Protein AF-0000000073579200 (afdb_homodimer)

pLDDT: mean 91.71, std 12.56, range [21.66, 98.94]

Foldseek 3Di:
DDPPPPDPPCPFDDPVLCVLCVVVCVVQHRQLLVLQLAAFEEEEDDAQLNLLLLLLSVLSRHNEYEY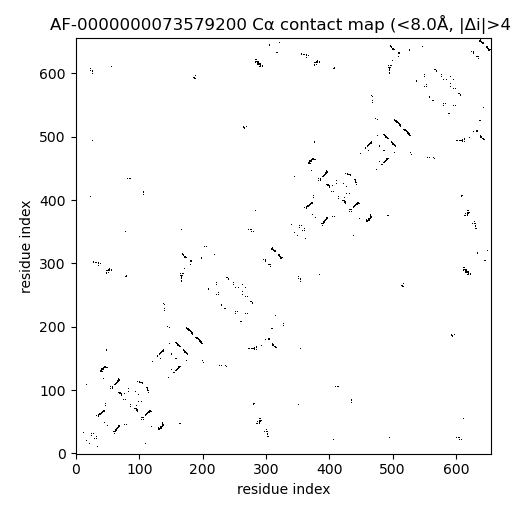EFQAWDDPLRCQRRVLDDPVCRPPDGGTPLVSSQVSSCVNHVNYHYYYDYDDPVPDDLCVQVRHQEYEYEQAAPVVLQVVLVSQVPDPDHYKYKYWYFQAQKIKIFTARQKAKAWEAPDVHPDIDIDIDGADTPVQLVPFFPVVFDPPDDLVVLLVVLLSVVCVVVVHRGQQAAPVCLVVSVVSSQVVQVVRVHGDDPVSSVVNNSRRHCRNDGDNVSSNVSSVLVSVLVSCRSSRYDDHQHTMWMAGPVVGDIDGDHRGD/DDPPPPDPPCPFPDPVRCVLCVVVCVVQHRQLLVLQLAAFEEEEDDAQLNLLLLLLSVLSRHNEYEYEFQAWDDPLRCQRRVLDDPVCRPPDRGTPLVSSQVSSCVNHVNYHYYYDYDDPVPDDLCVQVRHQEYEYEQAAPVVLQVVLVSQVPDPDHYKYKYWYFQAQKIKIFTARQKAKAWEAPDVHPDIDIDIDGADTPVQLVPFQPVVFDPPDDLVVLLVVLLSVVCVVVVHRGQQAAPVCLVVSVVSSQVVQVVRVHGDDPVSSVVNNSRRHCRNDGDNVSSNVSSVLVSVLVSCRSSRYDDHQHTMWMAGPVVGDIDGDHRGD

Solvent-accessible surface area (backbone atoms only — not comparable to full-atom values): 34303 Å² total; per-residue (Å²): 136,81,74,77,71,62,82,71,72,77,73,69,74,48,69,65,52,46,64,74,40,44,58,58,30,58,63,67,31,63,68,23,50,46,42,26,45,63,34,27,35,37,39,33,38,77,43,29,36,43,47,36,22,51,48,34,39,39,68,70,35,30,23,29,40,34,29,29,29,71,53,70,56,45,72,74,58,27,71,30,13,83,59,43,45,68,92,54,48,87,75,59,96,44,27,43,24,54,48,38,38,58,48,50,35,64,64,28,81,81,28,47,56,41,69,47,82,73,57,78,86,77,48,59,77,69,62,57,70,71,27,45,31,39,36,37,25,61,60,44,59,68,56,51,44,54,51,48,52,53,32,70,69,42,94,58,78,29,31,35,37,39,39,38,61,46,22,57,31,35,40,36,40,42,30,54,51,65,43,62,25,32,37,62,45,90,86,39,92,58,71,42,80,45,75,48,77,42,56,51,65,65,48,33,69,66,47,60,65,61,76,50,62,92,81,53,60,54,62,56,54,35,50,51,42,49,42,50,48,27,57,75,68,72,42,63,60,54,64,47,34,63,87,44,41,69,62,47,53,53,50,40,40,52,53,31,45,75,37,71,37,74,78,45,63,64,34,52,51,47,48,50,51,36,18,52,23,23,72,37,37,37,50,27,51,20,26,29,50,9,11,51,50,28,44,50,52,47,22,63,50,47,28,43,32,74,70,80,60,34,30,39,37,35,35,61,67,77,66,47,75,45,79,41,76,60,60,118,136,82,73,78,72,60,84,69,74,77,73,69,73,50,70,65,53,46,64,75,42,44,59,58,30,57,63,66,30,64,67,22,51,46,41,26,44,62,35,26,37,36,39,33,41,76,42,29,36,43,47,37,23,50,47,32,38,38,69,70,36,31,23,28,40,34,28,29,30,73,52,71,54,44,72,73,60,26,70,31,12,84,58,41,46,68,90,55,48,87,74,58,96,45,26,44,24,55,48,37,38,58,47,51,34,63,63,29,83,83,29,48,59,43,69,44,84,72,56,78,86,77,50,60,78,69,61,56,71,71,30,45,32,39,36,40,25,59,62,44,58,67,56,51,42,52,51,47,51,54,32,69,68,40,95,58,79,29,32,35,36,40,38,38,60,46,23,56,30,37,40,36,40,42,28,53,52,64,42,64,27,31,36,62,45,92,86,40,92,57,69,41,79,44,75,48,76,42,57,53,65,64,50,32,67,66,46,59,64,63,76,50,62,91,82,55,60,55,63,56,55,35,51,51,41,50,41,50,49,28,54,75,68,71,43,65,61,54,65,49,34,62,87,44,42,68,61,50,51,53,49,40,39,52,53,32,47,75,37,71,37,76,78,45,64,64,36,51,51,50,48,51,51,36,18,50,22,23,73,36,38,38,50,27,51,20,26,28,51,8,10,52,52,29,44,49,53,48,24,63,50,46,29,42,33,75,70,80,60,33,30,39,36,35,36,61,68,76,66,48,74,44,79,41,75,62,61,118

Radius of gyration: 24.04 Å; Cα contacts (8 Å, |Δi|>4): 1305; chains: 2; bounding box: 63×65×63 Å

Organism: NCBI:txid1480154

Secondary structure (DSSP, 8-state):
--------------HHHHHHTHHHHHHH-HHHHHHHHH-EEEEES-SHHHHHHHHHHHHHT-SEEEEE--PBP-HHHHHS-TTS-GGGTTT---BHHHHHHHHHHTT-TTSEEEE--S-GGGS-GGGGGG-SEEEEES--HHHHHHHHHHHHTSSS--EEEEEEEEBTEEEEEEE-SEEEEEEE-TT--SEEEEEEE---HHHHHHS-GGGS-TTS-HHHHHHHHHHHHHHHTTPPTT---GGGHHHHHHHHHHHHHHTT----HHHHHHHHHHHHHTT-B-HHHHHHHHHHHHHHHHHHHHTBSPPP-SEEEEETTTTEEEEE----/--------------HHHHHHTHHHHHHH-HHHHHHHHH-EEEEES-SHHHHHHHHHHHHHT-SEEEEE--PBP-HHHHHS-TTS-GGGTTT---BHHHHHHHHHHTT-TTSEEEE--S-GGGS-GGGGGG-SEEEEES--HHHHHHHHHHHHTSSS--EEEEEEEEBTEEEEEEE-SEEEEEEE-TT--SEEEEEEE---HHHHHHS-GGGS-TTS-HHHHHHHHHHHHHHHTTPPTT---GGGHHHHHHHHHHHHHHTT----HHHHHHHHHHHHHTT-B-HHHHHHHHHHHHHHHHHHHHTBSPPP-SEEEEETTTTEEEEE----

Sequence (656 aa):
MSTRMEEHTSEVLTEQEAAVYDRQIRVWGVDAQRRLSKARVLVVGIYGVIAETCKNLVLAGVGSLTLMDDTPVTLDSAASNFLIYVDEINKEAKSVAQVCAEAVGDYNSMVRVQVEKGYILDKPGEFFDDFDIVILGRSSLDLKKKVNALCRSRPQRVAFYAVDVRNSCGSLFIDLQSCTYRSQKKDDDKEVEYTKKSCSLEDSLSVRWDSLPKRASKLFFAIRIVEEYEQKEDKQPGHLTTNDLPALLVFGTERLQAQGLAMSIAVENLLKKIAEAGTFELSPVCAIMGGILGQEVLKLLSCKGEPIKNLFFFDASDGKGMIEDVSPMSTRMEEHTSEVLTEQEAAVYDRQIRVWGVDAQRRLSKARVLVVGIYGVIAETCKNLVLAGVGSLTLMDDTPVTLDSAASNFLIYVDEINKEAKSVAQVCAEAVGDYNSMVRVQVEKGYILDKPGEFFDDFDIVILGRSSLDLKKKVNALCRSRPQRVAFYAVDVRNSCGSLFIDLQSCTYRSQKKDDDKEVEYTKKSCSLEDSLSVRWDSLPKRASKLFFAIRIVEEYEQKEDKQPGHLTTNDLPALLVFGTERLQAQGLAMSIAVENLLKKIAEAGTFELSPVCAIMGGILGQEVLKLLSCKGEPIKNLFFFDASDGKGMIEDVSP

Structure (mmCIF, N/CA/C/O backbone):
data_AF-0000000073579200-model_v1
#
loop_
_entity.id
_entity.type
_entity.pdbx_description
1 polymer 'THIF-type NAD/FAD binding fold domain-containing protein'
#
loop_
_atom_site.group_PDB
_atom_site.id
_atom_site.type_symbol
_atom_site.label_atom_id
_atom_site.label_alt_id
_atom_site.label_comp_id
_atom_site.label_asym_id
_atom_site.label_entity_id
_atom_site.label_seq_id
_atom_site.pdbx_PDB_ins_code
_atom_site.Cartn_x
_atom_site.Cartn_y
_atom_site.Cartn_z
_atom_site.occupancy
_atom_site.B_iso_or_equiv
_atom_site.auth_seq_id
_atom_site.auth_comp_id
_atom_site.auth_asym_id
_atom_site.auth_atom_id
_atom_site.pdbx_PDB_model_num
ATOM 1 N N . MET A 1 1 ? -28.734 -27.703 -14.969 1 21.66 1 MET A N 1
ATOM 2 C CA . MET A 1 1 ? -27.453 -27.188 -14.5 1 21.66 1 MET A CA 1
ATOM 3 C C . MET A 1 1 ? -27.641 -26.25 -13.305 1 21.66 1 MET A C 1
ATOM 5 O O . MET A 1 1 ? -28.047 -25.109 -13.461 1 21.66 1 MET A O 1
ATOM 9 N N . SER A 1 2 ? -28.109 -26.781 -12.164 1 26.3 2 SER A N 1
ATOM 10 C CA . SER A 1 2 ? -28.766 -26.25 -10.977 1 26.3 2 SER A CA 1
ATOM 11 C C . SER A 1 2 ? -27.859 -25.312 -10.195 1 26.3 2 SER A C 1
ATOM 13 O O . SER A 1 2 ? -26.719 -25.688 -9.859 1 26.3 2 SER A O 1
ATOM 15 N N . THR A 1 3 ? -27.859 -24.031 -10.508 1 28.89 3 THR A N 1
ATOM 16 C CA . THR A 1 3 ? -27.203 -22.922 -9.828 1 28.89 3 THR A CA 1
ATOM 17 C C . THR A 1 3 ? -27.312 -23.078 -8.312 1 28.89 3 THR A C 1
ATOM 19 O O . THR A 1 3 ? -28.406 -23.031 -7.754 1 28.89 3 THR A O 1
ATOM 22 N N . ARG A 1 4 ? -26.5 -23.891 -7.773 1 30.33 4 ARG A N 1
ATOM 23 C CA . ARG A 1 4 ? -26.484 -24.078 -6.328 1 30.33 4 ARG A CA 1
ATOM 24 C C . ARG A 1 4 ? -26.5 -22.719 -5.613 1 30.33 4 ARG A C 1
ATOM 26 O O . ARG A 1 4 ? -25.438 -22.203 -5.238 1 30.33 4 ARG A O 1
ATOM 33 N N . MET A 1 5 ? -27.031 -21.656 -6.188 1 31.23 5 MET A N 1
ATOM 34 C CA . MET A 1 5 ? -27.297 -20.531 -5.312 1 31.23 5 MET A CA 1
ATOM 35 C C . MET A 1 5 ? -28.078 -20.969 -4.082 1 31.23 5 MET A C 1
ATOM 37 O O . MET A 1 5 ? -29.312 -21 -4.105 1 31.23 5 MET A O 1
ATOM 41 N N . GLU A 1 6 ? -27.781 -22.141 -3.52 1 31.52 6 GLU A N 1
ATOM 42 C CA . GLU A 1 6 ? -28.516 -22.562 -2.322 1 31.52 6 GLU A CA 1
ATOM 43 C C . GLU A 1 6 ? -28.891 -21.344 -1.473 1 31.52 6 GLU A C 1
ATOM 45 O O . GLU A 1 6 ? -28.281 -20.281 -1.574 1 31.52 6 GLU A O 1
ATOM 50 N N . GLU A 1 7 ? -30.016 -21.484 -0.828 1 34.75 7 GLU A N 1
ATOM 51 C CA . GLU A 1 7 ? -30.672 -20.594 0.129 1 34.75 7 GLU A CA 1
ATOM 52 C C . GLU A 1 7 ? -29.672 -20.047 1.141 1 34.75 7 GLU A C 1
ATOM 54 O O . GLU A 1 7 ? -29.016 -20.812 1.855 1 34.75 7 GLU A O 1
ATOM 59 N N . HIS A 1 8 ? -28.828 -19.047 0.797 1 37.03 8 HIS A N 1
ATOM 60 C CA . HIS A 1 8 ? -28.062 -18.234 1.742 1 37.03 8 HIS A CA 1
ATOM 61 C C . HIS A 1 8 ? -28.781 -18.125 3.082 1 37.03 8 HIS A C 1
ATOM 63 O O . HIS A 1 8 ? -29.781 -17.422 3.201 1 37.03 8 HIS A O 1
ATOM 69 N N . THR A 1 9 ? -29.047 -19.172 3.713 1 38.38 9 THR A N 1
ATOM 70 C CA . THR A 1 9 ? -29.453 -18.969 5.098 1 38.38 9 THR A CA 1
ATOM 71 C C . THR A 1 9 ? -28.797 -17.719 5.676 1 38.38 9 THR A C 1
ATOM 73 O O . THR A 1 9 ? -27.562 -17.578 5.621 1 38.38 9 THR A O 1
ATOM 76 N N . SER A 1 10 ? -29.359 -16.484 5.641 1 46.75 10 SER A N 1
ATOM 77 C CA . SER A 1 10 ? -29.125 -15.117 6.094 1 46.75 10 SER A CA 1
ATOM 78 C C . SER A 1 10 ? -28.391 -15.094 7.43 1 46.75 10 SER A C 1
ATOM 80 O O . SER A 1 10 ? -29.031 -14.992 8.484 1 46.75 10 SER A O 1
ATOM 82 N N . GLU A 1 11 ? -27.484 -15.93 7.652 1 61.81 11 GLU A N 1
ATOM 83 C CA . GLU A 1 11 ? -26.875 -15.812 8.977 1 61.81 11 GLU A CA 1
ATOM 84 C C . GLU A 1 11 ? -26.422 -14.383 9.25 1 61.81 11 GLU A C 1
ATOM 86 O O . GLU A 1 11 ? -25.672 -13.805 8.461 1 61.81 11 GLU A O 1
ATOM 91 N N . VAL A 1 12 ? -27.172 -13.664 10.039 1 76.31 12 VAL A N 1
ATOM 92 C CA . VAL A 1 12 ? -27.047 -12.305 10.562 1 76.31 12 VAL A CA 1
ATOM 93 C C . VAL A 1 12 ? -25.719 -12.172 11.32 1 76.31 12 VAL A C 1
ATOM 95 O O . VAL A 1 12 ? -25.234 -13.141 11.906 1 76.31 12 VAL A O 1
ATOM 98 N N . LEU A 1 13 ? -24.922 -11.102 10.992 1 87.25 13 LEU A N 1
ATOM 99 C CA . LEU A 1 13 ? -23.75 -10.781 11.797 1 87.25 13 LEU A CA 1
ATOM 100 C C . LEU A 1 13 ? -24.062 -10.883 13.281 1 87.25 13 LEU A C 1
ATOM 102 O O . LEU A 1 13 ? -25.125 -10.445 13.727 1 87.25 13 LEU A O 1
ATOM 106 N N . THR A 1 14 ? -23.234 -11.602 13.922 1 89.31 14 THR A N 1
ATOM 107 C CA . THR A 1 14 ? -23.406 -11.617 15.375 1 89.31 14 THR A CA 1
ATOM 108 C C . THR A 1 14 ? -23.281 -10.211 15.945 1 89.31 14 THR A C 1
ATOM 110 O O . THR A 1 14 ? -22.797 -9.297 15.273 1 89.31 14 THR A O 1
ATOM 113 N N . GLU A 1 15 ? -23.734 -10.023 17.125 1 88.5 15 GLU A N 1
ATOM 114 C CA . GLU A 1 15 ? -23.625 -8.734 17.797 1 88.5 15 GLU A CA 1
ATOM 115 C C . GLU A 1 15 ? -22.156 -8.328 17.969 1 88.5 15 GLU A C 1
ATOM 117 O O . GLU A 1 15 ? -21.828 -7.152 17.844 1 88.5 15 GLU A O 1
ATOM 122 N N . GLN A 1 16 ? -21.406 -9.32 18.25 1 85.56 16 GLN A N 1
ATOM 123 C CA . GLN A 1 16 ? -19.984 -9.062 18.422 1 85.56 16 GLN A CA 1
ATOM 124 C C . GLN A 1 16 ? -19.344 -8.586 17.125 1 85.56 16 GLN A C 1
ATOM 126 O O . GLN A 1 16 ? -18.594 -7.613 17.109 1 85.56 16 GLN A O 1
ATOM 131 N N . GLU A 1 17 ? -19.656 -9.258 16.047 1 87.19 17 GLU A N 1
ATOM 132 C CA . GLU A 1 17 ? -19.141 -8.836 14.734 1 87.19 17 GLU A CA 1
ATOM 133 C C . GLU A 1 17 ? -19.609 -7.43 14.383 1 87.19 17 GLU A C 1
ATOM 135 O O . GLU A 1 17 ? -18.828 -6.605 13.914 1 87.19 17 GLU A O 1
ATOM 140 N N . ALA A 1 18 ? -20.875 -7.227 14.656 1 88.94 18 ALA A N 1
ATOM 141 C CA . ALA A 1 18 ? -21.438 -5.914 14.352 1 88.94 18 ALA A CA 1
ATOM 142 C C . ALA A 1 18 ? -20.719 -4.816 15.125 1 88.94 18 ALA A C 1
ATOM 144 O O . ALA A 1 18 ? -20.5 -3.719 14.602 1 88.94 18 ALA A O 1
ATOM 145 N N . ALA A 1 19 ? -20.406 -5.141 16.344 1 85.5 19 ALA A N 1
ATOM 146 C CA . ALA A 1 19 ? -19.734 -4.16 17.188 1 85.5 19 ALA A CA 1
ATOM 147 C C . ALA A 1 19 ? -18.312 -3.91 16.688 1 85.5 19 ALA A C 1
ATOM 149 O O . ALA A 1 19 ? -17.859 -2.762 16.609 1 85.5 19 ALA A O 1
ATOM 150 N N . VAL A 1 20 ? -17.656 -4.973 16.297 1 83.94 20 VAL A N 1
ATOM 151 C CA . VAL A 1 20 ? -16.25 -4.902 15.898 1 83.94 20 VAL A CA 1
ATOM 152 C C . VAL A 1 20 ? -16.141 -4.25 14.523 1 83.94 20 VAL A C 1
ATOM 154 O O . VAL A 1 20 ? -15.195 -3.49 14.273 1 83.94 20 VAL A O 1
ATOM 157 N N . TYR A 1 21 ? -17.109 -4.5 13.641 1 89.56 21 TYR A N 1
ATOM 158 C CA . TYR A 1 21 ? -17 -4.051 12.258 1 89.56 21 TYR A CA 1
ATOM 159 C C . TYR A 1 21 ? -17.938 -2.887 11.984 1 89.56 21 TYR A C 1
ATOM 161 O O . TYR A 1 21 ? -18.281 -2.621 10.828 1 89.56 21 TYR A O 1
ATOM 169 N N . ASP A 1 22 ? -18.375 -2.211 13.023 1 89.62 22 ASP A N 1
ATOM 170 C CA . ASP A 1 22 ? -19.359 -1.136 12.922 1 89.62 22 ASP A CA 1
ATOM 171 C C . ASP A 1 22 ? -18.922 -0.091 11.891 1 89.62 22 ASP A C 1
ATOM 173 O O . ASP A 1 22 ? -19.703 0.294 11.023 1 89.62 22 ASP A O 1
ATOM 177 N N . ARG A 1 23 ? -17.75 0.338 11.984 1 85.75 23 ARG A N 1
ATOM 178 C CA . ARG A 1 23 ? -17.266 1.405 11.117 1 85.75 23 ARG A CA 1
ATOM 179 C C . ARG A 1 23 ? -17.188 0.941 9.672 1 85.75 23 ARG A C 1
ATOM 181 O O . ARG A 1 23 ? -17.547 1.688 8.758 1 85.75 23 ARG A O 1
ATOM 188 N N . GLN A 1 24 ? -16.781 -0.315 9.336 1 87.88 24 GLN A N 1
ATOM 189 C CA . GLN A 1 24 ? -16.719 -0.896 7.996 1 87.88 24 GLN A CA 1
ATOM 190 C C . GLN A 1 24 ? -18.125 -1.038 7.395 1 87.88 24 GLN A C 1
ATOM 192 O O . GLN A 1 24 ? -18.312 -0.814 6.199 1 87.88 24 GLN A O 1
ATOM 197 N N . ILE A 1 25 ? -18.984 -1.375 8.219 1 91.06 25 ILE A N 1
ATOM 198 C CA . ILE A 1 25 ? -20.375 -1.583 7.793 1 91.06 25 ILE A CA 1
ATOM 199 C C . ILE A 1 25 ? -20.969 -0.263 7.305 1 91.06 25 ILE A C 1
ATOM 201 O O . ILE A 1 25 ? -21.734 -0.241 6.348 1 91.06 25 ILE A O 1
ATOM 205 N N . ARG A 1 26 ? -20.562 0.812 7.887 1 85.06 26 ARG A N 1
ATOM 206 C CA . ARG A 1 26 ? -21.016 2.125 7.445 1 85.06 26 ARG A CA 1
ATOM 207 C C . ARG A 1 26 ? -20.516 2.443 6.043 1 85.06 26 ARG A C 1
ATOM 209 O O . ARG A 1 26 ? -21.156 3.17 5.289 1 85.06 26 ARG A O 1
ATOM 216 N N . VAL A 1 27 ? -19.453 1.88 5.719 1 85.69 27 VAL A N 1
ATOM 217 C CA . VAL A 1 27 ? -18.781 2.197 4.465 1 85.69 27 VAL A CA 1
ATOM 218 C C . VAL A 1 27 ? -19.359 1.332 3.342 1 85.69 27 VAL A C 1
ATOM 220 O O . VAL A 1 27 ? -19.75 1.846 2.291 1 85.69 27 VAL A O 1
ATOM 223 N N . TRP A 1 28 ? -19.406 0.036 3.561 1 88.69 28 TRP A N 1
ATOM 224 C CA . TRP A 1 28 ? -19.781 -0.801 2.422 1 88.69 28 TRP A CA 1
ATOM 225 C C . TRP A 1 28 ? -21.062 -1.573 2.703 1 88.69 28 TRP A C 1
ATOM 227 O O . TRP A 1 28 ? -21.562 -2.281 1.831 1 88.69 28 TRP A O 1
ATOM 237 N N . GLY A 1 29 ? -21.641 -1.535 3.916 1 90.44 29 GLY A N 1
ATOM 238 C CA . GLY A 1 29 ? -22.938 -2.104 4.215 1 90.44 29 GLY A CA 1
ATOM 239 C C . GLY A 1 29 ? -22.859 -3.467 4.879 1 90.44 29 GLY A C 1
ATOM 240 O O . GLY A 1 29 ? -21.844 -4.152 4.777 1 90.44 29 GLY A O 1
ATOM 241 N N . VAL A 1 30 ? -23.938 -3.842 5.453 1 93.75 30 VAL A N 1
ATOM 242 C CA . VAL A 1 30 ? -24.031 -5.055 6.258 1 93.75 30 VAL A CA 1
ATOM 243 C C . VAL A 1 30 ? -23.875 -6.281 5.367 1 93.75 30 VAL A C 1
ATOM 245 O O . VAL A 1 30 ? -23.25 -7.266 5.758 1 93.75 30 VAL A O 1
ATOM 248 N N . ASP A 1 31 ? -24.422 -6.191 4.195 1 93.81 31 ASP A N 1
ATOM 249 C CA . ASP A 1 31 ? -24.375 -7.336 3.289 1 93.81 31 ASP A CA 1
ATOM 250 C C . ASP A 1 31 ? -22.938 -7.629 2.867 1 93.81 31 ASP A C 1
ATOM 252 O O . ASP A 1 31 ? -22.531 -8.789 2.795 1 93.81 31 ASP A O 1
ATOM 256 N N . ALA A 1 32 ? -22.266 -6.59 2.566 1 93.62 32 ALA A N 1
ATOM 257 C CA . ALA A 1 32 ? -20.859 -6.75 2.209 1 93.62 32 ALA A CA 1
ATOM 258 C C . ALA A 1 32 ? -20.062 -7.375 3.357 1 93.62 32 ALA A C 1
ATOM 260 O O . ALA A 1 32 ? -19.266 -8.289 3.145 1 93.62 32 ALA A O 1
ATOM 261 N N . GLN A 1 33 ? -20.297 -6.922 4.574 1 95 33 GLN A N 1
ATOM 262 C CA . GLN A 1 33 ? -19.594 -7.453 5.73 1 95 33 GLN A CA 1
ATOM 263 C C . GLN A 1 33 ? -19.953 -8.914 5.98 1 95 33 GLN A C 1
ATOM 265 O O . GLN A 1 33 ? -19.109 -9.711 6.387 1 95 33 GLN A O 1
ATOM 270 N N . ARG A 1 34 ? -21.125 -9.219 5.75 1 95.25 34 ARG A N 1
ATOM 271 C CA . ARG A 1 34 ? -21.562 -10.609 5.887 1 95.25 34 ARG A CA 1
ATOM 272 C C . ARG A 1 34 ? -20.828 -11.516 4.914 1 95.25 34 ARG A C 1
ATOM 274 O O . ARG A 1 34 ? -20.359 -12.594 5.293 1 95.25 34 ARG A O 1
ATOM 281 N N . ARG A 1 35 ? -20.734 -11.062 3.689 1 95.5 35 ARG A N 1
ATOM 282 C CA . ARG A 1 35 ? -20 -11.836 2.695 1 95.5 35 ARG A CA 1
ATOM 283 C C . ARG A 1 35 ? -18.547 -11.992 3.098 1 95.5 35 ARG A C 1
ATOM 285 O O . ARG A 1 35 ? -17.969 -13.078 2.953 1 95.5 35 ARG A O 1
ATOM 292 N N . LEU A 1 36 ? -17.984 -10.938 3.57 1 96.31 36 LEU A N 1
ATOM 293 C CA . LEU A 1 36 ? -16.609 -10.969 4.039 1 96.31 36 LEU A CA 1
ATOM 294 C C . LEU A 1 36 ? -16.438 -11.984 5.156 1 96.31 36 LEU A C 1
ATOM 296 O O . LEU A 1 36 ? -15.492 -12.781 5.137 1 96.31 36 LEU A O 1
ATOM 300 N N . SER A 1 37 ? -17.328 -11.977 6.074 1 96.38 37 SER A N 1
ATOM 301 C CA . SER A 1 37 ? -17.219 -12.805 7.273 1 96.38 37 SER A CA 1
ATOM 302 C C . SER A 1 37 ? -17.422 -14.281 6.949 1 96.38 37 SER A C 1
ATOM 304 O O . SER A 1 37 ? -17.172 -15.148 7.785 1 96.38 37 SER A O 1
ATOM 306 N N . LYS A 1 38 ? -17.781 -14.562 5.734 1 96.69 38 LYS A N 1
ATOM 307 C CA . LYS A 1 38 ? -18 -15.953 5.324 1 96.69 38 LYS A CA 1
ATOM 308 C C . LYS A 1 38 ? -16.953 -16.406 4.32 1 96.69 38 LYS A C 1
ATOM 310 O O . LYS A 1 38 ? -16.844 -17.594 4.008 1 96.69 38 LYS A O 1
ATOM 315 N N . ALA A 1 39 ? -16.281 -15.461 3.801 1 98.19 39 ALA A N 1
ATOM 316 C CA . ALA A 1 39 ? -15.312 -15.742 2.742 1 98.19 39 ALA A CA 1
ATOM 317 C C . ALA A 1 39 ? -14.172 -16.609 3.258 1 98.19 39 ALA A C 1
ATOM 319 O O . ALA A 1 39 ? -13.703 -16.422 4.383 1 98.19 39 ALA A O 1
ATOM 320 N N . ARG A 1 40 ? -13.789 -17.625 2.48 1 98.75 40 ARG A N 1
ATOM 321 C CA . ARG A 1 40 ? -12.688 -18.531 2.777 1 98.75 40 ARG A CA 1
ATOM 322 C C . ARG A 1 40 ? -11.531 -18.328 1.8 1 98.75 40 ARG A C 1
ATOM 324 O O . ARG A 1 40 ? -11.68 -18.578 0.602 1 98.75 40 ARG A O 1
ATOM 331 N N . VAL A 1 41 ? -10.359 -17.922 2.332 1 98.88 41 VAL A N 1
ATOM 332 C CA . VAL A 1 41 ? -9.234 -17.547 1.484 1 98.88 41 VAL A CA 1
ATOM 333 C C . VAL A 1 41 ? -8.062 -18.5 1.737 1 98.88 41 VAL A C 1
ATOM 335 O O . VAL A 1 41 ? -7.715 -18.766 2.889 1 98.88 41 VAL A O 1
ATOM 338 N N . LEU A 1 42 ? -7.473 -19.031 0.696 1 98.94 42 LEU A N 1
ATOM 339 C CA . LEU A 1 42 ? -6.223 -19.781 0.733 1 98.94 42 LEU A CA 1
ATOM 340 C C . LEU A 1 42 ? -5.07 -18.953 0.187 1 98.94 42 LEU A C 1
ATOM 342 O O . LEU A 1 42 ? -5.168 -18.391 -0.91 1 98.94 42 LEU A O 1
ATOM 346 N N . VAL A 1 43 ? -4.051 -18.844 0.946 1 98.81 43 VAL A N 1
ATOM 347 C CA . VAL A 1 43 ? -2.848 -18.141 0.499 1 98.81 43 VAL A CA 1
ATOM 348 C C . VAL A 1 43 ? -1.667 -19.109 0.481 1 98.81 43 VAL A C 1
ATOM 350 O O . VAL A 1 43 ? -1.441 -19.844 1.448 1 98.81 43 VAL A O 1
ATOM 353 N N . VAL A 1 44 ? -0.925 -19.125 -0.629 1 98.69 44 VAL A N 1
ATOM 354 C CA . VAL A 1 44 ? 0.201 -20.031 -0.825 1 98.69 44 VAL A CA 1
ATOM 355 C C . VAL A 1 44 ? 1.46 -19.219 -1.147 1 98.69 44 VAL A C 1
ATOM 357 O O . VAL A 1 44 ? 1.432 -18.328 -1.993 1 98.69 44 VAL A O 1
ATOM 360 N N . GLY A 1 45 ? 2.631 -19.641 -0.542 1 97.56 45 GLY A N 1
ATOM 361 C CA . GLY A 1 45 ? 3.848 -18.859 -0.715 1 97.56 45 GLY A CA 1
ATOM 362 C C . GLY A 1 45 ? 3.805 -17.531 -0.007 1 97.56 45 GLY A C 1
ATOM 363 O O . GLY A 1 45 ? 3.299 -16.547 -0.555 1 97.56 45 GLY A O 1
ATOM 364 N N . ILE A 1 46 ? 4.418 -17.516 1.188 1 97.44 46 ILE A N 1
ATOM 365 C CA . ILE A 1 46 ? 4.203 -16.359 2.047 1 97.44 46 ILE A CA 1
ATOM 366 C C . ILE A 1 46 ? 5.488 -15.539 2.148 1 97.44 46 ILE A C 1
ATOM 368 O O . ILE A 1 46 ? 6.418 -15.922 2.861 1 97.44 46 ILE A O 1
ATOM 372 N N . TYR A 1 47 ? 5.559 -14.461 1.436 1 95.5 47 TYR A N 1
ATOM 373 C CA . TYR A 1 47 ? 6.613 -13.453 1.488 1 95.5 47 TYR A CA 1
ATOM 374 C C . TYR A 1 47 ? 6.062 -12.109 1.936 1 95.5 47 TYR A C 1
ATOM 376 O O . TYR A 1 47 ? 5.023 -12.039 2.596 1 95.5 47 TYR A O 1
ATOM 384 N N . GLY A 1 48 ? 6.828 -11.062 1.724 1 96.44 48 GLY A N 1
ATOM 385 C CA . GLY A 1 48 ? 6.438 -9.75 2.229 1 96.44 48 GLY A CA 1
ATOM 386 C C . GLY A 1 48 ? 5.078 -9.305 1.724 1 96.44 48 GLY A C 1
ATOM 387 O O . GLY A 1 48 ? 4.25 -8.82 2.5 1 96.44 48 GLY A O 1
ATOM 388 N N . VAL A 1 49 ? 4.832 -9.438 0.438 1 98.12 49 VAL A N 1
ATOM 389 C CA . VAL A 1 49 ? 3.6 -8.945 -0.161 1 98.12 49 VAL A CA 1
ATOM 390 C C . VAL A 1 49 ? 2.41 -9.742 0.362 1 98.12 49 VAL A C 1
ATOM 392 O O . VAL A 1 49 ? 1.333 -9.195 0.594 1 98.12 49 VAL A O 1
ATOM 395 N N . ILE A 1 50 ? 2.557 -11.023 0.552 1 98.44 50 ILE A N 1
ATOM 396 C CA . ILE A 1 50 ? 1.479 -11.859 1.062 1 98.44 50 ILE A CA 1
ATOM 397 C C . ILE A 1 50 ? 1.227 -11.539 2.533 1 98.44 50 ILE A C 1
ATOM 399 O O . ILE A 1 50 ? 0.08 -11.531 2.986 1 98.44 50 ILE A O 1
ATOM 403 N N . ALA A 1 51 ? 2.311 -11.297 3.277 1 98.12 51 ALA A N 1
ATOM 404 C CA . ALA A 1 51 ? 2.135 -10.852 4.656 1 98.12 51 ALA A CA 1
ATOM 405 C C . ALA A 1 51 ? 1.254 -9.609 4.719 1 98.12 51 ALA A C 1
ATOM 407 O O . ALA A 1 51 ? 0.329 -9.531 5.531 1 98.12 51 ALA A O 1
ATOM 408 N N . GLU A 1 52 ? 1.533 -8.641 3.875 1 98.44 52 GLU A N 1
ATOM 409 C CA . GLU A 1 52 ? 0.723 -7.426 3.783 1 98.44 52 GLU A CA 1
ATOM 410 C C . GLU A 1 52 ? -0.723 -7.754 3.422 1 98.44 52 GLU A C 1
ATOM 412 O O . GLU A 1 52 ? -1.655 -7.18 3.988 1 98.44 52 GLU A O 1
ATOM 417 N N . THR A 1 53 ? -0.908 -8.625 2.477 1 98.62 53 THR A N 1
ATOM 418 C CA . THR A 1 53 ? -2.236 -9.039 2.039 1 98.62 53 THR A CA 1
ATOM 419 C C . THR A 1 53 ? -3.01 -9.68 3.188 1 98.62 53 THR A C 1
ATOM 421 O O . THR A 1 53 ? -4.164 -9.328 3.436 1 98.62 53 THR A O 1
ATOM 424 N N . CYS A 1 54 ? -2.369 -10.586 3.887 1 98.62 54 CYS A N 1
ATOM 425 C CA . CYS A 1 54 ? -3 -11.258 5.016 1 98.62 54 CYS A CA 1
ATOM 426 C C . CYS A 1 54 ? -3.436 -10.258 6.074 1 98.62 54 CYS A C 1
ATOM 428 O O . CYS A 1 54 ? -4.551 -10.344 6.598 1 98.62 54 CYS A O 1
ATOM 430 N N . LYS A 1 55 ? -2.553 -9.336 6.379 1 97.44 55 LYS A N 1
ATOM 431 C CA . LYS A 1 55 ? -2.887 -8.281 7.336 1 97.44 55 LYS A CA 1
ATOM 432 C C . LYS A 1 55 ? -4.172 -7.562 6.938 1 97.44 55 LYS A C 1
ATOM 434 O O . LYS A 1 55 ? -5.098 -7.438 7.742 1 97.44 55 LYS A O 1
ATOM 439 N N . ASN A 1 56 ? -4.273 -7.168 5.715 1 97.5 56 ASN A N 1
ATOM 440 C CA . ASN A 1 56 ? -5.418 -6.398 5.246 1 97.5 56 ASN A CA 1
ATOM 441 C C . ASN A 1 56 ? -6.699 -7.227 5.266 1 97.5 56 ASN A C 1
ATOM 443 O O . ASN A 1 56 ? -7.766 -6.723 5.617 1 97.5 56 ASN A O 1
ATOM 447 N N . LEU A 1 57 ? -6.629 -8.469 4.902 1 97.88 57 LEU A N 1
ATOM 448 C CA . LEU A 1 57 ? -7.805 -9.336 4.855 1 97.88 57 LEU A CA 1
ATOM 449 C C . LEU A 1 57 ? -8.305 -9.641 6.266 1 97.88 57 LEU A C 1
ATOM 451 O O . LEU A 1 57 ? -9.516 -9.617 6.516 1 97.88 57 LEU A O 1
ATOM 455 N N . VAL A 1 58 ? -7.371 -9.922 7.148 1 96.88 58 VAL A N 1
ATOM 456 C CA . VAL A 1 58 ? -7.734 -10.25 8.523 1 96.88 58 VAL A CA 1
ATOM 457 C C . VAL A 1 58 ? -8.359 -9.031 9.203 1 96.88 58 VAL A C 1
ATOM 459 O O . VAL A 1 58 ? -9.383 -9.148 9.875 1 96.88 58 VAL A O 1
ATOM 462 N N . LEU A 1 59 ? -7.793 -7.898 9.016 1 94.44 59 LEU A N 1
ATOM 463 C CA . LEU A 1 59 ? -8.336 -6.672 9.594 1 94.44 59 LEU A CA 1
ATOM 464 C C . LEU A 1 59 ? -9.727 -6.383 9.047 1 94.44 59 LEU A C 1
ATOM 466 O O . LEU A 1 59 ? -10.578 -5.84 9.758 1 94.44 59 LEU A O 1
ATOM 470 N N . ALA A 1 60 ? -9.977 -6.75 7.75 1 94.31 60 ALA A N 1
ATOM 471 C CA . ALA A 1 60 ? -11.273 -6.527 7.121 1 94.31 60 ALA A CA 1
ATOM 472 C C . ALA A 1 60 ? -12.312 -7.516 7.641 1 94.31 60 ALA A C 1
ATOM 474 O O . ALA A 1 60 ? -13.516 -7.324 7.441 1 94.31 60 ALA A O 1
ATOM 475 N N . GLY A 1 61 ? -11.891 -8.633 8.227 1 95.12 61 GLY A N 1
ATOM 476 C CA . GLY A 1 61 ? -12.812 -9.57 8.852 1 95.12 61 GLY A CA 1
ATOM 477 C C . GLY A 1 61 ? -13.234 -10.695 7.934 1 95.12 61 GLY A C 1
ATOM 478 O O . GLY A 1 61 ? -14.391 -11.109 7.941 1 95.12 61 GLY A O 1
ATOM 479 N N . VAL A 1 62 ? -12.312 -11.172 7.102 1 97 62 VAL A N 1
ATOM 480 C CA . VAL A 1 62 ? -12.633 -12.352 6.305 1 97 62 VAL A CA 1
ATOM 481 C C . VAL A 1 62 ? -12.961 -13.523 7.227 1 97 62 VAL A C 1
ATOM 483 O O . VAL A 1 62 ? -12.547 -13.547 8.391 1 97 62 VAL A O 1
ATOM 486 N N . GLY A 1 63 ? -13.727 -14.414 6.68 1 97.31 63 GLY A N 1
ATOM 487 C CA . GLY A 1 63 ? -14.148 -15.547 7.492 1 97.31 63 GLY A CA 1
ATOM 488 C C . GLY A 1 63 ? -13 -16.438 7.918 1 97.31 63 GLY A C 1
ATOM 489 O O . GLY A 1 63 ? -12.844 -16.734 9.102 1 97.31 63 GLY A O 1
ATOM 490 N N . SER A 1 64 ? -12.266 -16.812 6.965 1 98.44 64 SER A N 1
ATOM 491 C CA . SER A 1 64 ? -11.125 -17.672 7.281 1 98.44 64 SER A CA 1
ATOM 492 C C . SER A 1 64 ? -9.969 -17.422 6.316 1 98.44 64 SER A C 1
ATOM 494 O O . SER A 1 64 ? -10.18 -17.016 5.172 1 98.44 64 SER A O 1
ATOM 496 N N . LEU A 1 65 ? -8.812 -17.594 6.832 1 98.81 65 LEU A N 1
ATOM 497 C CA . LEU A 1 65 ? -7.555 -17.484 6.105 1 98.81 65 LEU A CA 1
ATOM 498 C C . LEU A 1 65 ? -6.688 -18.719 6.328 1 98.81 65 LEU A C 1
ATOM 500 O O . LEU A 1 65 ? -6.324 -19.031 7.465 1 98.81 65 LEU A O 1
ATOM 504 N N . THR A 1 66 ? -6.426 -19.469 5.266 1 98.94 66 THR A N 1
ATOM 505 C CA . THR A 1 66 ? -5.562 -20.641 5.312 1 98.94 66 THR A CA 1
ATOM 506 C C . THR A 1 66 ? -4.219 -20.359 4.652 1 98.94 66 THR A C 1
ATOM 508 O O . THR A 1 66 ? -4.168 -19.922 3.496 1 98.94 66 THR A O 1
ATOM 511 N N . LEU A 1 67 ? -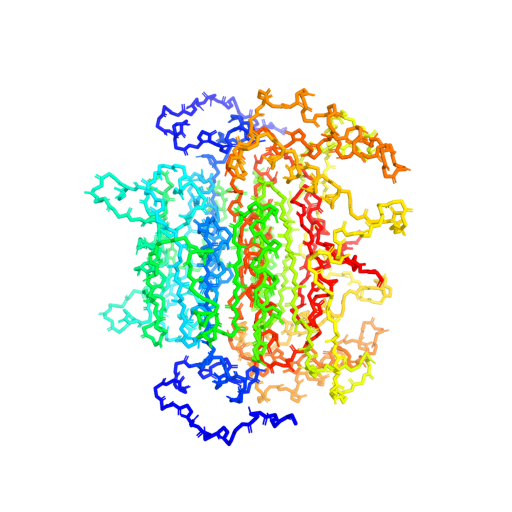3.176 -20.609 5.414 1 98.88 67 LEU A N 1
ATOM 512 C CA . LEU A 1 67 ? -1.827 -20.312 4.941 1 98.88 67 LEU A CA 1
ATOM 513 C C . LEU A 1 67 ? -1.086 -21.609 4.605 1 98.88 67 LEU A C 1
ATOM 515 O O . LEU A 1 67 ? -1.084 -22.547 5.398 1 98.88 67 LEU A O 1
ATOM 519 N N . MET A 1 68 ? -0.478 -21.641 3.426 1 98.69 68 MET A N 1
ATOM 520 C CA . MET A 1 68 ? 0.316 -22.781 2.988 1 98.69 68 MET A CA 1
ATOM 521 C C . MET A 1 68 ? 1.732 -22.359 2.619 1 98.69 68 MET A C 1
ATOM 523 O O . MET A 1 68 ? 1.945 -21.734 1.574 1 98.69 68 MET A O 1
ATOM 527 N N . ASP A 1 69 ? 2.727 -22.688 3.357 1 98 69 ASP A N 1
ATOM 528 C CA . ASP A 1 69 ? 4.156 -22.453 3.16 1 98 69 ASP A CA 1
ATOM 529 C C . ASP A 1 69 ? 4.977 -23.234 4.191 1 98 69 ASP A C 1
ATOM 531 O O . ASP A 1 69 ? 5.18 -22.766 5.309 1 98 69 ASP A O 1
ATOM 535 N N . ASP A 1 70 ? 5.551 -24.281 3.861 1 96.75 70 ASP A N 1
ATOM 536 C CA . ASP A 1 70 ? 6.238 -25.188 4.789 1 96.75 70 ASP A CA 1
ATOM 537 C C . ASP A 1 70 ? 7.723 -24.844 4.891 1 96.75 70 ASP A C 1
ATOM 539 O O . ASP A 1 70 ? 8.477 -25.516 5.586 1 96.75 70 ASP A O 1
ATOM 543 N N . THR A 1 71 ? 8.156 -23.797 4.18 1 93.81 71 THR A N 1
ATOM 544 C CA . THR A 1 71 ? 9.57 -23.453 4.223 1 93.81 71 THR A CA 1
ATOM 545 C C . THR A 1 71 ? 9.977 -23 5.621 1 93.81 71 THR A C 1
ATOM 547 O O . THR A 1 71 ? 9.188 -22.359 6.324 1 93.81 71 THR A O 1
ATOM 550 N N . PRO A 1 72 ? 11.203 -23.375 6.02 1 93.12 72 PRO A N 1
ATOM 551 C CA . PRO A 1 72 ? 11.672 -22.906 7.328 1 93.12 72 PRO A CA 1
ATOM 552 C C . PRO A 1 72 ? 11.883 -21.391 7.375 1 93.12 72 PRO A C 1
ATOM 554 O O . PRO A 1 72 ? 12.227 -20.781 6.359 1 93.12 72 PRO A O 1
ATOM 557 N N . VAL A 1 73 ? 11.719 -20.844 8.523 1 92.94 73 VAL A N 1
ATOM 558 C CA . VAL A 1 73 ? 11.984 -19.438 8.734 1 92.94 73 VAL A CA 1
ATOM 559 C C . VAL A 1 73 ? 13.492 -19.172 8.703 1 92.94 73 VAL A C 1
ATOM 561 O O . VAL A 1 73 ? 14.266 -19.891 9.344 1 92.94 73 VAL A O 1
ATOM 564 N N . THR A 1 74 ? 13.906 -18.266 7.902 1 87.94 74 THR A N 1
ATOM 565 C CA . THR A 1 74 ? 15.297 -17.828 7.789 1 87.94 74 THR A CA 1
ATOM 566 C C . THR A 1 74 ? 15.398 -16.312 7.879 1 87.94 74 THR A C 1
ATOM 568 O O . THR A 1 74 ? 14.375 -15.617 7.938 1 87.94 74 THR A O 1
ATOM 571 N N . LEU A 1 75 ? 16.625 -15.758 7.891 1 82.88 75 LEU A N 1
ATOM 572 C CA . LEU A 1 75 ? 16.828 -14.312 7.848 1 82.88 75 LEU A CA 1
ATOM 573 C C . LEU A 1 75 ? 16.266 -13.719 6.555 1 82.88 75 LEU A C 1
ATOM 575 O O . LEU A 1 75 ? 15.719 -12.617 6.559 1 82.88 75 LEU A O 1
ATOM 579 N N . ASP A 1 76 ? 16.344 -14.547 5.547 1 82.56 76 ASP A N 1
ATOM 580 C CA . ASP A 1 76 ? 15.836 -14.102 4.25 1 82.56 76 ASP A CA 1
ATOM 581 C C . ASP A 1 76 ? 14.32 -13.977 4.262 1 82.56 76 ASP A C 1
ATOM 583 O O . ASP A 1 76 ? 13.758 -13.047 3.676 1 82.56 76 ASP A O 1
ATOM 587 N N . SER A 1 77 ? 13.719 -14.93 4.918 1 86.88 77 SER A N 1
ATOM 588 C CA . SER A 1 77 ? 12.258 -14.891 4.961 1 86.88 77 SER A CA 1
ATOM 589 C C . SER A 1 77 ? 11.758 -13.742 5.836 1 86.88 77 SER A C 1
ATOM 591 O O . SER A 1 77 ? 10.656 -13.242 5.637 1 86.88 77 SER A O 1
ATOM 593 N N . ALA A 1 78 ? 12.617 -13.297 6.734 1 87 78 ALA A N 1
ATOM 594 C CA . ALA A 1 78 ? 12.227 -12.242 7.66 1 87 78 ALA A CA 1
ATOM 595 C C . ALA A 1 78 ? 12.5 -10.859 7.062 1 87 78 ALA A C 1
ATOM 597 O O . ALA A 1 78 ? 11.945 -9.859 7.516 1 87 78 ALA A O 1
ATOM 598 N N . ALA A 1 79 ? 13.336 -10.766 6.066 1 82.75 79 ALA A N 1
ATOM 599 C CA . ALA A 1 79 ? 13.844 -9.492 5.566 1 82.75 79 ALA A CA 1
ATOM 600 C C . ALA A 1 79 ? 12.703 -8.609 5.059 1 82.75 79 ALA A C 1
ATOM 602 O O . ALA A 1 79 ? 12.742 -7.387 5.215 1 82.75 79 ALA A O 1
ATOM 603 N N . SER A 1 80 ? 11.688 -9.195 4.469 1 84 80 SER A N 1
ATOM 604 C CA . SER A 1 80 ? 10.609 -8.367 3.939 1 84 80 SER A CA 1
ATOM 605 C C . SER A 1 80 ? 9.258 -8.773 4.535 1 84 80 SER A C 1
ATOM 607 O O . SER A 1 80 ? 8.219 -8.273 4.109 1 84 80 SER A O 1
ATOM 609 N N . ASN A 1 81 ? 9.273 -9.664 5.367 1 93.25 81 ASN A N 1
ATOM 610 C CA . ASN A 1 81 ? 8.062 -10.156 6.023 1 93.25 81 ASN A CA 1
ATOM 611 C C . ASN A 1 81 ? 7.969 -9.648 7.461 1 93.25 81 ASN A C 1
ATOM 613 O O . ASN A 1 81 ? 8.547 -10.242 8.375 1 93.25 81 ASN A O 1
ATOM 617 N N . PHE A 1 82 ? 7.191 -8.633 7.637 1 94.94 82 PHE A N 1
ATOM 618 C CA . PHE A 1 82 ? 7.129 -7.938 8.914 1 94.94 82 PHE A CA 1
ATOM 619 C C . PHE A 1 82 ? 6.465 -8.812 9.977 1 94.94 82 PHE A C 1
ATOM 621 O O . PHE A 1 82 ? 6.52 -8.5 11.172 1 94.94 82 PHE A O 1
ATOM 628 N N . LEU A 1 83 ? 5.84 -9.891 9.586 1 95.44 83 LEU A N 1
ATOM 629 C CA . LEU A 1 83 ? 5.191 -10.797 10.531 1 95.44 83 LEU A CA 1
ATOM 630 C C . LEU A 1 83 ? 6.215 -11.711 11.195 1 95.44 83 LEU A C 1
ATOM 632 O O . LEU A 1 83 ? 5.895 -12.406 12.164 1 95.44 83 LEU A O 1
ATOM 636 N N . ILE A 1 84 ? 7.398 -11.758 10.641 1 93.38 84 ILE A N 1
ATOM 637 C CA . ILE A 1 84 ? 8.469 -12.578 11.188 1 93.38 84 ILE A CA 1
ATOM 638 C C . ILE A 1 84 ? 9.484 -11.695 11.906 1 93.38 84 ILE A C 1
ATOM 640 O O . ILE A 1 84 ? 10.234 -10.953 11.266 1 93.38 84 ILE A O 1
ATOM 644 N N . TYR A 1 85 ? 9.5 -11.812 13.156 1 84.94 85 TYR A N 1
ATOM 645 C CA . TYR A 1 85 ? 10.438 -11.023 13.938 1 84.94 85 TYR A CA 1
ATOM 646 C C . TYR A 1 85 ? 11.836 -11.633 13.891 1 84.94 85 TYR A C 1
ATOM 648 O O . TYR A 1 85 ? 12.008 -12.82 14.18 1 84.94 85 TYR A O 1
ATOM 656 N N . VAL A 1 86 ? 12.734 -10.852 13.516 1 76.44 86 VAL A N 1
ATOM 657 C CA . VAL A 1 86 ? 14.102 -11.312 13.297 1 76.44 86 VAL A CA 1
ATOM 658 C C . VAL A 1 86 ? 14.664 -11.906 14.586 1 76.44 86 VAL A C 1
ATOM 660 O O . VAL A 1 86 ? 15.352 -12.93 14.555 1 76.44 86 VAL A O 1
ATOM 663 N N . ASP A 1 87 ? 14.375 -11.312 15.594 1 72.12 87 ASP A N 1
ATOM 664 C CA . ASP A 1 87 ? 14.953 -11.719 16.875 1 72.12 87 ASP A CA 1
ATOM 665 C C . ASP A 1 87 ? 14.414 -13.078 17.312 1 72.12 87 ASP A C 1
ATOM 667 O O . ASP A 1 87 ? 15 -13.734 18.172 1 72.12 87 ASP A O 1
ATOM 671 N N . GLU A 1 88 ? 13.398 -13.594 16.594 1 70.88 88 GLU A N 1
ATOM 672 C CA . GLU A 1 88 ? 12.758 -14.836 17.016 1 70.88 88 GLU A CA 1
ATOM 673 C C . GLU A 1 88 ? 13.141 -15.992 16.094 1 70.88 88 GLU A C 1
ATOM 675 O O . GLU A 1 88 ? 12.766 -17.141 16.328 1 70.88 88 GLU A O 1
ATOM 680 N N . ILE A 1 89 ? 13.836 -15.789 15.055 1 74.75 89 ILE A N 1
ATOM 681 C CA . ILE A 1 89 ? 14.086 -16.766 14.008 1 74.75 89 ILE A CA 1
ATOM 682 C C . ILE A 1 89 ? 14.797 -17.984 14.602 1 74.75 89 ILE A C 1
ATOM 684 O O . ILE A 1 89 ? 14.492 -19.125 14.25 1 74.75 89 ILE A O 1
ATOM 688 N N . ASN A 1 90 ? 15.82 -17.969 15.438 1 67.31 90 ASN A N 1
ATOM 689 C CA . ASN A 1 90 ? 16.656 -19.094 15.875 1 67.31 90 ASN A CA 1
ATOM 690 C C . ASN A 1 90 ? 15.984 -19.906 16.984 1 67.31 90 ASN A C 1
ATOM 692 O O . ASN A 1 90 ? 16.531 -20.906 17.438 1 67.31 90 ASN A O 1
ATOM 696 N N . LYS A 1 91 ? 14.867 -19.547 17.391 1 62.66 91 LYS A N 1
ATOM 697 C CA . LYS A 1 91 ? 14.398 -20.188 18.609 1 62.66 91 LYS A CA 1
ATOM 698 C C . LYS A 1 91 ? 13.664 -21.484 18.312 1 62.66 91 LYS A C 1
ATOM 700 O O . LYS A 1 91 ? 13.82 -22.469 19.047 1 62.66 91 LYS A O 1
ATOM 705 N N . GLU A 1 92 ? 12.703 -21.531 17.391 1 65 92 GLU A N 1
ATOM 706 C CA . GLU A 1 92 ? 11.898 -22.734 17.156 1 65 92 GLU A CA 1
ATOM 707 C C . GLU A 1 92 ? 11.805 -23.047 15.672 1 65 92 GLU A C 1
ATOM 709 O O . GLU A 1 92 ? 11.852 -22.141 14.836 1 65 92 GLU A O 1
ATOM 714 N N . ALA A 1 93 ? 11.805 -24.25 15.414 1 82 93 ALA A N 1
ATOM 715 C CA . ALA A 1 93 ? 11.727 -24.75 14.039 1 82 93 ALA A CA 1
ATOM 716 C C . ALA A 1 93 ? 10.32 -24.609 13.484 1 82 93 ALA A C 1
ATOM 718 O O . ALA A 1 93 ? 9.586 -25.594 13.367 1 82 93 ALA A O 1
ATOM 719 N N . LYS A 1 94 ? 9.805 -23.5 13.367 1 90.62 94 LYS A N 1
ATOM 720 C CA . LYS A 1 94 ? 8.492 -23.266 12.773 1 90.62 94 LYS A CA 1
ATOM 721 C C . LYS A 1 94 ? 8.609 -22.875 11.305 1 90.62 94 LYS A C 1
ATOM 723 O O . LYS A 1 94 ? 9.625 -22.312 10.891 1 90.62 94 LYS A O 1
ATOM 728 N N . SER A 1 95 ? 7.543 -23.328 10.562 1 95.5 95 SER A N 1
ATOM 729 C CA . SER A 1 95 ? 7.473 -22.906 9.164 1 95.5 95 SER A CA 1
ATOM 730 C C . SER A 1 95 ? 7.047 -21.453 9.039 1 95.5 95 SER A C 1
ATOM 732 O O . SER A 1 95 ? 6.527 -20.875 9.992 1 95.5 95 SER A O 1
ATOM 734 N N . VAL A 1 96 ? 7.285 -20.875 7.914 1 96.06 96 VAL A N 1
ATOM 735 C CA . VAL A 1 96 ? 6.863 -19.516 7.613 1 96.06 96 VAL A CA 1
ATOM 736 C C . VAL A 1 96 ? 5.355 -19.391 7.82 1 96.06 96 VAL A C 1
ATOM 738 O O . VAL A 1 96 ? 4.895 -18.422 8.445 1 96.06 96 VAL A O 1
ATOM 741 N N . ALA A 1 97 ? 4.586 -20.391 7.359 1 97.81 97 ALA A N 1
ATOM 742 C CA . ALA A 1 97 ? 3.133 -20.344 7.508 1 97.81 97 ALA A CA 1
ATOM 743 C C . ALA A 1 97 ? 2.732 -20.328 8.977 1 97.81 97 ALA A C 1
ATOM 745 O O . ALA A 1 97 ? 1.827 -19.594 9.375 1 97.81 97 ALA A O 1
ATOM 746 N N . GLN A 1 98 ? 3.355 -21.125 9.75 1 96.56 98 GLN A N 1
ATOM 747 C CA . GLN A 1 98 ? 3.023 -21.219 11.164 1 96.56 98 GLN A CA 1
ATOM 748 C C . GLN A 1 98 ? 3.285 -19.891 11.883 1 96.56 98 GLN A C 1
ATOM 750 O O . GLN A 1 98 ? 2.432 -19.406 12.625 1 96.56 98 GLN A O 1
ATOM 755 N N . VAL A 1 99 ? 4.48 -19.312 11.633 1 95.69 99 VAL A N 1
ATOM 756 C CA . VAL A 1 99 ? 4.852 -18.047 12.281 1 95.69 99 VAL A CA 1
ATOM 757 C C . VAL A 1 99 ? 3.916 -16.938 11.828 1 95.69 99 VAL A C 1
ATOM 759 O O . VAL A 1 99 ? 3.432 -16.156 12.648 1 95.69 99 VAL A O 1
ATOM 762 N N . CYS A 1 100 ? 3.613 -16.875 10.562 1 97.12 100 CYS A N 1
ATOM 763 C CA . CYS A 1 100 ? 2.77 -15.82 10.016 1 97.12 100 CYS A CA 1
ATOM 764 C C . CYS A 1 100 ? 1.327 -15.977 10.484 1 97.12 100 CYS A C 1
ATOM 766 O O . CYS A 1 100 ? 0.646 -14.984 10.75 1 97.12 100 CYS A O 1
ATOM 768 N N . ALA A 1 101 ? 0.867 -17.219 10.57 1 97.81 101 ALA A N 1
ATOM 769 C CA . ALA A 1 101 ? -0.498 -17.469 11.031 1 97.81 101 ALA A CA 1
ATOM 770 C C . ALA A 1 101 ? -0.693 -16.969 12.461 1 97.81 101 ALA A C 1
ATOM 772 O O . ALA A 1 101 ? -1.707 -16.328 12.773 1 97.81 101 ALA A O 1
ATOM 773 N N . GLU A 1 102 ? 0.24 -17.281 13.312 1 95 102 GLU A N 1
ATOM 774 C CA . GLU A 1 102 ? 0.178 -16.812 14.695 1 95 102 GLU A CA 1
ATOM 775 C C . GLU A 1 102 ? 0.162 -15.289 14.758 1 95 102 GLU A C 1
ATOM 777 O O . GLU A 1 102 ? -0.664 -14.703 15.461 1 95 102 GLU A O 1
ATOM 782 N N . ALA A 1 103 ? 1.037 -14.672 14.023 1 94.19 103 ALA A N 1
ATOM 783 C CA . ALA A 1 103 ? 1.179 -13.219 14.047 1 94.19 103 ALA A CA 1
ATOM 784 C C . ALA A 1 103 ? -0.074 -12.531 13.508 1 94.19 103 ALA A C 1
ATOM 786 O O . ALA A 1 103 ? -0.606 -11.617 14.133 1 94.19 103 ALA A O 1
ATOM 787 N N . VAL A 1 104 ? -0.576 -12.945 12.391 1 95.69 104 VAL A N 1
ATOM 788 C CA . VAL A 1 104 ? -1.699 -12.266 11.75 1 95.69 104 VAL A CA 1
ATOM 789 C C . VAL A 1 104 ? -2.979 -12.523 12.547 1 95.69 104 VAL A C 1
ATOM 791 O O . VAL A 1 104 ? -3.879 -11.688 12.578 1 95.69 104 VAL A O 1
ATOM 794 N N . GLY A 1 105 ? -3.068 -13.703 13.203 1 94.56 105 GLY A N 1
ATOM 795 C CA . GLY A 1 105 ? -4.219 -14.016 14.039 1 94.56 105 GLY A CA 1
ATOM 796 C C . GLY A 1 105 ? -4.418 -13.023 15.164 1 94.56 105 GLY A C 1
ATOM 797 O O . GLY A 1 105 ? -5.547 -12.805 15.617 1 94.56 105 GLY A O 1
ATOM 798 N N . ASP A 1 106 ? -3.375 -12.391 15.609 1 91.5 106 ASP A N 1
ATOM 799 C CA . ASP A 1 106 ? -3.418 -11.43 16.703 1 91.5 106 ASP A CA 1
ATOM 800 C C . ASP A 1 106 ? -4.152 -10.156 16.297 1 91.5 106 ASP A C 1
ATOM 802 O O . ASP A 1 106 ? -4.629 -9.406 17.141 1 91.5 106 ASP A O 1
ATOM 806 N N . TYR A 1 107 ? -4.277 -9.914 15.023 1 92.06 107 TYR A N 1
ATOM 807 C CA . TYR A 1 107 ? -4.895 -8.68 14.547 1 92.06 107 TYR A CA 1
ATOM 808 C C . TYR A 1 107 ? -6.406 -8.727 14.727 1 92.06 107 TYR A C 1
ATOM 810 O O . TYR A 1 107 ? -7.055 -7.688 14.875 1 92.06 107 TYR A O 1
ATOM 818 N N . ASN A 1 108 ? -7.039 -9.922 14.672 1 92.38 108 ASN A N 1
ATOM 819 C CA . ASN A 1 108 ? -8.492 -10.078 14.734 1 92.38 108 ASN A CA 1
ATOM 820 C C . ASN A 1 108 ? -8.883 -11.484 15.172 1 92.38 108 ASN A C 1
ATOM 822 O O . ASN A 1 108 ? -8.844 -12.422 14.375 1 92.38 108 ASN A O 1
ATOM 826 N N . SER A 1 109 ? -9.328 -11.648 16.297 1 91.69 109 SER A N 1
ATOM 827 C CA . SER A 1 109 ? -9.625 -12.953 16.875 1 91.69 109 SER A CA 1
ATOM 828 C C . SER A 1 109 ? -10.867 -13.57 16.25 1 91.69 109 SER A C 1
ATOM 830 O O . SER A 1 109 ? -11.141 -14.758 16.438 1 91.69 109 SER A O 1
ATOM 832 N N . MET A 1 110 ? -11.586 -12.773 15.492 1 92.06 110 MET A N 1
ATOM 833 C CA . MET A 1 110 ? -12.812 -13.281 14.875 1 92.06 110 MET A CA 1
ATOM 834 C C . MET A 1 110 ? -12.508 -14 13.562 1 92.06 110 MET A C 1
ATOM 836 O O . MET A 1 110 ? -13.359 -14.688 13.016 1 92.06 110 MET A O 1
ATOM 840 N N . VAL A 1 111 ? -11.375 -13.812 13.039 1 96.19 111 VAL A N 1
ATOM 841 C CA . VAL A 1 111 ? -10.969 -14.469 11.797 1 96.19 111 VAL A CA 1
ATOM 842 C C . VAL A 1 111 ? -10.305 -15.812 12.117 1 96.19 111 VAL A C 1
ATOM 844 O O . VAL A 1 111 ? -9.391 -15.883 12.938 1 96.19 111 VAL A O 1
ATOM 847 N N . ARG A 1 112 ? -10.781 -16.906 11.484 1 98.06 112 ARG A N 1
ATOM 848 C CA . ARG A 1 112 ? -10.156 -18.203 11.641 1 98.06 112 ARG A CA 1
ATOM 849 C C . ARG A 1 112 ? -8.906 -18.328 10.766 1 98.06 112 ARG A C 1
ATOM 851 O O . ARG A 1 112 ? -9.016 -18.422 9.539 1 98.06 112 ARG A O 1
ATOM 858 N N . VAL A 1 113 ? -7.734 -18.297 11.375 1 98.62 113 VAL A N 1
ATOM 859 C CA . VAL A 1 113 ? -6.473 -18.406 10.648 1 98.62 113 VAL A CA 1
ATOM 860 C C . VAL A 1 113 ? -5.883 -19.797 10.859 1 98.62 113 VAL A C 1
ATOM 862 O O . VAL A 1 113 ? -5.684 -20.234 12 1 98.62 113 VAL A O 1
ATOM 865 N N . GLN A 1 114 ? -5.613 -20.484 9.805 1 98.31 114 GLN A N 1
ATOM 866 C CA . GLN A 1 114 ? -5.121 -21.859 9.922 1 98.31 114 GLN A CA 1
ATOM 867 C C . GLN A 1 114 ? -3.951 -22.094 8.969 1 98.31 114 GLN A C 1
ATOM 869 O O . GLN A 1 114 ? -3.752 -21.344 8.016 1 98.31 114 GLN A O 1
ATOM 874 N N . VAL A 1 115 ? -3.215 -23.156 9.289 1 98.69 115 VAL A N 1
ATOM 875 C CA . VAL A 1 115 ? -2.08 -23.578 8.477 1 98.69 115 VAL A CA 1
ATOM 876 C C . VAL A 1 115 ? -2.398 -24.906 7.789 1 98.69 115 VAL A C 1
ATOM 878 O O . VAL A 1 115 ? -2.939 -25.812 8.414 1 98.69 115 VAL A O 1
ATOM 881 N N . GLU A 1 116 ? -2.211 -24.953 6.527 1 98.56 116 GLU A N 1
ATOM 882 C CA . GLU A 1 116 ? -2.305 -26.172 5.754 1 98.56 116 GLU A CA 1
ATOM 883 C C . GLU A 1 116 ? -0.931 -26.641 5.27 1 98.56 116 GLU A C 1
ATOM 885 O O . GLU A 1 116 ? -0.229 -25.891 4.586 1 98.56 116 GLU A O 1
ATOM 890 N N . LYS A 1 117 ? -0.511 -27.828 5.602 1 97.75 117 LYS A N 1
ATOM 891 C CA . LYS A 1 117 ? 0.799 -28.344 5.227 1 97.75 117 LYS A CA 1
ATOM 892 C C . LYS A 1 117 ? 0.757 -28.984 3.844 1 97.75 117 LYS A C 1
ATOM 894 O O . LYS A 1 117 ? -0.317 -29.328 3.346 1 97.75 117 LYS A O 1
ATOM 899 N N . GLY A 1 118 ? 1.962 -29.094 3.287 1 97.19 118 GLY A N 1
ATOM 900 C CA . GLY A 1 118 ? 2.092 -29.828 2.037 1 97.19 118 GLY A CA 1
ATOM 901 C C . GLY A 1 118 ? 2.176 -28.922 0.822 1 97.19 118 GLY A C 1
ATOM 902 O O . GLY A 1 118 ? 2.398 -27.719 0.954 1 97.19 118 GLY A O 1
ATOM 903 N N . TYR A 1 119 ? 2.102 -29.594 -0.322 1 97.31 119 TYR A N 1
ATOM 904 C CA . TYR A 1 119 ? 2.176 -28.938 -1.621 1 97.31 119 TYR A CA 1
ATOM 905 C C . TYR A 1 119 ? 0.794 -28.828 -2.258 1 97.31 119 TYR A C 1
ATOM 907 O O . TYR A 1 119 ? 0.047 -29.812 -2.299 1 97.31 119 TYR A O 1
ATOM 915 N N . ILE A 1 120 ? 0.451 -27.688 -2.697 1 98.19 120 ILE A N 1
ATOM 916 C CA . ILE A 1 120 ? -0.917 -27.375 -3.107 1 98.19 120 ILE A CA 1
ATOM 917 C C . ILE A 1 120 ? -1.34 -28.328 -4.227 1 98.19 120 ILE A C 1
ATOM 919 O O . ILE A 1 120 ? -2.5 -28.75 -4.293 1 98.19 120 ILE A O 1
ATOM 923 N N . LEU A 1 121 ? -0.376 -28.719 -5.16 1 97.44 121 LEU A N 1
ATOM 924 C CA . LEU A 1 121 ? -0.748 -29.547 -6.305 1 97.44 121 LEU A CA 1
ATOM 925 C C . LEU A 1 121 ? -0.895 -31.016 -5.898 1 97.44 121 LEU A C 1
ATOM 927 O O . LEU A 1 121 ? -1.383 -31.828 -6.68 1 97.44 121 LEU A O 1
ATOM 931 N N . ASP A 1 122 ? -0.501 -31.359 -4.68 1 97.88 122 ASP A N 1
ATOM 932 C CA . ASP A 1 122 ? -0.71 -32.688 -4.152 1 97.88 122 ASP A CA 1
ATOM 933 C C . ASP A 1 122 ? -2.113 -32.844 -3.57 1 97.88 122 ASP A C 1
ATOM 935 O O . ASP A 1 122 ? -2.547 -33.969 -3.262 1 97.88 122 ASP A O 1
ATOM 939 N N . LYS A 1 123 ? -2.775 -31.719 -3.352 1 97.94 123 LYS A N 1
ATOM 940 C CA . LYS A 1 123 ? -4.137 -31.766 -2.822 1 97.94 123 LYS A CA 1
ATOM 941 C C . LYS A 1 123 ? -5.129 -32.219 -3.891 1 97.94 123 LYS A C 1
ATOM 943 O O . LYS A 1 123 ? -4.969 -31.891 -5.07 1 97.94 123 LYS A O 1
ATOM 948 N N . PRO A 1 124 ? -6.148 -32.938 -3.465 1 96.56 124 PRO A N 1
ATOM 949 C CA . PRO A 1 124 ? -7.188 -33.281 -4.438 1 96.56 124 PRO A CA 1
ATOM 950 C C . PRO A 1 124 ? -7.988 -32.094 -4.902 1 96.56 124 PRO A C 1
ATOM 952 O O . PRO A 1 124 ? -8.039 -31.062 -4.207 1 96.56 124 PRO A O 1
ATOM 955 N N . GLY A 1 125 ? -8.609 -32.156 -6.039 1 95.25 125 GLY A N 1
ATOM 956 C CA . GLY A 1 125 ? -9.398 -31.078 -6.598 1 95.25 125 GLY A CA 1
ATOM 957 C C . GLY A 1 125 ? -10.445 -30.531 -5.637 1 95.25 125 GLY A C 1
ATOM 958 O O . GLY A 1 125 ? -10.688 -29.328 -5.586 1 95.25 125 GLY A O 1
ATOM 959 N N . GLU A 1 126 ? -10.969 -31.406 -4.844 1 96.5 126 GLU A N 1
ATOM 960 C CA . GLU A 1 126 ? -12.031 -31.047 -3.904 1 96.5 126 GLU A CA 1
ATOM 961 C C . GLU A 1 126 ? -11.516 -30.125 -2.809 1 96.5 126 GLU A C 1
ATOM 963 O O . GLU A 1 126 ? -12.297 -29.438 -2.145 1 96.5 126 GLU A O 1
ATOM 968 N N . PHE A 1 127 ? -10.211 -30.188 -2.633 1 98.06 127 PHE A N 1
ATOM 969 C CA . PHE A 1 127 ? -9.586 -29.281 -1.673 1 98.06 127 PHE A CA 1
ATOM 970 C C . PHE A 1 127 ? -9.914 -27.828 -1.996 1 98.06 127 PHE A C 1
ATOM 972 O O . PHE A 1 127 ? -10.156 -27.031 -1.093 1 98.06 127 PHE A O 1
ATOM 979 N N . PHE A 1 128 ? -10.023 -27.484 -3.26 1 98.31 128 PHE A N 1
ATOM 980 C CA . PHE A 1 128 ? -10.258 -26.125 -3.719 1 98.31 128 PHE A CA 1
ATOM 981 C C . PHE A 1 128 ? -11.711 -25.719 -3.496 1 98.31 128 PHE A C 1
ATOM 983 O O . PHE A 1 128 ? -12.039 -24.531 -3.498 1 98.31 128 PHE A O 1
ATOM 990 N N . ASP A 1 129 ? -12.602 -26.703 -3.289 1 98 129 ASP A N 1
ATOM 991 C CA . ASP A 1 129 ? -14.016 -26.422 -3.055 1 98 129 ASP A CA 1
ATOM 992 C C . ASP A 1 129 ? -14.219 -25.734 -1.705 1 98 129 ASP A C 1
ATOM 994 O O . ASP A 1 129 ? -15.273 -25.141 -1.457 1 98 129 ASP A O 1
ATOM 998 N N . ASP A 1 130 ? -13.242 -25.812 -0.878 1 97.81 130 ASP A N 1
ATOM 999 C CA . ASP A 1 130 ? -13.336 -25.266 0.47 1 97.81 130 ASP A CA 1
ATOM 1000 C C . ASP A 1 130 ? -13.008 -23.781 0.481 1 97.81 130 ASP A C 1
ATOM 1002 O O . ASP A 1 130 ? -13.086 -23.125 1.524 1 97.81 130 ASP A O 1
ATOM 1006 N N . PHE A 1 131 ? -12.688 -23.25 -0.688 1 98.62 131 PHE A N 1
ATOM 1007 C CA . PHE A 1 131 ? -12.227 -21.859 -0.72 1 98.62 131 PHE A CA 1
ATOM 1008 C C . PHE A 1 131 ? -13.008 -21.047 -1.748 1 98.62 131 PHE A C 1
ATOM 1010 O O . PHE A 1 131 ? -13.469 -21.594 -2.752 1 98.62 131 PHE A O 1
ATOM 1017 N N . ASP A 1 132 ? -13.156 -19.781 -1.46 1 98.56 132 ASP A N 1
ATOM 1018 C CA . ASP A 1 132 ? -13.734 -18.828 -2.395 1 98.56 132 ASP A CA 1
ATOM 1019 C C . ASP A 1 132 ? -12.648 -18.109 -3.201 1 98.56 132 ASP A C 1
ATOM 1021 O O . ASP A 1 132 ? -12.898 -17.641 -4.312 1 98.56 132 ASP A O 1
ATOM 1025 N N . ILE A 1 133 ? -11.492 -18.016 -2.609 1 98.81 133 ILE A N 1
ATOM 1026 C CA . ILE A 1 133 ? -10.375 -17.281 -3.182 1 98.81 133 ILE A CA 1
ATOM 1027 C C . ILE A 1 133 ? -9.07 -18.031 -2.951 1 98.81 133 ILE A C 1
ATOM 1029 O O . ILE A 1 133 ? -8.836 -18.547 -1.856 1 98.81 133 ILE A O 1
ATOM 1033 N N . VAL A 1 134 ? -8.258 -18.109 -3.967 1 98.94 134 VAL A N 1
ATOM 1034 C CA . VAL A 1 134 ? -6.891 -18.625 -3.867 1 98.94 134 VAL A CA 1
ATOM 1035 C C . VAL A 1 134 ? -5.902 -17.547 -4.305 1 98.94 134 VAL A C 1
ATOM 1037 O O . VAL A 1 134 ? -6.059 -16.953 -5.367 1 98.94 134 VAL A O 1
ATOM 1040 N N . ILE A 1 135 ? -4.906 -17.297 -3.488 1 98.94 135 ILE A N 1
ATOM 1041 C CA . ILE A 1 135 ? -3.871 -16.312 -3.768 1 98.94 135 ILE A CA 1
ATOM 1042 C C . ILE A 1 135 ? -2.5 -16.984 -3.766 1 98.94 135 ILE A C 1
ATOM 1044 O O . ILE A 1 135 ? -2.113 -17.609 -2.777 1 98.94 135 ILE A O 1
ATOM 1048 N N . LEU A 1 136 ? -1.78 -16.844 -4.844 1 98.88 136 LEU A N 1
ATOM 1049 C CA . LEU A 1 136 ? -0.417 -17.359 -4.93 1 98.88 136 LEU A CA 1
ATOM 1050 C C . LEU A 1 136 ? 0.596 -16.219 -4.844 1 98.88 136 LEU A C 1
ATOM 1052 O O . LEU A 1 136 ? 0.476 -15.219 -5.555 1 98.88 136 LEU A O 1
ATOM 1056 N N . GLY A 1 137 ? 1.524 -16.375 -3.943 1 98.06 137 GLY A N 1
ATOM 1057 C CA . GLY A 1 137 ? 2.643 -15.453 -3.842 1 98.06 137 GLY A CA 1
ATOM 1058 C C . GLY A 1 137 ? 3.934 -16.016 -4.414 1 98.06 137 GLY A C 1
ATOM 1059 O O . GLY A 1 137 ? 4.34 -17.125 -4.066 1 98.06 137 GLY A O 1
ATOM 1060 N N . ARG A 1 138 ? 4.574 -15.227 -5.219 1 94.25 138 ARG A N 1
ATOM 1061 C CA . ARG A 1 138 ? 5.871 -15.562 -5.797 1 94.25 138 ARG A CA 1
ATOM 1062 C C . ARG A 1 138 ? 5.914 -17.031 -6.23 1 94.25 138 ARG A C 1
ATOM 1064 O O . ARG A 1 138 ? 6.711 -17.812 -5.711 1 94.25 138 ARG A O 1
ATOM 1071 N N . SER A 1 139 ? 5.227 -17.422 -7.133 1 96.88 139 SER A N 1
ATOM 1072 C CA . SER A 1 139 ? 5.117 -18.797 -7.609 1 96.88 139 SER A CA 1
ATOM 1073 C C . SER A 1 139 ? 5.652 -18.922 -9.031 1 96.88 139 SER A C 1
ATOM 1075 O O . SER A 1 139 ? 5.742 -17.938 -9.766 1 96.88 139 SER A O 1
ATOM 1077 N N . SER A 1 140 ? 6.062 -20.156 -9.305 1 97.31 140 SER A N 1
ATOM 1078 C CA . SER A 1 140 ? 6.504 -20.422 -10.672 1 97.31 140 SER A CA 1
ATOM 1079 C C . SER A 1 140 ? 5.352 -20.281 -11.656 1 97.31 140 SER A C 1
ATOM 1081 O O . SER A 1 140 ? 4.184 -20.406 -11.281 1 97.31 140 SER A O 1
ATOM 1083 N N . LEU A 1 141 ? 5.73 -20 -12.867 1 97.25 141 LEU A N 1
ATOM 1084 C CA . LEU A 1 141 ? 4.727 -19.859 -13.922 1 97.25 141 LEU A CA 1
ATOM 1085 C C . LEU A 1 141 ? 3.91 -21.141 -14.055 1 97.25 141 LEU A C 1
ATOM 1087 O O . LEU A 1 141 ? 2.688 -21.094 -14.211 1 97.25 141 LEU A O 1
ATOM 1091 N N . ASP A 1 142 ? 4.551 -22.25 -13.977 1 97.25 142 ASP A N 1
ATOM 1092 C CA . ASP A 1 142 ? 3.887 -23.547 -14.086 1 97.25 142 ASP A CA 1
ATOM 1093 C C . ASP A 1 142 ? 2.879 -23.734 -12.953 1 97.25 142 ASP A C 1
ATOM 1095 O O . ASP A 1 142 ? 1.757 -24.188 -13.188 1 97.25 142 ASP A O 1
ATOM 1099 N N . LEU A 1 143 ? 3.273 -23.453 -11.773 1 98.06 143 LEU A N 1
ATOM 1100 C CA . LEU A 1 143 ? 2.369 -23.578 -10.633 1 98.06 143 LEU A CA 1
ATOM 1101 C C . LEU A 1 143 ? 1.161 -22.656 -10.797 1 98.06 143 LEU A C 1
ATOM 1103 O O . LEU A 1 143 ? 0.027 -23.062 -10.539 1 98.06 143 LEU A O 1
ATOM 1107 N N . LYS A 1 144 ? 1.426 -21.406 -11.18 1 98.62 144 LYS A N 1
ATOM 1108 C CA . LYS A 1 144 ? 0.334 -20.469 -11.398 1 98.62 144 LYS A CA 1
ATOM 1109 C C . LYS A 1 144 ? -0.68 -21.016 -12.398 1 98.62 144 LYS A C 1
ATOM 1111 O O . LYS A 1 144 ? -1.888 -20.969 -12.156 1 98.62 144 LYS A O 1
ATOM 1116 N N . LYS A 1 145 ? -0.172 -21.531 -13.5 1 98.31 145 LYS A N 1
ATOM 1117 C CA . LYS A 1 145 ? -1.034 -22.062 -14.547 1 98.31 145 LYS A CA 1
ATOM 1118 C C . LYS A 1 145 ? -1.883 -23.219 -14.031 1 98.31 145 LYS A C 1
ATOM 1120 O O . LYS A 1 145 ? -3.092 -23.266 -14.258 1 98.31 145 LYS A O 1
ATOM 1125 N N . LYS A 1 146 ? -1.265 -24.125 -13.383 1 98.5 146 LYS A N 1
ATOM 1126 C CA . LYS A 1 146 ? -1.945 -25.328 -12.906 1 98.5 146 LYS A CA 1
ATOM 1127 C C . LYS A 1 146 ? -3.002 -24.984 -11.859 1 98.5 146 LYS A C 1
ATOM 1129 O O . LYS A 1 146 ? -4.125 -25.484 -11.914 1 98.5 146 LYS A O 1
ATOM 1134 N N . VAL A 1 147 ? -2.656 -24.094 -10.914 1 98.75 147 VAL A N 1
ATOM 1135 C CA . VAL A 1 147 ? -3.598 -23.734 -9.859 1 98.75 147 VAL A CA 1
ATOM 1136 C C . VAL A 1 147 ? -4.754 -22.938 -10.445 1 98.75 147 VAL A C 1
ATOM 1138 O O . VAL A 1 147 ? -5.91 -23.125 -10.055 1 98.75 147 VAL A O 1
ATOM 1141 N N . ASN A 1 148 ? -4.418 -22.016 -11.336 1 98.75 148 ASN A N 1
ATOM 1142 C CA . ASN A 1 148 ? -5.484 -21.281 -12 1 98.75 148 ASN A CA 1
ATOM 1143 C C . ASN A 1 148 ? -6.457 -22.219 -12.703 1 98.75 148 ASN A C 1
ATOM 1145 O O . ASN A 1 148 ? -7.676 -22.047 -12.602 1 98.75 148 ASN A O 1
ATOM 1149 N N . ALA A 1 149 ? -5.895 -23.188 -13.43 1 98.38 149 ALA A N 1
ATOM 1150 C CA . ALA A 1 149 ? -6.727 -24.172 -14.125 1 98.38 149 ALA A CA 1
ATOM 1151 C C . ALA A 1 149 ? -7.594 -24.953 -13.141 1 98.38 149 ALA A C 1
ATOM 1153 O O . ALA A 1 149 ? -8.758 -25.234 -13.422 1 98.38 149 ALA A O 1
ATOM 1154 N N . LEU A 1 150 ? -7.051 -25.328 -12.023 1 98.44 150 LEU A N 1
ATOM 1155 C CA . LEU A 1 150 ? -7.789 -26.062 -11 1 98.44 150 LEU A CA 1
ATOM 1156 C C . LEU A 1 150 ? -8.938 -25.203 -10.453 1 98.44 150 LEU A C 1
ATOM 1158 O O . LEU A 1 150 ? -10.047 -25.703 -10.266 1 98.44 150 LEU A O 1
ATOM 1162 N N . CYS A 1 151 ? -8.672 -23.922 -10.18 1 98.44 151 CYS A N 1
ATOM 1163 C CA . CYS A 1 151 ? -9.727 -23.016 -9.711 1 98.44 151 CYS A CA 1
ATOM 1164 C C . CYS A 1 151 ? -10.859 -22.922 -10.727 1 98.44 151 CYS A C 1
ATOM 1166 O O . CYS A 1 151 ? -12.031 -22.969 -10.359 1 98.44 151 CYS A O 1
ATOM 1168 N N . ARG A 1 152 ? -10.539 -22.875 -12.008 1 97.69 152 ARG A N 1
ATOM 1169 C CA . ARG A 1 152 ? -11.516 -22.719 -13.078 1 97.69 152 ARG A CA 1
ATOM 1170 C C . ARG A 1 152 ? -12.336 -23.984 -13.281 1 97.69 152 ARG A C 1
ATOM 1172 O O . ARG A 1 152 ? -13.445 -23.938 -13.805 1 97.69 152 ARG A O 1
ATOM 1179 N N . SER A 1 153 ? -11.797 -25.094 -12.898 1 97.19 153 SER A N 1
ATOM 1180 C CA . SER A 1 153 ? -12.438 -26.375 -13.148 1 97.19 153 SER A CA 1
ATOM 1181 C C . SER A 1 153 ? -13.461 -26.703 -12.07 1 97.19 153 SER A C 1
ATOM 1183 O O . SER A 1 153 ? -14.203 -27.688 -12.188 1 97.19 153 SER A O 1
ATOM 1185 N N . ARG A 1 154 ? -13.523 -25.906 -11.039 1 96.88 154 ARG A N 1
ATOM 1186 C CA . ARG A 1 154 ? -14.414 -26.219 -9.922 1 96.88 154 ARG A CA 1
ATOM 1187 C C . ARG A 1 154 ? -15.859 -25.859 -10.25 1 96.88 154 ARG A C 1
ATOM 1189 O O . ARG A 1 154 ? -16.109 -24.953 -11.047 1 96.88 154 ARG A O 1
ATOM 1196 N N . PRO A 1 155 ? -16.797 -26.562 -9.555 1 95.38 155 PRO A N 1
ATOM 1197 C CA . PRO A 1 155 ? -18.203 -26.25 -9.797 1 95.38 155 PRO A CA 1
ATOM 1198 C C . PRO A 1 155 ? -18.594 -24.844 -9.312 1 95.38 155 PRO A C 1
ATOM 1200 O O . PRO A 1 155 ? -19.375 -24.156 -9.969 1 95.38 155 PRO A O 1
ATOM 1203 N N . GLN A 1 156 ? -18.031 -24.531 -8.164 1 94.94 156 GLN A N 1
ATOM 1204 C CA . GLN A 1 156 ? -18.219 -23.172 -7.66 1 94.94 156 GLN A CA 1
ATOM 1205 C C . GLN A 1 156 ? -17.047 -22.266 -8.031 1 94.94 156 GLN A C 1
ATOM 1207 O O . GLN A 1 156 ? -15.906 -22.734 -8.109 1 94.94 156 GLN A O 1
ATOM 1212 N N . ARG A 1 157 ? -17.391 -21.094 -8.227 1 95.38 157 ARG A N 1
ATOM 1213 C CA . ARG A 1 157 ? -16.344 -20.141 -8.609 1 95.38 157 ARG A CA 1
ATOM 1214 C C . ARG A 1 157 ? -15.297 -20.016 -7.512 1 95.38 157 ARG A C 1
ATOM 1216 O O . ARG A 1 157 ? -15.633 -19.766 -6.352 1 95.38 157 ARG A O 1
ATOM 1223 N N . VAL A 1 158 ? -14.047 -20.141 -7.852 1 98.38 158 VAL A N 1
ATOM 1224 C CA . VAL A 1 158 ? -12.898 -19.859 -6.992 1 98.38 158 VAL A CA 1
ATOM 1225 C C . VAL A 1 158 ? -12.039 -18.766 -7.629 1 98.38 158 VAL A C 1
ATOM 1227 O O . VAL A 1 158 ? -11.367 -19 -8.633 1 98.38 158 VAL A O 1
ATOM 1230 N N . ALA A 1 159 ? -12.109 -17.594 -7.07 1 98.5 159 ALA A N 1
ATOM 1231 C CA . ALA A 1 159 ? -11.305 -16.484 -7.586 1 98.5 159 ALA A CA 1
ATOM 1232 C C . ALA A 1 159 ? -9.812 -16.766 -7.422 1 98.5 159 ALA A C 1
ATOM 1234 O O . ALA A 1 159 ? -9.398 -17.375 -6.438 1 98.5 159 ALA A O 1
ATOM 1235 N N . PHE A 1 160 ? -9.055 -16.312 -8.383 1 98.81 160 PHE A N 1
ATOM 1236 C CA . PHE A 1 160 ? -7.629 -16.609 -8.391 1 98.81 160 PHE A CA 1
ATOM 1237 C C . PHE A 1 160 ? -6.812 -15.328 -8.523 1 98.81 160 PHE A C 1
ATOM 1239 O O . PHE A 1 160 ? -7.074 -14.5 -9.398 1 98.81 160 PHE A O 1
ATOM 1246 N N . TYR A 1 161 ? -5.891 -15.148 -7.617 1 98.88 161 TYR A N 1
ATOM 1247 C CA . TYR A 1 161 ? -4.914 -14.062 -7.668 1 98.88 161 TYR A CA 1
ATOM 1248 C C . TYR A 1 161 ? -3.492 -14.602 -7.625 1 98.88 161 TYR A C 1
ATOM 1250 O O . TYR A 1 161 ? -3.205 -15.555 -6.895 1 98.88 161 TYR A O 1
ATOM 1258 N N . ALA A 1 162 ? -2.625 -14.047 -8.359 1 98.81 162 ALA A N 1
ATOM 1259 C CA . ALA A 1 162 ? -1.187 -14.281 -8.266 1 98.81 162 ALA A CA 1
ATOM 1260 C C . ALA A 1 162 ? -0.423 -12.969 -8.156 1 98.81 162 ALA A C 1
ATOM 1262 O O . ALA A 1 162 ? -0.576 -12.078 -9 1 98.81 162 ALA A O 1
ATOM 1263 N N . VAL A 1 163 ? 0.363 -12.852 -7.137 1 98.69 163 VAL A N 1
ATOM 1264 C CA . VAL A 1 163 ? 1.062 -11.602 -6.871 1 98.69 163 VAL A CA 1
ATOM 1265 C C . VAL A 1 163 ? 2.549 -11.867 -6.664 1 98.69 163 VAL A C 1
ATOM 1267 O O . VAL A 1 163 ? 2.932 -12.938 -6.184 1 98.69 163 VAL A O 1
ATOM 1270 N N . ASP A 1 164 ? 3.328 -10.945 -7.109 1 97.31 164 ASP A N 1
ATOM 1271 C CA . ASP A 1 164 ? 4.777 -11.055 -6.977 1 97.31 164 ASP A CA 1
ATOM 1272 C C . ASP A 1 164 ? 5.418 -9.672 -6.848 1 97.31 164 ASP A C 1
ATOM 1274 O O . ASP A 1 164 ? 5.016 -8.727 -7.531 1 97.31 164 ASP A O 1
ATOM 1278 N N . VAL A 1 165 ? 6.293 -9.578 -5.914 1 97.19 165 VAL A N 1
ATOM 1279 C CA . VAL A 1 165 ? 7.137 -8.391 -5.797 1 97.19 165 VAL A CA 1
ATOM 1280 C C . VAL A 1 165 ? 8.602 -8.773 -5.992 1 97.19 165 VAL A C 1
ATOM 1282 O O . VAL A 1 165 ? 9.125 -9.641 -5.285 1 97.19 165 VAL A O 1
ATOM 1285 N N . ARG A 1 166 ? 9.195 -8.219 -6.984 1 95.38 166 ARG A N 1
ATOM 1286 C CA . ARG A 1 166 ? 10.609 -8.391 -7.309 1 95.38 166 ARG A CA 1
ATOM 1287 C C . ARG A 1 166 ? 11.375 -7.082 -7.109 1 95.38 166 ARG A C 1
ATOM 1289 O O . ARG A 1 166 ? 11.359 -6.211 -7.98 1 95.38 166 ARG A O 1
ATOM 1296 N N . ASN A 1 167 ? 12.031 -7.035 -5.98 1 90.31 167 ASN A N 1
ATOM 1297 C CA . ASN A 1 167 ? 12.688 -5.777 -5.641 1 90.31 167 ASN A CA 1
ATOM 1298 C C . ASN A 1 167 ? 11.688 -4.637 -5.504 1 90.31 167 ASN A C 1
ATOM 1300 O O . ASN A 1 167 ? 10.797 -4.688 -4.66 1 90.31 167 ASN A O 1
ATOM 1304 N N . SER A 1 168 ? 11.836 -3.676 -6.422 1 92.69 168 SER A N 1
ATOM 1305 C CA . SER A 1 168 ? 10.992 -2.486 -6.371 1 92.69 168 SER A CA 1
ATOM 1306 C C . SER A 1 168 ? 9.844 -2.576 -7.371 1 92.69 168 SER A C 1
ATOM 1308 O O . SER A 1 168 ? 9.172 -1.58 -7.645 1 92.69 168 SER A O 1
ATOM 1310 N N . CYS A 1 169 ? 9.594 -3.77 -7.906 1 95.56 169 CYS A N 1
ATOM 1311 C CA . CYS A 1 169 ? 8.562 -3.969 -8.914 1 95.56 169 CYS A CA 1
ATOM 1312 C C . CYS A 1 169 ? 7.512 -4.961 -8.438 1 95.56 169 CYS A C 1
ATOM 1314 O O . CYS A 1 169 ? 7.844 -5.957 -7.793 1 95.56 169 CYS A O 1
ATOM 1316 N N . GLY A 1 170 ? 6.312 -4.621 -8.641 1 97.25 170 GLY A N 1
ATOM 1317 C CA . GLY A 1 170 ? 5.215 -5.504 -8.273 1 97.25 170 GLY A CA 1
ATOM 1318 C C . GLY A 1 170 ? 4.355 -5.902 -9.461 1 97.25 170 GLY A C 1
ATOM 1319 O O . GLY A 1 170 ? 4.199 -5.129 -10.406 1 97.25 170 GLY A O 1
ATOM 1320 N N . SER A 1 171 ? 3.844 -7.113 -9.477 1 97.88 171 SER A N 1
ATOM 1321 C CA . SER A 1 171 ? 2.908 -7.605 -10.477 1 97.88 171 SER A CA 1
ATOM 1322 C C . SER A 1 171 ? 1.771 -8.391 -9.836 1 97.88 171 SER A C 1
ATOM 1324 O O . SER A 1 171 ? 1.983 -9.117 -8.867 1 97.88 171 SER A O 1
ATOM 1326 N N . LEU A 1 172 ? 0.589 -8.219 -10.367 1 98.5 172 LEU A N 1
ATOM 1327 C CA . LEU A 1 172 ? -0.619 -8.875 -9.883 1 98.5 172 LEU A CA 1
ATOM 1328 C C . LEU A 1 172 ? -1.473 -9.367 -11.047 1 98.5 172 LEU A C 1
ATOM 1330 O O . LEU A 1 172 ? -1.78 -8.602 -11.961 1 98.5 172 LEU A O 1
ATOM 1334 N N . PHE A 1 173 ? -1.749 -10.641 -11.109 1 98.75 173 PHE A N 1
ATOM 1335 C CA . PHE A 1 173 ? -2.693 -11.234 -12.047 1 98.75 173 PHE A CA 1
ATOM 1336 C C . PHE A 1 173 ? -3.994 -11.609 -11.344 1 98.75 173 PHE A C 1
ATOM 1338 O O . PHE A 1 173 ? -3.977 -12.133 -10.234 1 98.75 173 PHE A O 1
ATOM 1345 N N . ILE A 1 174 ? -5.07 -11.312 -11.961 1 98.5 174 ILE A N 1
ATOM 1346 C CA . ILE A 1 174 ? -6.383 -11.547 -11.367 1 98.5 174 ILE A CA 1
ATOM 1347 C C . ILE A 1 174 ? -7.254 -12.336 -12.352 1 98.5 174 ILE A C 1
ATOM 1349 O O . ILE A 1 174 ? -7.387 -11.953 -13.516 1 98.5 174 ILE A O 1
ATOM 1353 N N . ASP A 1 175 ? -7.816 -13.422 -11.914 1 98.56 175 ASP A N 1
ATOM 1354 C CA . ASP A 1 175 ? -8.812 -14.195 -12.648 1 98.56 175 ASP A CA 1
ATOM 1355 C C . ASP A 1 175 ? -10.047 -14.453 -11.789 1 98.56 175 ASP A C 1
ATOM 1357 O O . ASP A 1 175 ? -10.062 -15.391 -10.984 1 98.56 175 ASP A O 1
ATOM 1361 N N . LEU A 1 176 ? -11.086 -13.672 -12.094 1 97.62 176 LEU A N 1
ATOM 1362 C CA . LEU A 1 176 ? -12.336 -13.812 -11.359 1 97.62 176 LEU A CA 1
ATOM 1363 C C . LEU A 1 176 ? -13.352 -14.625 -12.156 1 97.62 176 LEU A C 1
ATOM 1365 O O . LEU A 1 176 ? -14.516 -14.742 -11.758 1 97.62 176 LEU A O 1
ATOM 1369 N N . GLN A 1 177 ? -12.891 -15.227 -13.281 1 96 177 GLN A N 1
ATOM 1370 C CA . GLN A 1 177 ? -13.758 -15.977 -14.188 1 96 177 GLN A CA 1
ATOM 1371 C C . GLN A 1 177 ? -14.953 -15.133 -14.625 1 96 177 GLN A C 1
ATOM 1373 O O . GLN A 1 177 ? -14.914 -14.484 -15.672 1 96 177 GLN A O 1
ATOM 1378 N N . SER A 1 178 ? -15.992 -14.961 -13.867 1 93.31 178 SER A N 1
ATOM 1379 C CA . SER A 1 178 ? -17.125 -14.055 -14.016 1 93.31 178 SER A CA 1
ATOM 1380 C C . SER A 1 178 ? -17.469 -13.383 -12.688 1 93.31 178 SER A C 1
ATOM 1382 O O . SER A 1 178 ? -17.516 -14.039 -11.648 1 93.31 178 SER A O 1
ATOM 1384 N N . CYS A 1 179 ? -17.531 -12.078 -12.781 1 92.94 179 CYS A N 1
ATOM 1385 C CA . CYS A 1 179 ? -17.812 -11.352 -11.547 1 92.94 179 CYS A CA 1
ATOM 1386 C C . CYS A 1 179 ? -18.844 -10.258 -11.789 1 92.94 179 CYS A C 1
ATOM 1388 O O . CYS A 1 179 ? -18.766 -9.523 -12.773 1 92.94 179 CYS A O 1
ATOM 1390 N N . THR A 1 180 ? -19.812 -10.234 -10.93 1 93.88 180 THR A N 1
ATOM 1391 C CA . THR A 1 180 ? -20.812 -9.18 -10.953 1 93.88 180 THR A CA 1
ATOM 1392 C C . THR A 1 180 ? -20.531 -8.133 -9.883 1 93.88 180 THR A C 1
ATOM 1394 O O . THR A 1 180 ? -20.156 -8.469 -8.758 1 93.88 180 THR A O 1
ATOM 1397 N N . TYR A 1 181 ? -20.578 -6.891 -10.242 1 91.5 181 TYR A N 1
ATOM 1398 C CA . TYR A 1 181 ? -20.312 -5.797 -9.312 1 91.5 181 TYR A CA 1
ATOM 1399 C C . TYR A 1 181 ? -21.188 -4.594 -9.617 1 91.5 181 TYR A C 1
ATOM 1401 O O . TYR A 1 181 ? -21.766 -4.488 -10.703 1 91.5 181 TYR A O 1
ATOM 1409 N N . ARG A 1 182 ? -21.359 -3.799 -8.656 1 90.5 182 ARG A N 1
ATOM 1410 C CA . ARG A 1 182 ? -22.078 -2.535 -8.812 1 90.5 182 ARG A CA 1
ATOM 1411 C C . ARG A 1 182 ? -21.109 -1.364 -8.898 1 90.5 182 ARG A C 1
ATOM 1413 O O . ARG A 1 182 ? -20.094 -1.339 -8.195 1 90.5 182 ARG A O 1
ATOM 1420 N N . SER A 1 183 ? -21.266 -0.476 -9.758 1 86 183 SER A N 1
ATOM 1421 C CA . SER A 1 183 ? -20.438 0.72 -9.906 1 86 183 SER A CA 1
ATOM 1422 C C . SER A 1 183 ? -21.266 1.901 -10.398 1 86 183 SER A C 1
ATOM 1424 O O . SER A 1 183 ? -22.281 1.717 -11.078 1 86 183 SER A O 1
ATOM 1426 N N . GLN A 1 184 ? -20.844 3.053 -9.836 1 77.88 184 GLN A N 1
ATOM 1427 C CA . GLN A 1 184 ? -21.5 4.262 -10.312 1 77.88 184 GLN A CA 1
ATOM 1428 C C . GLN A 1 184 ? -20.969 4.676 -11.68 1 77.88 184 GLN A C 1
ATOM 1430 O O . GLN A 1 184 ? -19.766 4.586 -11.938 1 77.88 184 GLN A O 1
ATOM 1435 N N . LYS A 1 185 ? -21.906 4.824 -12.625 1 68.12 185 LYS A N 1
ATOM 1436 C CA . LYS A 1 185 ? -21.484 5.395 -13.898 1 68.12 185 LYS A CA 1
ATOM 1437 C C . LYS A 1 185 ? -20.922 6.797 -13.703 1 68.12 185 LYS A C 1
ATOM 1439 O O . LYS A 1 185 ? -21.375 7.543 -12.828 1 68.12 185 LYS A O 1
ATOM 1444 N N . LYS A 1 186 ? -19.859 6.992 -14.562 1 62.66 186 LYS A N 1
ATOM 1445 C CA . LYS A 1 186 ? -19.297 8.336 -14.547 1 62.66 186 LYS A CA 1
ATOM 1446 C C . LYS A 1 186 ? -20.375 9.398 -14.648 1 62.66 186 LYS A C 1
ATOM 1448 O O . LYS A 1 186 ? -21.25 9.328 -15.523 1 62.66 186 LYS A O 1
ATOM 1453 N N . ASP A 1 187 ? -20.641 10.258 -13.648 1 61.62 187 ASP A N 1
ATOM 1454 C CA . ASP A 1 187 ? -21.5 11.438 -13.648 1 61.62 187 ASP A CA 1
ATOM 1455 C C . ASP A 1 187 ? -22.953 11.062 -13.367 1 61.62 187 ASP A C 1
ATOM 1457 O O . ASP A 1 187 ? -23.875 11.781 -13.766 1 61.62 187 ASP A O 1
ATOM 1461 N N . ASP A 1 188 ? -23.047 9.781 -13 1 67.5 188 ASP A N 1
ATOM 1462 C CA . ASP A 1 188 ? -24.375 9.375 -12.594 1 67.5 188 ASP A CA 1
ATOM 1463 C C . ASP A 1 188 ? -24.391 8.867 -11.148 1 67.5 188 ASP A C 1
ATOM 1465 O O . ASP A 1 188 ? -23.391 8.305 -10.688 1 67.5 188 ASP A O 1
ATOM 1469 N N . ASP A 1 189 ? -25.344 9.328 -10.414 1 68.88 189 ASP A N 1
ATOM 1470 C CA . ASP A 1 189 ? -25.469 8.961 -9.008 1 68.88 189 ASP A CA 1
ATOM 1471 C C . ASP A 1 189 ? -26.047 7.555 -8.852 1 68.88 189 ASP A C 1
ATOM 1473 O O . ASP A 1 189 ? -26.016 6.98 -7.766 1 68.88 189 ASP A O 1
ATOM 1477 N N . LYS A 1 190 ? -26.531 7.023 -9.969 1 77.62 190 LYS A N 1
ATOM 1478 C CA . LYS A 1 190 ? -27.203 5.727 -9.867 1 77.62 190 LYS A CA 1
ATOM 1479 C C . LYS A 1 190 ? -26.203 4.582 -10.008 1 77.62 190 LYS A C 1
ATOM 1481 O O . LYS A 1 190 ? -25.344 4.602 -10.898 1 77.62 190 LYS A O 1
ATOM 1486 N N . GLU A 1 191 ? -26.172 3.73 -9.094 1 83.69 191 GLU A N 1
ATOM 1487 C CA . GLU A 1 191 ? -25.359 2.52 -9.156 1 83.69 191 GLU A CA 1
ATOM 1488 C C . GLU A 1 191 ? -25.922 1.516 -10.148 1 83.69 191 GLU A C 1
ATOM 1490 O O . GLU A 1 191 ? -27.141 1.302 -10.195 1 83.69 191 GLU A O 1
ATOM 1495 N N . VAL A 1 192 ? -25.156 1.021 -11.031 1 90.19 192 VAL A N 1
ATOM 1496 C CA . VAL A 1 192 ? -25.547 0.025 -12.023 1 90.19 192 VAL A CA 1
ATOM 1497 C C . VAL A 1 192 ? -24.766 -1.266 -11.797 1 90.19 192 VAL A C 1
ATOM 1499 O O . VAL A 1 192 ? -23.609 -1.23 -11.359 1 90.19 192 VAL A O 1
ATOM 1502 N N . GLU A 1 193 ? -25.422 -2.381 -12.023 1 92.75 193 GLU A N 1
ATOM 1503 C CA . GLU A 1 193 ? -24.781 -3.686 -11.898 1 92.75 193 GLU A CA 1
ATOM 1504 C C . GLU A 1 193 ? -24.109 -4.098 -13.211 1 92.75 193 GLU A C 1
ATOM 1506 O O . GLU A 1 193 ? -24.719 -4.004 -14.273 1 92.75 193 GLU A O 1
ATOM 1511 N N . TYR A 1 194 ? -22.922 -4.469 -13.102 1 93.44 194 TYR A N 1
ATOM 1512 C CA . TYR A 1 194 ? -22.141 -4.941 -14.25 1 93.44 194 TYR A CA 1
ATOM 1513 C C . TYR A 1 194 ? -21.672 -6.371 -14.031 1 93.44 194 TYR A C 1
ATOM 1515 O O . TYR A 1 194 ? -21.547 -6.832 -12.891 1 93.44 194 TYR A O 1
ATOM 1523 N N . THR A 1 195 ? -21.531 -7.07 -15.086 1 94.62 195 THR A N 1
ATOM 1524 C CA . THR A 1 195 ? -20.875 -8.375 -15.055 1 94.62 195 THR A CA 1
ATOM 1525 C C . THR A 1 195 ? -19.656 -8.375 -15.961 1 94.62 195 THR A C 1
ATOM 1527 O O . THR A 1 195 ? -19.719 -7.992 -17.125 1 94.62 195 THR A O 1
ATOM 1530 N N . LYS A 1 196 ? -18.562 -8.727 -15.375 1 92.75 196 LYS A N 1
ATOM 1531 C CA . LYS A 1 196 ? -17.297 -8.75 -16.109 1 92.75 196 LYS A CA 1
ATOM 1532 C C . LYS A 1 196 ? -16.719 -10.164 -16.156 1 92.75 196 LYS A C 1
ATOM 1534 O O . LYS A 1 196 ? -16.781 -10.906 -15.18 1 92.75 196 LYS A O 1
ATOM 1539 N N . LYS A 1 197 ? -16.109 -10.508 -17.328 1 94.38 197 LYS A N 1
ATOM 1540 C CA . LYS A 1 197 ? -15.438 -11.789 -17.5 1 94.38 197 LYS A CA 1
ATOM 1541 C C . LYS A 1 197 ? -13.922 -11.609 -17.547 1 94.38 197 LYS A C 1
ATOM 1543 O O . LYS A 1 197 ? -13.422 -10.633 -18.109 1 94.38 197 LYS A O 1
ATOM 1548 N N . SER A 1 198 ? -13.242 -12.484 -16.969 1 94.94 198 SER A N 1
ATOM 1549 C CA . SER A 1 198 ? -11.781 -12.5 -16.984 1 94.94 198 SER A CA 1
ATOM 1550 C C . SER A 1 198 ? -11.258 -13.719 -17.734 1 94.94 198 SER A C 1
ATOM 1552 O O . SER A 1 198 ? -11.914 -14.758 -17.781 1 94.94 198 SER A O 1
ATOM 1554 N N . CYS A 1 199 ? -10.148 -13.586 -18.328 1 95.62 199 CYS A N 1
ATOM 1555 C CA . CYS A 1 199 ? -9.547 -14.727 -19.016 1 95.62 199 CYS A CA 1
ATOM 1556 C C . CYS A 1 199 ? -8.625 -15.5 -18.094 1 95.62 199 CYS A C 1
ATOM 1558 O O . CYS A 1 199 ? -8.211 -14.992 -17.047 1 95.62 199 CYS A O 1
ATOM 1560 N N . SER A 1 200 ? -8.352 -16.719 -18.422 1 97.81 200 SER A N 1
ATOM 1561 C CA . SER A 1 200 ? -7.434 -17.547 -17.656 1 97.81 200 SER A CA 1
ATOM 1562 C C . SER A 1 200 ? -5.992 -17.078 -17.828 1 97.81 200 SER A C 1
ATOM 1564 O O . SER A 1 200 ? -5.684 -16.328 -18.75 1 97.81 200 SER A O 1
ATOM 1566 N N . LEU A 1 201 ? -5.145 -17.469 -16.906 1 98.31 201 LEU A N 1
ATOM 1567 C CA . LEU A 1 201 ? -3.723 -17.172 -17.047 1 98.31 201 LEU A CA 1
ATOM 1568 C C . LEU A 1 201 ? -3.17 -17.75 -18.344 1 98.31 201 LEU A C 1
ATOM 1570 O O . LEU A 1 201 ? -2.385 -17.094 -19.047 1 98.31 201 LEU A O 1
ATOM 1574 N N . GLU A 1 202 ? -3.557 -19 -18.672 1 97.62 202 GLU A N 1
ATOM 1575 C CA . GLU A 1 202 ? -3.117 -19.641 -19.906 1 97.62 202 GLU A CA 1
ATOM 1576 C C . GLU A 1 202 ? -3.473 -18.781 -21.125 1 97.62 202 GLU A C 1
ATOM 1578 O O . GLU A 1 202 ? -2.65 -18.609 -22.031 1 97.62 202 GLU A O 1
ATOM 1583 N N . ASP A 1 203 ? -4.699 -18.297 -21.141 1 97.5 203 ASP A N 1
ATOM 1584 C CA . ASP A 1 203 ? -5.141 -17.453 -22.234 1 97.5 203 ASP A CA 1
ATOM 1585 C C . ASP A 1 203 ? -4.332 -16.156 -22.281 1 97.5 203 ASP A C 1
ATOM 1587 O O . ASP A 1 203 ? -3.943 -15.703 -23.359 1 97.5 203 ASP A O 1
ATOM 1591 N N . SER A 1 204 ? -4.117 -15.547 -21.141 1 97.62 204 SER A N 1
ATOM 1592 C CA . SER A 1 204 ? -3.338 -14.312 -21.062 1 97.62 204 SER A CA 1
ATOM 1593 C C . SER A 1 204 ? -1.92 -14.523 -21.594 1 97.62 204 SER A C 1
ATOM 1595 O O . SER A 1 204 ? -1.372 -13.656 -22.281 1 97.62 204 SER A O 1
ATOM 1597 N N . LEU A 1 205 ? -1.336 -15.664 -21.266 1 96.88 205 LEU A N 1
ATOM 1598 C CA . LEU A 1 205 ? 0.036 -15.992 -21.641 1 96.88 205 LEU A CA 1
ATOM 1599 C C . LEU A 1 205 ? 0.136 -16.266 -23.141 1 96.88 205 LEU A C 1
ATOM 1601 O O . LEU A 1 205 ? 1.227 -16.219 -23.719 1 96.88 205 LEU A O 1
ATOM 1605 N N . SER A 1 206 ? -0.938 -16.609 -23.766 1 96.5 206 SER A N 1
ATOM 1606 C CA . SER A 1 206 ? -0.938 -16.969 -25.188 1 96.5 206 SER A CA 1
ATOM 1607 C C . SER A 1 206 ? -0.967 -15.734 -26.078 1 96.5 206 SER A C 1
ATOM 1609 O O . SER A 1 206 ? -0.737 -15.82 -27.281 1 96.5 206 SER A O 1
ATOM 1611 N N . VAL A 1 207 ? -1.273 -14.578 -25.516 1 97.06 207 VAL A N 1
ATOM 1612 C CA . VAL A 1 207 ? -1.365 -13.344 -26.281 1 97.06 207 VAL A CA 1
ATOM 1613 C C . VAL A 1 207 ? 0.017 -12.953 -26.797 1 97.06 207 VAL A C 1
ATOM 1615 O O . VAL A 1 207 ? 0.993 -12.953 -26.047 1 97.06 207 VAL A O 1
ATOM 1618 N N . ARG A 1 208 ? 0.074 -12.609 -28.031 1 97.19 208 ARG A N 1
ATOM 1619 C CA . ARG A 1 208 ? 1.341 -12.18 -28.609 1 97.19 208 ARG A CA 1
ATOM 1620 C C . ARG A 1 208 ? 1.748 -10.805 -28.094 1 97.19 208 ARG A C 1
ATOM 1622 O O . ARG A 1 208 ? 0.908 -9.914 -27.953 1 97.19 208 ARG A O 1
ATOM 1629 N N . TRP A 1 209 ? 3.072 -10.695 -27.875 1 97 209 TRP A N 1
ATOM 1630 C CA . TRP A 1 209 ? 3.564 -9.453 -27.297 1 97 209 TRP A CA 1
ATOM 1631 C C . TRP A 1 209 ? 3.48 -8.305 -28.297 1 97 209 TRP A C 1
ATOM 1633 O O . TRP A 1 209 ? 3.234 -7.16 -27.906 1 97 209 TRP A O 1
ATOM 1643 N N . ASP A 1 210 ? 3.713 -8.539 -29.562 1 96 210 ASP A N 1
ATOM 1644 C CA . ASP A 1 210 ? 3.707 -7.48 -30.562 1 96 210 ASP A CA 1
ATOM 1645 C C . ASP A 1 210 ? 2.283 -7.031 -30.891 1 96 210 ASP A C 1
ATOM 1647 O O . ASP A 1 210 ? 2.082 -6.062 -31.625 1 96 210 ASP A O 1
ATOM 1651 N N . SER A 1 211 ? 1.252 -7.738 -30.391 1 96 211 SER A N 1
ATOM 1652 C CA . SER A 1 211 ? -0.14 -7.332 -30.547 1 96 211 SER A CA 1
ATOM 1653 C C . SER A 1 211 ? -0.559 -6.348 -29.469 1 96 211 SER A C 1
ATOM 1655 O O . SER A 1 211 ? -1.624 -5.73 -29.562 1 96 211 SER A O 1
ATOM 1657 N N . LEU A 1 212 ? 0.22 -6.18 -28.422 1 95.19 212 LEU A N 1
ATOM 1658 C CA . LEU A 1 212 ? -0.086 -5.277 -27.312 1 95.19 212 LEU A CA 1
ATOM 1659 C C . LEU A 1 212 ? 0.111 -3.822 -27.719 1 95.19 212 LEU A C 1
ATOM 1661 O O . LEU A 1 212 ? 0.925 -3.527 -28.609 1 95.19 212 LEU A O 1
ATOM 1665 N N . PRO A 1 213 ? -0.612 -2.977 -27.125 1 92.94 213 PRO A N 1
ATOM 1666 C CA . PRO A 1 213 ? -0.42 -1.557 -27.422 1 92.94 213 PRO A CA 1
ATOM 1667 C C . PRO A 1 213 ? 1 -1.077 -27.125 1 92.94 213 PRO A C 1
ATOM 1669 O O . PRO A 1 213 ? 1.669 -1.625 -26.25 1 92.94 213 PRO A O 1
ATOM 1672 N N . LYS A 1 214 ? 1.427 -0.029 -27.844 1 89.12 214 LYS A N 1
ATOM 1673 C CA . LYS A 1 214 ? 2.771 0.511 -27.672 1 89.12 214 LYS A CA 1
ATOM 1674 C C . LYS A 1 214 ? 2.984 1 -26.234 1 89.12 214 LYS A C 1
ATOM 1676 O O . LYS A 1 214 ? 4.105 0.981 -25.734 1 89.12 214 LYS A O 1
ATOM 1681 N N . ARG A 1 215 ? 1.894 1.33 -25.609 1 89 215 ARG A N 1
ATOM 1682 C CA . ARG A 1 215 ? 1.954 1.881 -24.25 1 89 215 ARG A CA 1
ATOM 1683 C C . ARG A 1 215 ? 1.999 0.77 -23.219 1 89 215 ARG A C 1
ATOM 1685 O O . ARG A 1 215 ? 2.021 1.04 -22.016 1 89 215 ARG A O 1
ATOM 1692 N N . ALA A 1 216 ? 2.035 -0.432 -23.609 1 91 216 ALA A N 1
ATOM 1693 C CA . ALA A 1 216 ? 2.066 -1.542 -22.656 1 91 216 ALA A CA 1
ATOM 1694 C C . ALA A 1 216 ? 3.254 -1.418 -21.703 1 91 216 ALA A C 1
ATOM 1696 O O . ALA A 1 216 ? 4.344 -1.008 -22.109 1 91 216 ALA A O 1
ATOM 1697 N N . SER A 1 217 ? 3.035 -1.77 -20.531 1 92.31 217 SER A N 1
ATOM 1698 C CA . SER A 1 217 ? 4.062 -1.662 -19.5 1 92.31 217 SER A CA 1
ATOM 1699 C C . SER A 1 217 ? 5.293 -2.488 -19.859 1 92.31 217 SER A C 1
ATOM 1701 O O . SER A 1 217 ? 5.184 -3.678 -20.156 1 92.31 217 SER A O 1
ATOM 1703 N N . LYS A 1 218 ? 6.453 -1.905 -19.812 1 94.81 218 LYS A N 1
ATOM 1704 C CA . LYS A 1 218 ? 7.699 -2.635 -20.031 1 94.81 218 LYS A CA 1
ATOM 1705 C C . LYS A 1 218 ? 7.926 -3.676 -18.938 1 94.81 218 LYS A C 1
ATOM 1707 O O . LYS A 1 218 ? 8.602 -4.68 -19.156 1 94.81 218 LYS A O 1
ATOM 1712 N N . LEU A 1 219 ? 7.336 -3.338 -17.797 1 96.19 219 LEU A N 1
ATOM 1713 C CA . LEU A 1 219 ? 7.445 -4.266 -16.672 1 96.19 219 LEU A CA 1
ATOM 1714 C C . LEU A 1 219 ? 6.754 -5.586 -17 1 96.19 219 LEU A C 1
ATOM 1716 O O . LEU A 1 219 ? 7.184 -6.645 -16.531 1 96.19 219 LEU A O 1
ATOM 1720 N N . PHE A 1 220 ? 5.703 -5.578 -17.828 1 96.88 220 PHE A N 1
ATOM 1721 C CA . PHE A 1 220 ? 5.051 -6.809 -18.25 1 96.88 220 PHE A CA 1
ATOM 1722 C C . PHE A 1 220 ? 6.055 -7.754 -18.906 1 96.88 220 PHE A C 1
ATOM 1724 O O . PHE A 1 220 ? 6.145 -8.922 -18.531 1 96.88 220 PHE A O 1
ATOM 1731 N N . PHE A 1 221 ? 6.801 -7.258 -19.797 1 97.69 221 PHE A N 1
ATOM 1732 C CA . PHE A 1 221 ? 7.766 -8.062 -20.531 1 97.69 221 PHE A CA 1
ATOM 1733 C C . PHE A 1 221 ? 8.867 -8.57 -19.609 1 97.69 221 PHE A C 1
ATOM 1735 O O . PHE A 1 221 ? 9.242 -9.742 -19.672 1 97.69 221 PHE A O 1
ATOM 1742 N N . ALA A 1 222 ? 9.375 -7.664 -18.797 1 97.5 222 ALA A N 1
ATOM 1743 C CA . ALA A 1 222 ? 10.453 -8.031 -17.891 1 97.5 222 ALA A CA 1
ATOM 1744 C C . ALA A 1 222 ? 10.023 -9.172 -16.969 1 97.5 222 ALA A C 1
ATOM 1746 O O . ALA A 1 222 ? 10.773 -10.133 -16.766 1 97.5 222 ALA A O 1
ATOM 1747 N N . ILE A 1 223 ? 8.828 -9.062 -16.422 1 97.12 223 ILE A N 1
ATOM 1748 C CA . ILE A 1 223 ? 8.328 -10.062 -15.484 1 97.12 223 ILE A CA 1
ATOM 1749 C C . ILE A 1 223 ? 8.141 -11.398 -16.203 1 97.12 223 ILE A C 1
ATOM 1751 O O . ILE A 1 223 ? 8.523 -12.445 -15.68 1 97.12 223 ILE A O 1
ATOM 1755 N N . ARG A 1 224 ? 7.578 -11.359 -17.375 1 97.44 224 ARG A N 1
ATOM 1756 C CA . ARG A 1 224 ? 7.383 -12.594 -18.141 1 97.44 224 ARG A CA 1
ATOM 1757 C C . ARG A 1 224 ? 8.719 -13.25 -18.469 1 97.44 224 ARG A C 1
ATOM 1759 O O . ARG A 1 224 ? 8.859 -14.469 -18.359 1 97.44 224 ARG A O 1
ATOM 1766 N N . ILE A 1 225 ? 9.641 -12.453 -18.891 1 98.31 225 ILE A N 1
ATOM 1767 C CA . ILE A 1 225 ? 10.969 -12.961 -19.203 1 98.31 225 ILE A CA 1
ATOM 1768 C C . ILE A 1 225 ? 11.586 -13.625 -17.984 1 98.31 225 ILE A C 1
ATOM 1770 O O . ILE A 1 225 ? 12.109 -14.742 -18.062 1 98.31 225 ILE A O 1
ATOM 1774 N N . VAL A 1 226 ? 11.516 -12.977 -16.859 1 98.06 226 VAL A N 1
ATOM 1775 C CA . VAL A 1 226 ? 12.078 -13.484 -15.617 1 98.06 226 VAL A CA 1
ATOM 1776 C C . VAL A 1 226 ? 11.414 -14.805 -15.242 1 98.06 226 VAL A C 1
ATOM 1778 O O . VAL A 1 226 ? 12.094 -15.781 -14.922 1 98.06 226 VAL A O 1
ATOM 1781 N N . GLU A 1 227 ? 10.102 -14.82 -15.289 1 97.5 227 GLU A N 1
ATOM 1782 C CA . GLU A 1 227 ? 9.359 -16.016 -14.914 1 97.5 227 GLU A CA 1
ATOM 1783 C C . GLU A 1 227 ? 9.711 -17.203 -15.82 1 97.5 227 GLU A C 1
ATOM 1785 O O . GLU A 1 227 ? 9.906 -18.312 -15.336 1 97.5 227 GLU A O 1
ATOM 1790 N N . GLU A 1 228 ? 9.758 -16.938 -17.094 1 97.81 228 GLU A N 1
ATOM 1791 C CA . GLU A 1 228 ? 10.07 -18 -18.047 1 97.81 228 GLU A CA 1
ATOM 1792 C C . GLU A 1 228 ? 11.516 -18.469 -17.891 1 97.81 228 GLU A C 1
ATOM 1794 O O . GLU A 1 228 ? 11.797 -19.672 -18.016 1 97.81 228 GLU A O 1
ATOM 1799 N N . TYR A 1 229 ? 12.398 -17.547 -17.703 1 98.31 229 TYR A N 1
ATOM 1800 C CA . TYR A 1 229 ? 13.789 -17.922 -17.484 1 98.31 229 TYR A CA 1
ATOM 1801 C C . TYR A 1 229 ? 13.945 -18.781 -16.234 1 98.31 229 TYR A C 1
ATOM 1803 O O . TYR A 1 229 ? 14.656 -19.781 -16.266 1 98.31 229 TYR A O 1
ATOM 1811 N N . GLU A 1 230 ? 13.336 -18.297 -15.125 1 97.81 230 GLU A N 1
ATOM 1812 C CA . GLU A 1 230 ? 13.367 -19.078 -13.891 1 97.81 230 GLU A CA 1
ATOM 1813 C C . GLU A 1 230 ? 12.836 -20.484 -14.109 1 97.81 230 GLU A C 1
ATOM 1815 O O . GLU A 1 230 ? 13.391 -21.453 -13.586 1 97.81 230 GLU A O 1
ATOM 1820 N N . GLN A 1 231 ? 11.781 -20.594 -14.836 1 96.56 231 GLN A N 1
ATOM 1821 C CA . GLN A 1 231 ? 11.203 -21.891 -15.141 1 96.56 231 GLN A CA 1
ATOM 1822 C C . GLN A 1 231 ? 12.156 -22.734 -15.984 1 96.56 231 GLN A C 1
ATOM 1824 O O . GLN A 1 231 ? 12.383 -23.906 -15.68 1 96.56 231 GLN A O 1
ATOM 1829 N N . LYS A 1 232 ? 12.68 -22.156 -17.047 1 96.88 232 LYS A N 1
ATOM 1830 C CA . LYS A 1 232 ? 13.602 -22.844 -17.953 1 96.88 232 LYS A CA 1
ATOM 1831 C C . LYS A 1 232 ? 14.805 -23.391 -17.188 1 96.88 232 LYS A C 1
ATOM 1833 O O . LYS A 1 232 ? 15.234 -24.516 -17.422 1 96.88 232 LYS A O 1
ATOM 1838 N N . GLU A 1 233 ? 15.328 -22.578 -16.297 1 96.94 233 GLU A N 1
ATOM 1839 C CA . GLU A 1 233 ? 16.547 -22.938 -15.578 1 96.94 233 GLU A CA 1
ATOM 1840 C C . GLU A 1 233 ? 16.219 -23.688 -14.281 1 96.94 233 GLU A C 1
ATOM 1842 O O . GLU A 1 233 ? 17.125 -23.969 -13.484 1 96.94 233 GLU A O 1
ATOM 1847 N N . ASP A 1 234 ? 14.992 -23.984 -14.023 1 95.19 234 ASP A N 1
ATOM 1848 C CA . ASP A 1 234 ? 14.523 -24.672 -12.828 1 95.19 234 ASP A CA 1
ATOM 1849 C C . ASP A 1 234 ? 14.984 -23.969 -11.555 1 95.19 234 ASP A C 1
ATOM 1851 O O . ASP A 1 234 ? 15.5 -24.609 -10.633 1 95.19 234 ASP A O 1
ATOM 1855 N N . LYS A 1 235 ? 14.914 -22.719 -11.625 1 94.88 235 LYS A N 1
ATOM 1856 C CA . LYS A 1 235 ? 15.258 -21.891 -10.469 1 94.88 235 LYS A CA 1
ATOM 1857 C C . LYS A 1 235 ? 14.016 -21.562 -9.641 1 94.88 235 LYS A C 1
ATOM 1859 O O . LYS A 1 235 ? 12.938 -21.328 -10.188 1 94.88 235 LYS A O 1
ATOM 1864 N N . GLN A 1 236 ? 14.211 -21.562 -8.344 1 93.5 236 GLN A N 1
ATOM 1865 C CA . GLN A 1 236 ? 13.133 -21.094 -7.469 1 93.5 236 GLN A CA 1
ATOM 1866 C C . GLN A 1 236 ? 12.766 -19.641 -7.766 1 93.5 236 GLN A C 1
ATOM 1868 O O . GLN A 1 236 ? 13.648 -18.797 -7.926 1 93.5 236 GLN A O 1
ATOM 1873 N N . PRO A 1 237 ? 11.508 -19.391 -7.91 1 94.31 237 PRO A N 1
ATOM 1874 C CA . PRO A 1 237 ? 11.102 -18.016 -8.188 1 94.31 237 PRO A CA 1
ATOM 1875 C C . PRO A 1 237 ? 11.68 -17.016 -7.191 1 94.31 237 PRO A C 1
ATOM 1877 O O . PRO A 1 237 ? 11.625 -17.234 -5.98 1 94.31 237 PRO A O 1
ATOM 1880 N N . GLY A 1 238 ? 12.227 -15.93 -7.723 1 92.06 238 GLY A N 1
ATOM 1881 C CA . GLY A 1 238 ? 12.742 -14.859 -6.895 1 92.06 238 GLY A CA 1
ATOM 1882 C C . GLY A 1 238 ? 14.188 -15.062 -6.484 1 92.06 238 GLY A C 1
ATOM 1883 O O . GLY A 1 238 ? 14.758 -14.25 -5.75 1 92.06 238 GLY A O 1
ATOM 1884 N N . HIS A 1 239 ? 14.852 -16.125 -6.945 1 92.69 239 HIS A N 1
ATOM 1885 C CA . HIS A 1 239 ? 16.188 -16.438 -6.477 1 92.69 239 HIS A CA 1
ATOM 1886 C C . HIS A 1 239 ? 17.234 -16.172 -7.566 1 92.69 239 HIS A C 1
ATOM 1888 O O . HIS A 1 239 ? 18.312 -16.781 -7.559 1 92.69 239 HIS A O 1
ATOM 1894 N N . LEU A 1 240 ? 16.859 -15.344 -8.555 1 94.44 240 LEU A N 1
ATOM 1895 C CA . LEU A 1 240 ? 17.875 -14.875 -9.5 1 94.44 240 LEU A CA 1
ATOM 1896 C C . LEU A 1 240 ? 18.938 -14.047 -8.789 1 94.44 240 LEU A C 1
ATOM 1898 O O . LEU A 1 240 ? 18.641 -13.359 -7.805 1 94.44 240 LEU A O 1
ATOM 1902 N N . THR A 1 241 ? 20.172 -14.125 -9.266 1 92.25 241 THR A N 1
ATOM 1903 C CA . THR A 1 241 ? 21.281 -13.32 -8.766 1 92.25 241 THR A CA 1
ATOM 1904 C C . THR A 1 241 ? 22 -12.617 -9.914 1 92.25 241 THR A C 1
ATOM 1906 O O . THR A 1 241 ? 21.672 -12.828 -11.078 1 92.25 241 THR A O 1
ATOM 1909 N N . THR A 1 242 ? 22.922 -11.82 -9.523 1 92.88 242 THR A N 1
ATOM 1910 C CA . THR A 1 242 ? 23.703 -11.102 -10.523 1 92.88 242 THR A CA 1
ATOM 1911 C C . THR A 1 242 ? 24.453 -12.078 -11.422 1 92.88 242 THR A C 1
ATOM 1913 O O . THR A 1 242 ? 24.75 -11.766 -12.578 1 92.88 242 THR A O 1
ATOM 1916 N N . ASN A 1 243 ? 24.688 -13.242 -10.93 1 95.62 243 ASN A N 1
ATOM 1917 C CA . ASN A 1 243 ? 25.375 -14.258 -11.727 1 95.62 243 ASN A CA 1
ATOM 1918 C C . ASN A 1 243 ? 24.516 -14.734 -12.883 1 95.62 243 ASN A C 1
ATOM 1920 O O . ASN A 1 243 ? 25.031 -15.25 -13.883 1 95.62 243 ASN A O 1
ATOM 1924 N N . ASP A 1 244 ? 23.219 -14.547 -12.828 1 97.38 244 ASP A N 1
ATOM 1925 C CA . ASP A 1 244 ? 22.281 -15 -13.852 1 97.38 244 ASP A CA 1
ATOM 1926 C C . ASP A 1 244 ? 22.094 -13.938 -14.93 1 97.38 244 ASP A C 1
ATOM 1928 O O . ASP A 1 244 ? 21.547 -14.219 -16 1 97.38 244 ASP A O 1
ATOM 1932 N N . LEU A 1 245 ? 22.578 -12.742 -14.688 1 97.19 245 LEU A N 1
ATOM 1933 C CA . LEU A 1 245 ? 22.203 -11.578 -15.484 1 97.19 245 LEU A CA 1
ATOM 1934 C C . LEU A 1 245 ? 22.609 -11.75 -16.938 1 97.19 245 LEU A C 1
ATOM 1936 O O . LEU A 1 245 ? 21.797 -11.531 -17.844 1 97.19 245 LEU A O 1
ATOM 1940 N N . PRO A 1 246 ? 23.891 -12.227 -17.281 1 97.94 246 PRO A N 1
ATOM 1941 C CA . PRO A 1 246 ? 24.266 -12.367 -18.688 1 97.94 246 PRO A CA 1
ATOM 1942 C C . PRO A 1 246 ? 23.359 -13.336 -19.453 1 97.94 246 PRO A C 1
ATOM 1944 O O . PRO A 1 246 ? 22.859 -13.016 -20.531 1 97.94 246 PRO A O 1
ATOM 1947 N N . ALA A 1 247 ? 23.109 -14.43 -18.875 1 98.44 247 ALA A N 1
ATOM 1948 C CA . ALA A 1 247 ? 22.266 -15.43 -19.516 1 98.44 247 ALA A CA 1
ATOM 1949 C C . ALA A 1 247 ? 20.812 -14.938 -19.594 1 98.44 247 ALA A C 1
ATOM 1951 O O . ALA A 1 247 ? 20.109 -15.211 -20.562 1 98.44 247 ALA A O 1
ATOM 1952 N N . LEU A 1 248 ? 20.344 -14.258 -18.578 1 98.38 248 LEU A N 1
ATOM 1953 C CA . LEU A 1 248 ? 19 -13.703 -18.547 1 98.38 248 LEU A CA 1
ATOM 1954 C C . LEU A 1 248 ? 18.797 -12.695 -19.672 1 98.38 248 LEU A C 1
ATOM 1956 O O . LEU A 1 248 ? 17.75 -12.688 -20.312 1 98.38 248 LEU A O 1
ATOM 1960 N N . LEU A 1 249 ? 19.797 -11.836 -19.906 1 98.44 249 LEU A N 1
ATOM 1961 C CA . LEU A 1 249 ? 19.703 -10.82 -20.938 1 98.44 249 LEU A CA 1
ATOM 1962 C C . LEU A 1 249 ? 19.656 -11.461 -22.328 1 98.44 249 LEU A C 1
ATOM 1964 O O . LEU A 1 249 ? 18.922 -11.016 -23.203 1 98.44 249 LEU A O 1
ATOM 1968 N N . VAL A 1 250 ? 20.469 -12.492 -22.516 1 98.5 250 VAL A N 1
ATOM 1969 C CA . VAL A 1 250 ? 20.453 -13.219 -23.766 1 98.5 250 VAL A CA 1
ATOM 1970 C C . VAL A 1 250 ? 19.094 -13.867 -23.984 1 98.5 250 VAL A C 1
ATOM 1972 O O . VAL A 1 250 ? 18.5 -13.734 -25.047 1 98.5 250 VAL A O 1
ATOM 1975 N N . PHE A 1 251 ? 18.609 -14.5 -23.016 1 98.56 251 PHE A N 1
ATOM 1976 C CA . PHE A 1 251 ? 17.297 -15.148 -23.062 1 98.56 251 PHE A CA 1
ATOM 1977 C C . PHE A 1 251 ? 16.203 -14.141 -23.375 1 98.56 251 PHE A C 1
ATOM 1979 O O . PHE A 1 251 ? 15.336 -14.398 -24.219 1 98.56 251 PHE A O 1
ATOM 1986 N N . GLY A 1 252 ? 16.172 -13.039 -22.625 1 98.56 252 GLY A N 1
ATOM 1987 C CA . GLY A 1 252 ? 15.188 -11.992 -22.844 1 98.56 252 GLY A CA 1
ATOM 1988 C C . GLY A 1 252 ? 15.195 -11.453 -24.25 1 98.56 252 GLY A C 1
ATOM 1989 O O . GLY A 1 252 ? 14.133 -11.242 -24.844 1 98.56 252 GLY A O 1
ATOM 1990 N N . THR A 1 253 ? 16.422 -11.25 -24.766 1 98.38 253 THR A N 1
ATOM 1991 C CA . THR A 1 253 ? 16.547 -10.75 -26.141 1 98.38 253 THR A CA 1
ATOM 1992 C C . THR A 1 253 ? 15.922 -11.727 -27.125 1 98.38 253 THR A C 1
ATOM 1994 O O . THR A 1 253 ? 15.18 -11.312 -28.016 1 98.38 253 THR A O 1
ATOM 1997 N N . GLU A 1 254 ? 16.234 -12.953 -26.953 1 98.44 254 GLU A N 1
ATOM 1998 C CA . GLU A 1 254 ? 15.695 -13.984 -27.828 1 98.44 254 GLU A CA 1
ATOM 1999 C C . GLU A 1 254 ? 14.18 -14.086 -27.703 1 98.44 254 GLU A C 1
ATOM 2001 O O . GLU A 1 254 ? 13.477 -14.258 -28.719 1 98.44 254 GLU A O 1
ATOM 2006 N N . ARG A 1 255 ? 13.68 -14.008 -26.484 1 98 255 ARG A N 1
ATOM 2007 C CA . ARG A 1 255 ? 12.25 -14.141 -26.234 1 98 255 ARG A CA 1
ATOM 2008 C C . ARG A 1 255 ? 11.477 -12.984 -26.844 1 98 255 ARG A C 1
ATOM 2010 O O . ARG A 1 255 ? 10.398 -13.18 -27.422 1 98 255 ARG A O 1
ATOM 2017 N N . LEU A 1 256 ? 11.992 -11.82 -26.656 1 98.25 256 LEU A N 1
ATOM 2018 C CA . LEU A 1 256 ? 11.383 -10.641 -27.25 1 98.25 256 LEU A CA 1
ATOM 2019 C C . LEU A 1 256 ? 11.391 -10.742 -28.781 1 98.25 256 LEU A C 1
ATOM 2021 O O . LEU A 1 256 ? 10.375 -10.484 -29.422 1 98.25 256 LEU A O 1
ATOM 2025 N N . GLN A 1 257 ? 12.531 -11.141 -29.344 1 98 257 GLN A N 1
ATOM 2026 C CA . GLN A 1 257 ? 12.641 -11.289 -30.797 1 98 257 GLN A CA 1
ATOM 2027 C C . GLN A 1 257 ? 11.633 -12.297 -31.328 1 98 257 GLN A C 1
ATOM 2029 O O . GLN A 1 257 ? 11.023 -12.078 -32.375 1 98 257 GLN A O 1
ATOM 2034 N N . ALA A 1 258 ? 11.492 -13.367 -30.609 1 97.88 258 ALA A N 1
ATOM 2035 C CA . ALA A 1 258 ? 10.531 -14.398 -31 1 97.88 258 ALA A CA 1
ATOM 2036 C C . ALA A 1 258 ? 9.109 -13.852 -31 1 97.88 258 ALA A C 1
ATOM 2038 O O . ALA A 1 258 ? 8.227 -14.406 -31.656 1 97.88 258 ALA A O 1
ATOM 2039 N N . GLN A 1 259 ? 8.883 -12.82 -30.281 1 97.12 259 GLN A N 1
ATOM 2040 C CA . GLN A 1 259 ? 7.559 -12.219 -30.172 1 97.12 259 GLN A CA 1
ATOM 2041 C C . GLN A 1 259 ? 7.461 -10.953 -31.016 1 97.12 259 GLN A C 1
ATOM 2043 O O . GLN A 1 259 ? 6.535 -10.156 -30.859 1 97.12 259 GLN A O 1
ATOM 2048 N N . GLY A 1 260 ? 8.445 -10.633 -31.812 1 96.31 260 GLY A N 1
ATOM 2049 C CA . GLY A 1 260 ? 8.422 -9.523 -32.75 1 96.31 260 GLY A CA 1
ATOM 2050 C C . GLY A 1 260 ? 8.859 -8.211 -32.125 1 96.31 260 GLY A C 1
ATOM 2051 O O . GLY A 1 260 ? 8.539 -7.141 -32.656 1 96.31 260 GLY A O 1
ATOM 2052 N N . LEU A 1 261 ? 9.477 -8.289 -31.016 1 97.06 261 LEU A N 1
ATOM 2053 C CA . LEU A 1 261 ? 9.906 -7.09 -30.312 1 97.06 261 LEU A CA 1
ATOM 2054 C C . LEU A 1 261 ? 11.414 -7.078 -30.125 1 97.06 261 LEU A C 1
ATOM 2056 O O . LEU A 1 261 ? 12.07 -8.109 -30.266 1 97.06 261 LEU A O 1
ATOM 2060 N N . ALA A 1 262 ? 11.938 -5.918 -29.906 1 96.06 262 ALA A N 1
ATOM 2061 C CA . ALA A 1 262 ? 13.359 -5.75 -29.594 1 96.06 262 ALA A CA 1
ATOM 2062 C C . ALA A 1 262 ? 13.562 -5.379 -28.125 1 96.06 262 ALA A C 1
ATOM 2064 O O . ALA A 1 262 ? 12.672 -4.801 -27.5 1 96.06 262 ALA A O 1
ATOM 2065 N N . MET A 1 263 ? 14.758 -5.723 -27.609 1 95.25 263 MET A N 1
ATOM 2066 C CA . MET A 1 263 ? 15.102 -5.336 -26.25 1 95.25 263 MET A CA 1
ATOM 2067 C C . MET A 1 263 ? 15.273 -3.824 -26.141 1 95.25 263 MET A C 1
ATOM 2069 O O . MET A 1 263 ? 16.125 -3.238 -26.812 1 95.25 263 MET A O 1
ATOM 2073 N N . SER A 1 264 ? 14.453 -3.266 -25.391 1 93.38 264 SER A N 1
ATOM 2074 C CA . SER A 1 264 ? 14.633 -1.845 -25.109 1 93.38 264 SER A CA 1
ATOM 2075 C C . SER A 1 264 ? 15.523 -1.631 -23.891 1 93.38 264 SER A C 1
ATOM 2077 O O . SER A 1 264 ? 15.719 -2.549 -23.094 1 93.38 264 SER A O 1
ATOM 2079 N N . ILE A 1 265 ? 16.047 -0.492 -23.734 1 93.19 265 ILE A N 1
ATOM 2080 C CA . ILE A 1 265 ? 16.875 -0.13 -22.594 1 93.19 265 ILE A CA 1
ATOM 2081 C C . ILE A 1 265 ? 16.062 -0.234 -21.312 1 93.19 265 ILE A C 1
ATOM 2083 O O . ILE A 1 265 ? 16.578 -0.627 -20.266 1 93.19 265 ILE A O 1
ATOM 2087 N N . ALA A 1 266 ? 14.82 0.089 -21.375 1 92.38 266 ALA A N 1
ATOM 2088 C CA . ALA A 1 266 ? 13.938 0.04 -20.203 1 92.38 266 ALA A CA 1
ATOM 2089 C C . ALA A 1 266 ? 13.773 -1.389 -19.688 1 92.38 266 ALA A C 1
ATOM 2091 O O . ALA A 1 266 ? 13.859 -1.638 -18.484 1 92.38 266 ALA A O 1
ATOM 2092 N N . VAL A 1 267 ? 13.547 -2.301 -20.594 1 95.69 267 VAL A N 1
ATOM 2093 C CA . VAL A 1 267 ? 13.391 -3.697 -20.203 1 95.69 267 VAL A CA 1
ATOM 2094 C C . VAL A 1 267 ? 14.711 -4.227 -19.641 1 95.69 267 VAL A C 1
ATOM 2096 O O . VAL A 1 267 ? 14.727 -4.93 -18.625 1 95.69 267 VAL A O 1
ATOM 2099 N N . GLU A 1 268 ? 15.789 -3.873 -20.297 1 96 268 GLU A N 1
ATOM 2100 C CA . GLU A 1 268 ? 17.109 -4.289 -19.828 1 96 268 GLU A CA 1
ATOM 2101 C C . GLU A 1 268 ? 17.359 -3.811 -18.391 1 96 268 GLU A C 1
ATOM 2103 O O . GLU A 1 268 ? 17.859 -4.57 -17.562 1 96 268 GLU A O 1
ATOM 2108 N N . ASN A 1 269 ? 17.078 -2.594 -18.125 1 92.81 269 ASN A N 1
ATOM 2109 C CA . ASN A 1 269 ? 17.281 -2.016 -16.812 1 92.81 269 ASN A CA 1
ATOM 2110 C C . ASN A 1 269 ? 16.422 -2.713 -15.758 1 92.81 269 ASN A C 1
ATOM 2112 O O . ASN A 1 269 ? 16.859 -2.891 -14.617 1 92.81 269 ASN A O 1
ATOM 2116 N N . LEU A 1 270 ? 15.25 -3.021 -16.141 1 94.81 270 LEU A N 1
ATOM 2117 C CA . LEU A 1 270 ? 14.359 -3.738 -15.234 1 94.81 270 LEU A CA 1
ATOM 2118 C C . LEU A 1 270 ? 14.93 -5.113 -14.898 1 94.81 270 LEU A C 1
ATOM 2120 O O . LEU A 1 270 ? 14.914 -5.527 -13.734 1 94.81 270 LEU A O 1
ATOM 2124 N N . LEU A 1 271 ? 15.422 -5.836 -15.898 1 97 271 LEU A N 1
ATOM 2125 C CA . LEU A 1 271 ? 16.016 -7.148 -15.68 1 97 271 LEU A CA 1
ATOM 2126 C C . LEU A 1 271 ? 17.234 -7.047 -14.766 1 97 271 LEU A C 1
ATOM 2128 O O . LEU A 1 271 ? 17.422 -7.887 -13.883 1 97 271 LEU A O 1
ATOM 2132 N N . LYS A 1 272 ? 18.016 -6.039 -14.961 1 94.12 272 LYS A N 1
ATOM 2133 C C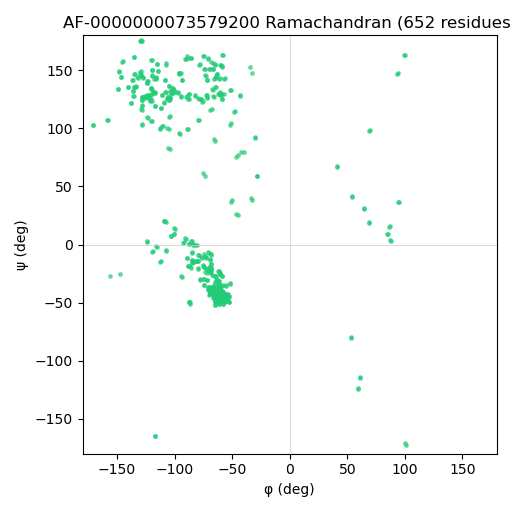A . LYS A 1 272 ? 19.188 -5.801 -14.117 1 94.12 272 LYS A CA 1
ATOM 2134 C C . LYS A 1 272 ? 18.781 -5.559 -12.664 1 94.12 272 LYS A C 1
ATOM 2136 O O . LYS A 1 272 ? 19.359 -6.141 -11.75 1 94.12 272 LYS A O 1
ATOM 2141 N N . LYS A 1 273 ? 17.812 -4.734 -12.5 1 92.06 273 LYS A N 1
ATOM 2142 C CA . LYS A 1 273 ? 17.328 -4.395 -11.164 1 92.06 273 LYS A CA 1
ATOM 2143 C C . LYS A 1 273 ? 16.812 -5.633 -10.43 1 92.06 273 LYS A C 1
ATOM 2145 O O . LYS A 1 273 ? 17.094 -5.816 -9.242 1 92.06 273 LYS A O 1
ATOM 2150 N N . ILE A 1 274 ? 16.062 -6.445 -11.133 1 94.75 274 ILE A N 1
ATOM 2151 C CA . ILE A 1 274 ? 15.484 -7.652 -10.555 1 94.75 274 ILE A CA 1
ATOM 2152 C C . ILE A 1 274 ? 16.594 -8.625 -10.172 1 94.75 274 ILE A C 1
ATOM 2154 O O . ILE A 1 274 ? 16.594 -9.188 -9.078 1 94.75 274 ILE A O 1
ATOM 2158 N N . ALA A 1 275 ? 17.562 -8.812 -11.016 1 94.44 275 ALA A N 1
ATOM 2159 C CA . ALA A 1 275 ? 18.672 -9.742 -10.773 1 94.44 275 ALA A CA 1
ATOM 2160 C C . ALA A 1 275 ? 19.547 -9.258 -9.617 1 94.44 275 ALA A C 1
ATOM 2162 O O . ALA A 1 275 ? 20.047 -10.07 -8.828 1 94.44 275 ALA A O 1
ATOM 2163 N N . GLU A 1 276 ? 19.719 -8.023 -9.508 1 90.31 276 GLU A N 1
ATOM 2164 C CA . GLU A 1 276 ? 20.578 -7.438 -8.484 1 90.31 276 GLU A CA 1
ATOM 2165 C C . GLU A 1 276 ? 19.984 -7.598 -7.09 1 90.31 276 GLU A C 1
ATOM 2167 O O . GLU A 1 276 ? 20.703 -7.828 -6.117 1 90.31 276 GLU A O 1
ATOM 2172 N N . ALA A 1 277 ? 18.672 -7.5 -6.977 1 88.5 277 ALA A N 1
ATOM 2173 C CA . ALA A 1 277 ? 18 -7.516 -5.676 1 88.5 277 ALA A CA 1
ATOM 2174 C C . ALA A 1 277 ? 17.859 -8.938 -5.152 1 88.5 277 ALA A C 1
ATOM 2176 O O . ALA A 1 277 ? 17.656 -9.148 -3.951 1 88.5 277 ALA A O 1
ATOM 2177 N N . GLY A 1 278 ? 17.938 -9.914 -6.09 1 87.12 278 GLY A N 1
ATOM 2178 C CA . GLY A 1 278 ? 17.719 -11.289 -5.664 1 87.12 278 GLY A CA 1
ATOM 2179 C C . GLY A 1 278 ? 16.359 -11.516 -5.035 1 87.12 278 GLY A C 1
ATOM 2180 O O . GLY A 1 278 ? 15.336 -11.141 -5.613 1 87.12 278 GLY A O 1
ATOM 2181 N N . THR A 1 279 ? 16.375 -12.031 -3.781 1 87.62 279 THR A N 1
ATOM 2182 C CA . THR A 1 279 ? 15.141 -12.453 -3.133 1 87.62 279 THR A CA 1
ATOM 2183 C C . THR A 1 279 ? 14.484 -11.281 -2.41 1 87.62 279 THR A C 1
ATOM 2185 O O . THR A 1 279 ? 13.375 -11.406 -1.887 1 87.62 279 THR A O 1
ATOM 2188 N N . PHE A 1 280 ? 15.016 -10.141 -2.438 1 90.56 280 PHE A N 1
ATOM 2189 C CA . PHE A 1 280 ? 14.586 -9.039 -1.583 1 90.56 280 PHE A CA 1
ATOM 2190 C C . PHE A 1 280 ? 13.367 -8.336 -2.172 1 90.56 280 PHE A C 1
ATOM 2192 O O . PHE A 1 280 ? 13.344 -8.023 -3.363 1 90.56 280 PHE A O 1
ATOM 2199 N N . GLU A 1 281 ? 12.305 -8.195 -1.313 1 94.38 281 GLU A N 1
ATOM 2200 C CA . GLU A 1 281 ? 11.148 -7.352 -1.607 1 94.38 281 GLU A CA 1
ATOM 2201 C C . GLU A 1 281 ? 11.195 -6.051 -0.812 1 94.38 281 GLU A C 1
ATOM 2203 O O . GLU A 1 281 ? 11.367 -6.07 0.409 1 94.38 281 GLU A O 1
ATOM 2208 N N . LEU A 1 282 ? 11.117 -4.969 -1.494 1 94.12 282 LEU A N 1
ATOM 2209 C CA . LEU A 1 282 ? 11.07 -3.689 -0.792 1 94.12 282 LEU A CA 1
ATOM 2210 C C . LEU A 1 282 ? 9.789 -3.559 0.021 1 94.12 282 LEU A C 1
ATOM 2212 O O . LEU A 1 282 ? 8.688 -3.664 -0.526 1 94.12 282 LEU A O 1
ATOM 2216 N N . SER A 1 283 ? 9.93 -3.258 1.263 1 95 283 SER A N 1
ATOM 2217 C CA . SER A 1 283 ? 8.805 -3.273 2.191 1 95 283 SER A CA 1
ATOM 2218 C C . SER A 1 283 ? 7.711 -2.303 1.756 1 95 283 SER A C 1
ATOM 2220 O O . SER A 1 283 ? 6.531 -2.66 1.723 1 95 283 SER A O 1
ATOM 2222 N N . PRO A 1 284 ? 8.062 -1.042 1.384 1 96.25 284 PRO A N 1
ATOM 2223 C CA . PRO A 1 284 ? 6.992 -0.145 0.947 1 96.25 284 PRO A CA 1
ATOM 2224 C C . PRO A 1 284 ? 6.262 -0.659 -0.291 1 96.25 284 PRO A C 1
ATOM 2226 O O . PRO A 1 284 ? 5.055 -0.445 -0.433 1 96.25 284 PRO A O 1
ATOM 222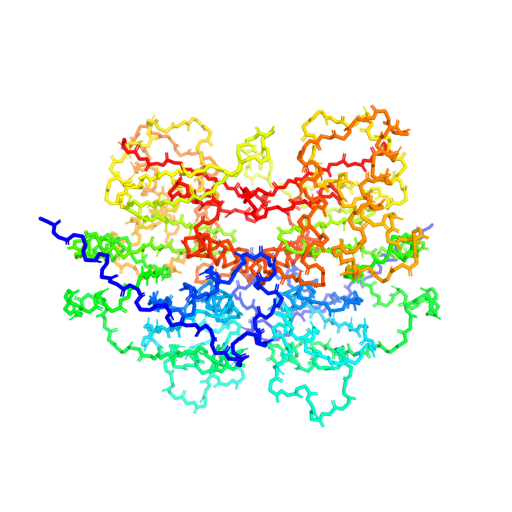9 N N . VAL A 1 285 ? 6.949 -1.316 -1.19 1 96.94 285 VAL A N 1
ATOM 2230 C CA . VAL A 1 285 ? 6.336 -1.861 -2.398 1 96.94 285 VAL A CA 1
ATOM 2231 C C . VAL A 1 285 ? 5.43 -3.035 -2.033 1 96.94 285 VAL A C 1
ATOM 2233 O O . VAL A 1 285 ? 4.34 -3.184 -2.59 1 96.94 285 VAL A O 1
ATOM 2236 N N . CYS A 1 286 ? 5.898 -3.844 -1.052 1 97.88 286 CYS A N 1
ATOM 2237 C CA . CYS A 1 286 ? 5.039 -4.902 -0.534 1 97.88 286 CYS A CA 1
ATOM 2238 C C . CYS A 1 286 ? 3.754 -4.324 0.046 1 97.88 286 CYS A C 1
ATOM 2240 O O . CYS A 1 286 ? 2.67 -4.871 -0.173 1 97.88 286 CYS A O 1
ATOM 2242 N N . ALA A 1 287 ? 3.891 -3.24 0.774 1 97.94 287 ALA A N 1
ATOM 2243 C CA . ALA A 1 287 ? 2.721 -2.588 1.355 1 97.94 287 ALA A CA 1
ATOM 2244 C C . ALA A 1 287 ? 1.762 -2.109 0.268 1 97.94 287 ALA A C 1
ATOM 2246 O O . ALA A 1 287 ? 0.55 -2.314 0.366 1 97.94 287 ALA A O 1
ATOM 2247 N N . ILE A 1 288 ? 2.293 -1.462 -0.751 1 97.69 288 ILE A N 1
ATOM 2248 C CA . ILE A 1 288 ? 1.482 -0.946 -1.85 1 97.69 288 ILE A CA 1
ATOM 2249 C C . ILE A 1 288 ? 0.771 -2.1 -2.551 1 97.69 288 ILE A C 1
ATOM 2251 O O . ILE A 1 288 ? -0.457 -2.102 -2.668 1 97.69 288 ILE A O 1
ATOM 2255 N N . MET A 1 289 ? 1.494 -3.109 -2.93 1 98.12 289 MET A N 1
ATOM 2256 C CA . MET A 1 289 ? 0.942 -4.238 -3.676 1 98.12 289 MET A CA 1
ATOM 2257 C C . MET A 1 289 ? -0.028 -5.039 -2.814 1 98.12 289 MET A C 1
ATOM 2259 O O . MET A 1 289 ? -1.071 -5.48 -3.297 1 98.12 289 MET A O 1
ATOM 2263 N N . GLY A 1 290 ? 0.344 -5.262 -1.562 1 98.44 290 GLY A N 1
ATOM 2264 C CA . GLY A 1 290 ? -0.559 -5.93 -0.641 1 98.44 290 GLY A CA 1
ATOM 2265 C C . GLY A 1 290 ? -1.848 -5.168 -0.406 1 98.44 290 GLY A C 1
ATOM 2266 O O . GLY A 1 290 ? -2.902 -5.77 -0.186 1 98.44 290 GLY A O 1
ATOM 2267 N N . GLY A 1 291 ? -1.684 -3.84 -0.359 1 97.94 291 GLY A N 1
ATOM 2268 C CA . GLY A 1 291 ? -2.867 -3 -0.275 1 97.94 291 GLY A CA 1
ATOM 2269 C C . GLY A 1 291 ? -3.764 -3.109 -1.493 1 97.94 291 GLY A C 1
ATOM 2270 O O . GLY A 1 291 ? -4.984 -3.238 -1.363 1 97.94 291 GLY A O 1
ATOM 2271 N N . ILE A 1 292 ? -3.18 -3.061 -2.668 1 97.75 292 ILE A N 1
ATOM 2272 C CA . ILE A 1 292 ? -3.926 -3.176 -3.916 1 97.75 292 ILE A CA 1
ATOM 2273 C C . ILE A 1 292 ? -4.652 -4.52 -3.963 1 97.75 292 ILE A C 1
ATOM 2275 O O . ILE A 1 292 ? -5.848 -4.578 -4.254 1 97.75 292 ILE A O 1
ATOM 2279 N N . LEU A 1 293 ? -3.93 -5.57 -3.654 1 98.38 293 LEU A N 1
ATOM 2280 C CA . LEU A 1 293 ? -4.539 -6.895 -3.664 1 98.38 293 LEU A CA 1
ATOM 2281 C C . LEU A 1 293 ? -5.656 -6.988 -2.629 1 98.38 293 LEU A C 1
ATOM 2283 O O . LEU A 1 293 ? -6.727 -7.523 -2.914 1 98.38 293 LEU A O 1
ATOM 2287 N N . GLY A 1 294 ? -5.41 -6.516 -1.403 1 97.69 294 GLY A N 1
ATOM 2288 C CA . GLY A 1 294 ? -6.457 -6.461 -0.397 1 97.69 294 GLY A CA 1
ATOM 2289 C C . GLY A 1 294 ? -7.707 -5.746 -0.875 1 97.69 294 GLY A C 1
ATOM 2290 O O . GLY A 1 294 ? -8.82 -6.227 -0.664 1 97.69 294 GLY A O 1
ATOM 2291 N N . GLN A 1 295 ? -7.512 -4.613 -1.524 1 95.5 295 GLN A N 1
ATOM 2292 C CA . GLN A 1 295 ? -8.625 -3.844 -2.066 1 95.5 295 GLN A CA 1
ATOM 2293 C C . GLN A 1 295 ? -9.383 -4.641 -3.125 1 95.5 295 GLN A C 1
ATOM 2295 O O . GLN A 1 295 ? -10.617 -4.602 -3.178 1 95.5 295 GLN A O 1
ATOM 2300 N N . GLU A 1 296 ? -8.695 -5.32 -3.973 1 96.56 296 GLU A N 1
ATOM 2301 C CA . GLU A 1 296 ? -9.328 -6.098 -5.035 1 96.56 296 GLU A CA 1
ATOM 2302 C C . GLU A 1 296 ? -10.164 -7.238 -4.465 1 96.56 296 GLU A C 1
ATOM 2304 O O . GLU A 1 296 ? -11.25 -7.531 -4.969 1 96.56 296 GLU A O 1
ATOM 2309 N N . VAL A 1 297 ? -9.648 -7.871 -3.441 1 97.31 297 VAL A N 1
ATOM 2310 C CA . VAL A 1 297 ? -10.414 -8.93 -2.787 1 97.31 297 VAL A CA 1
ATOM 2311 C C . VAL A 1 297 ? -11.672 -8.336 -2.16 1 97.31 297 VAL A C 1
ATOM 2313 O O . VAL A 1 297 ? -12.75 -8.93 -2.248 1 97.31 297 VAL A O 1
ATOM 2316 N N . LEU A 1 298 ? -11.547 -7.199 -1.537 1 94.62 298 LEU A N 1
ATOM 2317 C CA . LEU A 1 298 ? -12.695 -6.543 -0.924 1 94.62 298 LEU A CA 1
ATOM 2318 C C . LEU A 1 298 ? -13.734 -6.168 -1.978 1 94.62 298 LEU A C 1
ATOM 2320 O O . LEU A 1 298 ? -14.938 -6.289 -1.741 1 94.62 298 LEU A O 1
ATOM 2324 N N . LYS A 1 299 ? -13.289 -5.668 -3.088 1 93.56 299 LYS A N 1
ATOM 2325 C CA . LYS A 1 299 ? -14.211 -5.371 -4.184 1 93.56 299 LYS A CA 1
ATOM 2326 C C . LYS A 1 299 ? -15.008 -6.609 -4.582 1 93.56 299 LYS A C 1
ATOM 2328 O O . LYS A 1 299 ? -16.219 -6.543 -4.77 1 93.56 299 LYS A O 1
ATOM 2333 N N . LEU A 1 300 ? -14.289 -7.699 -4.738 1 95.75 300 LEU A N 1
ATOM 2334 C CA . LEU A 1 300 ? -14.93 -8.953 -5.109 1 95.75 300 LEU A CA 1
ATOM 2335 C C . LEU A 1 300 ? -16 -9.344 -4.098 1 95.75 300 LEU A C 1
ATOM 2337 O O . LEU A 1 300 ? -17.141 -9.641 -4.477 1 95.75 300 LEU A O 1
ATOM 2341 N N . LEU A 1 301 ? -15.656 -9.281 -2.824 1 95.25 301 LEU A N 1
ATOM 2342 C CA . LEU A 1 301 ? -16.531 -9.797 -1.774 1 95.25 301 LEU A CA 1
ATOM 2343 C C . LEU A 1 301 ? -17.672 -8.828 -1.487 1 95.25 301 LEU A C 1
ATOM 2345 O O . LEU A 1 301 ? -18.766 -9.242 -1.103 1 95.25 301 LEU A O 1
ATOM 2349 N N . SER A 1 302 ? -17.422 -7.52 -1.675 1 92.31 302 SER A N 1
ATOM 2350 C CA . SER A 1 302 ? -18.453 -6.531 -1.438 1 92.31 302 SER A CA 1
ATOM 2351 C C . SER A 1 302 ? -19.328 -6.336 -2.676 1 92.31 302 SER A C 1
ATOM 2353 O O . SER A 1 302 ? -20.406 -5.742 -2.598 1 92.31 302 SER A O 1
ATOM 2355 N N . CYS A 1 303 ? -18.859 -6.711 -3.811 1 93 303 CYS A N 1
ATOM 2356 C CA . CYS A 1 303 ? -19.5 -6.52 -5.102 1 93 303 CYS A CA 1
ATOM 2357 C C . CYS A 1 303 ? -19.625 -5.039 -5.434 1 93 303 CYS A C 1
ATOM 2359 O O . CYS A 1 303 ? -20.625 -4.613 -6.027 1 93 303 CYS A O 1
ATOM 2361 N N . LYS A 1 304 ? -18.672 -4.301 -4.953 1 89.69 304 LYS A N 1
ATOM 2362 C CA . LYS A 1 304 ? -18.672 -2.861 -5.207 1 89.69 304 LYS A CA 1
ATOM 2363 C C . LYS A 1 304 ? -17.375 -2.422 -5.875 1 89.69 304 LYS A C 1
ATOM 2365 O O . LYS A 1 304 ? -16.281 -2.738 -5.391 1 89.69 304 LYS A O 1
ATOM 2370 N N . GLY A 1 305 ? -17.516 -1.704 -6.961 1 89.5 305 GLY A N 1
ATOM 2371 C CA . GLY A 1 305 ? -16.344 -1.215 -7.66 1 89.5 305 GLY A CA 1
ATOM 2372 C C . GLY A 1 305 ? -15.891 -2.137 -8.773 1 89.5 305 GLY A C 1
ATOM 2373 O O . GLY A 1 305 ? -15.977 -3.359 -8.656 1 89.5 305 GLY A O 1
ATOM 2374 N N . GLU A 1 306 ? -15.391 -1.573 -9.758 1 91.19 306 GLU A N 1
ATOM 2375 C CA . GLU A 1 306 ? -14.906 -2.354 -10.898 1 91.19 306 GLU A CA 1
ATOM 2376 C C . GLU A 1 306 ? -13.586 -3.037 -10.57 1 91.19 306 GLU A C 1
ATOM 2378 O O . GLU A 1 306 ? -12.609 -2.377 -10.203 1 91.19 306 GLU A O 1
ATOM 2383 N N . PRO A 1 307 ? -13.531 -4.336 -10.695 1 93.44 307 PRO A N 1
ATOM 2384 C CA . PRO A 1 307 ? -12.266 -5.031 -10.469 1 93.44 307 PRO A CA 1
ATOM 2385 C C . PRO A 1 307 ? -11.234 -4.754 -11.562 1 93.44 307 PRO A C 1
ATOM 2387 O O . PRO A 1 307 ? -11.602 -4.426 -12.688 1 93.44 307 PRO A O 1
ATOM 2390 N N . ILE A 1 308 ? -9.953 -4.801 -11.203 1 94.06 308 ILE A N 1
ATOM 2391 C CA . ILE A 1 308 ? -8.867 -4.723 -12.18 1 94.06 308 ILE A CA 1
ATOM 2392 C C . ILE A 1 308 ? -9 -5.859 -13.188 1 94.06 308 ILE A C 1
ATOM 2394 O O . ILE A 1 308 ? -9.258 -7.004 -12.812 1 94.06 308 ILE A O 1
ATOM 2398 N N . LYS A 1 309 ? -9.031 -5.379 -14.477 1 90.88 309 LYS A N 1
ATOM 2399 C CA . LYS A 1 309 ? -9.055 -6.371 -15.547 1 90.88 309 LYS A CA 1
ATOM 2400 C C . LYS A 1 309 ? -7.641 -6.77 -15.961 1 90.88 309 LYS A C 1
ATOM 2402 O O . LYS A 1 309 ? -6.965 -6.027 -16.672 1 90.88 309 LYS A O 1
ATOM 2407 N N . ASN A 1 310 ? -7.059 -7.609 -15.703 1 91.12 310 ASN A N 1
ATOM 2408 C CA . ASN A 1 310 ? -6.473 -8.891 -15.32 1 91.12 310 ASN A CA 1
ATOM 2409 C C . ASN A 1 310 ? -5.082 -8.719 -14.719 1 91.12 310 ASN A C 1
ATOM 2411 O O . ASN A 1 310 ? -4.625 -9.562 -13.953 1 91.12 310 ASN A O 1
ATOM 2415 N N . LEU A 1 311 ? -4.422 -7.535 -15.211 1 97.12 311 LEU A N 1
ATOM 2416 C CA . LEU A 1 311 ? -3.066 -7.41 -14.68 1 97.12 311 LEU A CA 1
ATOM 2417 C C . LEU A 1 311 ? -2.836 -6.016 -14.102 1 97.12 311 LEU A C 1
ATOM 2419 O O . LEU A 1 311 ? -3.387 -5.031 -14.602 1 97.12 311 LEU A O 1
ATOM 2423 N N . PHE A 1 312 ? -2.062 -5.965 -13.109 1 97.19 312 PHE A N 1
ATOM 2424 C CA . PHE A 1 312 ? -1.608 -4.715 -12.508 1 97.19 312 PHE A CA 1
ATOM 2425 C C . PHE A 1 312 ? -0.104 -4.746 -12.266 1 97.19 312 PHE A C 1
ATOM 2427 O O . PHE A 1 312 ? 0.434 -5.746 -11.789 1 97.19 312 PHE A O 1
ATOM 2434 N N . PHE A 1 313 ? 0.593 -3.648 -12.602 1 96.88 313 PHE A N 1
ATOM 2435 C CA . PHE A 1 313 ? 2.033 -3.514 -12.414 1 96.88 313 PHE A CA 1
ATOM 2436 C C . PHE A 1 313 ? 2.361 -2.234 -11.648 1 96.88 313 PHE A C 1
ATOM 2438 O O . PHE A 1 313 ? 1.706 -1.208 -11.836 1 96.88 313 PHE A O 1
ATOM 2445 N N . PHE A 1 314 ? 3.33 -2.342 -10.844 1 96.06 314 PHE A N 1
ATOM 2446 C CA . PHE A 1 314 ? 3.816 -1.183 -10.109 1 96.06 314 PHE A CA 1
ATOM 2447 C C . PHE A 1 314 ? 5.34 -1.122 -10.141 1 96.06 314 PHE A C 1
ATOM 2449 O O . PHE A 1 314 ? 6.012 -2.133 -9.922 1 96.06 314 PHE A O 1
ATOM 2456 N N . ASP A 1 315 ? 5.836 0.003 -10.375 1 92.5 315 ASP A N 1
ATOM 2457 C CA . ASP A 1 315 ? 7.273 0.255 -10.336 1 92.5 315 ASP A CA 1
ATOM 2458 C C . ASP A 1 315 ? 7.602 1.448 -9.445 1 92.5 315 ASP A C 1
ATOM 2460 O O . ASP A 1 315 ? 7.223 2.582 -9.75 1 92.5 315 ASP A O 1
ATOM 2464 N N . ALA A 1 316 ? 8.359 1.207 -8.438 1 89.56 316 ALA A N 1
ATOM 2465 C CA . ALA A 1 316 ? 8.656 2.229 -7.441 1 89.56 316 ALA A CA 1
ATOM 2466 C C . ALA A 1 316 ? 9.531 3.334 -8.023 1 89.56 316 ALA A C 1
ATOM 2468 O O . ALA A 1 316 ? 9.578 4.445 -7.492 1 89.56 316 ALA A O 1
ATOM 2469 N N . SER A 1 317 ? 10.289 3.027 -9.078 1 83.5 317 SER A N 1
ATOM 2470 C CA . SER A 1 317 ? 11.211 3.998 -9.656 1 83.5 317 SER A CA 1
ATOM 2471 C C . SER A 1 317 ? 10.469 5.211 -10.203 1 83.5 317 SER A C 1
ATOM 2473 O O . SER A 1 317 ? 10.953 6.34 -10.109 1 83.5 317 SER A O 1
ATOM 2475 N N . ASP A 1 318 ? 9.289 4.961 -10.766 1 77.38 318 ASP A N 1
ATOM 2476 C CA . ASP A 1 318 ? 8.531 6.094 -11.281 1 77.38 318 ASP A CA 1
ATOM 2477 C C . ASP A 1 318 ? 7.215 6.262 -10.531 1 77.38 318 ASP A C 1
ATOM 2479 O O . ASP A 1 318 ? 6.453 7.195 -10.797 1 77.38 318 ASP A O 1
ATOM 2483 N N . GLY A 1 319 ? 7.027 5.348 -9.617 1 79.5 319 GLY A N 1
ATOM 2484 C CA . GLY A 1 319 ? 5.852 5.445 -8.766 1 79.5 319 GLY A CA 1
ATOM 2485 C C . GLY A 1 319 ? 4.555 5.18 -9.516 1 79.5 319 GLY A C 1
ATOM 2486 O O . GLY A 1 319 ? 3.475 5.523 -9.031 1 79.5 319 GLY A O 1
ATOM 2487 N N . LYS A 1 320 ? 4.586 4.578 -10.594 1 82.5 320 LYS A N 1
ATOM 2488 C CA . LYS A 1 320 ? 3.41 4.414 -11.445 1 82.5 320 LYS A CA 1
ATOM 2489 C C . LYS A 1 320 ? 2.807 3.021 -11.289 1 82.5 320 LYS A C 1
ATOM 2491 O O . LYS A 1 320 ? 3.531 2.027 -11.227 1 82.5 320 LYS A O 1
ATOM 2496 N N . GLY A 1 321 ? 1.521 2.943 -11.078 1 91.19 321 GLY A N 1
ATOM 2497 C CA . GLY A 1 321 ? 0.721 1.737 -11.227 1 91.19 321 GLY A CA 1
ATOM 2498 C C . GLY A 1 321 ? 0.014 1.651 -12.562 1 91.19 321 GLY A C 1
ATOM 2499 O O . GLY A 1 321 ? -0.57 2.633 -13.031 1 91.19 321 GLY A O 1
ATOM 2500 N N . MET A 1 322 ? 0.127 0.516 -13.227 1 92.94 322 MET A N 1
ATOM 2501 C CA . MET A 1 322 ? -0.451 0.343 -14.555 1 92.94 322 MET A CA 1
ATOM 2502 C C . MET A 1 322 ? -1.36 -0.88 -14.602 1 92.94 322 MET A C 1
ATOM 2504 O O . MET A 1 322 ? -0.99 -1.952 -14.117 1 92.94 322 MET A O 1
ATOM 2508 N N . ILE A 1 323 ? -2.564 -0.652 -15.078 1 94.38 323 ILE A N 1
ATOM 2509 C CA . ILE A 1 323 ? -3.479 -1.758 -15.336 1 94.38 323 ILE A CA 1
ATOM 2510 C C . ILE A 1 323 ? -3.371 -2.18 -16.797 1 94.38 323 ILE A C 1
ATOM 2512 O O . ILE A 1 323 ? -3.371 -1.334 -17.703 1 94.38 323 ILE A O 1
ATOM 2516 N N . GLU A 1 324 ? -3.16 -3.428 -17.078 1 94.75 324 GLU A N 1
ATOM 2517 C CA . GLU A 1 324 ? -3.074 -3.971 -18.422 1 94.75 324 GLU A CA 1
ATOM 2518 C C . GLU A 1 324 ? -4.098 -5.082 -18.641 1 94.75 324 GLU A C 1
ATOM 2520 O O . GLU A 1 324 ? -4.207 -6 -17.828 1 94.75 324 GLU A O 1
ATOM 2525 N N . ASP A 1 325 ? -4.863 -4.953 -19.641 1 94.69 325 ASP A N 1
ATOM 2526 C CA . ASP A 1 325 ? -5.754 -6.031 -20.062 1 94.69 325 ASP A CA 1
ATOM 2527 C C . ASP A 1 325 ? -5.117 -6.875 -21.172 1 94.69 325 ASP A C 1
ATOM 2529 O O . ASP A 1 325 ? -5.203 -6.531 -22.344 1 94.69 325 ASP A O 1
ATOM 2533 N N . VAL A 1 326 ? -4.492 -7.949 -20.781 1 96.19 326 VAL A N 1
ATOM 2534 C CA . VAL A 1 326 ? -3.844 -8.859 -21.719 1 96.19 326 VAL A CA 1
ATOM 2535 C C . VAL A 1 326 ? -4.695 -10.117 -21.906 1 96.19 326 VAL A C 1
ATOM 2537 O O . VAL A 1 326 ? -4.457 -11.133 -21.234 1 96.19 326 VAL A O 1
ATOM 2540 N N . SER A 1 327 ? -5.656 -10.031 -22.734 1 94.75 327 SER A N 1
ATOM 2541 C CA . SER A 1 327 ? -6.582 -11.125 -23 1 94.75 327 SER A CA 1
ATOM 2542 C C . SER A 1 327 ? -6.801 -11.305 -24.5 1 94.75 327 SER A C 1
ATOM 2544 O O . SER A 1 327 ? -6.699 -10.344 -25.266 1 94.75 327 SER A O 1
ATOM 2546 N N . PRO A 1 328 ? -7.008 -12.516 -24.922 1 92.19 328 PRO A N 1
ATOM 2547 C CA . PRO A 1 328 ? -7.309 -12.711 -26.344 1 92.19 328 PRO A CA 1
ATOM 2548 C C . PRO A 1 328 ? -8.602 -12.023 -26.766 1 92.19 328 PRO A C 1
ATOM 2550 O O . PRO A 1 328 ? -9.5 -11.82 -25.953 1 92.19 328 PRO A O 1
ATOM 2553 N N . MET B 1 1 ? 27.516 32.75 4.031 1 21.81 1 MET B N 1
ATOM 2554 C CA . MET B 1 1 ? 26.375 31.922 4.449 1 21.81 1 MET B CA 1
ATOM 2555 C C . MET B 1 1 ? 26.75 30.438 4.449 1 21.81 1 MET B C 1
ATOM 2557 O O . MET B 1 1 ? 26.891 29.828 3.389 1 21.81 1 MET B O 1
ATOM 2561 N N . SER B 1 2 ? 27.578 29.969 5.391 1 26.55 2 SER B N 1
ATOM 2562 C CA . SER B 1 2 ? 28.453 28.812 5.512 1 26.55 2 SER B CA 1
ATOM 2563 C C . SER B 1 2 ? 27.656 27.516 5.547 1 26.55 2 SER B C 1
ATOM 2565 O O . SER B 1 2 ? 26.734 27.359 6.352 1 26.55 2 SER B O 1
ATOM 2567 N N . THR B 1 3 ? 27.391 26.875 4.418 1 28.98 3 THR B N 1
ATOM 2568 C CA . THR B 1 3 ? 26.781 25.578 4.172 1 28.98 3 THR B CA 1
ATOM 2569 C C . THR B 1 3 ? 27.312 24.531 5.152 1 28.98 3 THR B C 1
ATOM 2571 O O . THR B 1 3 ? 28.5 24.203 5.121 1 28.98 3 THR B O 1
ATOM 2574 N N . ARG B 1 4 ? 26.797 24.547 6.32 1 30.95 4 ARG B N 1
ATOM 2575 C CA . ARG B 1 4 ? 27.203 23.562 7.316 1 30.95 4 ARG B CA 1
ATOM 2576 C C . ARG B 1 4 ? 27.25 22.172 6.707 1 30.95 4 ARG B C 1
ATOM 2578 O O . ARG B 1 4 ? 26.312 21.391 6.84 1 30.95 4 ARG B O 1
ATOM 2585 N N . MET B 1 5 ? 27.438 22 5.41 1 31.23 5 MET B N 1
ATOM 2586 C CA . MET B 1 5 ? 27.781 20.656 4.992 1 31.23 5 MET B CA 1
ATOM 2587 C C . MET B 1 5 ? 28.953 20.109 5.809 1 31.23 5 MET B C 1
ATOM 2589 O O . MET B 1 5 ? 30.125 20.312 5.438 1 31.23 5 MET B O 1
ATOM 2593 N N . GLU B 1 6 ? 29.031 20.422 7.117 1 31.53 6 GLU B N 1
ATOM 2594 C CA . GLU B 1 6 ? 30.156 19.906 7.891 1 31.53 6 GLU B CA 1
ATOM 2595 C C . GLU B 1 6 ? 30.562 18.516 7.395 1 31.53 6 GLU B C 1
ATOM 2597 O O . GLU B 1 6 ? 29.766 17.828 6.754 1 31.53 6 GLU B O 1
ATOM 2602 N N . GLU B 1 7 ? 31.828 18.234 7.598 1 35.12 7 GLU B N 1
ATOM 2603 C CA . GLU B 1 7 ? 32.562 17 7.332 1 35.12 7 GLU B CA 1
ATOM 2604 C C . GLU B 1 7 ? 31.812 15.781 7.824 1 35.12 7 GLU B C 1
ATOM 2606 O O . GLU B 1 7 ? 31.5 15.672 9.008 1 35.12 7 GLU B O 1
ATOM 2611 N N . HIS B 1 8 ? 30.75 15.312 7.145 1 37.03 8 HIS B N 1
ATOM 2612 C CA . HIS B 1 8 ? 30.156 13.992 7.332 1 37.03 8 HIS B CA 1
ATOM 2613 C C . HIS B 1 8 ? 31.188 12.984 7.82 1 37.03 8 HIS B C 1
ATOM 2615 O O . HIS B 1 8 ? 32.031 12.539 7.051 1 37.03 8 HIS B O 1
ATOM 2621 N N . THR B 1 9 ? 31.781 13.203 8.883 1 38.69 9 THR B N 1
ATOM 2622 C CA . THR B 1 9 ? 32.5 12.055 9.422 1 38.69 9 THR B CA 1
ATOM 2623 C C . THR B 1 9 ? 31.812 10.75 9.031 1 38.69 9 THR B C 1
ATOM 2625 O O . THR B 1 9 ? 30.609 10.586 9.258 1 38.69 9 THR B O 1
ATOM 2628 N N . SER B 1 10 ? 32.125 10.031 7.922 1 46.97 10 SER B N 1
ATOM 2629 C CA . SER B 1 10 ? 31.797 8.789 7.234 1 46.97 10 SER B CA 1
ATOM 2630 C C . SER B 1 10 ? 31.469 7.68 8.227 1 46.97 10 SER B C 1
ATOM 2632 O O . SER B 1 10 ? 32.344 6.895 8.609 1 46.97 10 SER B O 1
ATOM 2634 N N . GLU B 1 11 ? 30.781 7.953 9.25 1 61.81 11 GLU B N 1
ATOM 2635 C CA . GLU B 1 11 ? 30.547 6.805 10.125 1 61.81 11 GLU B CA 1
ATOM 2636 C C . GLU B 1 11 ? 30 5.617 9.336 1 61.81 11 GLU B C 1
ATOM 2638 O O . GLU B 1 11 ? 28.984 5.742 8.633 1 61.81 11 GLU B O 1
ATOM 2643 N N . VAL B 1 12 ? 30.828 4.629 9.086 1 76.5 12 VAL B N 1
ATOM 2644 C CA . VAL B 1 12 ? 30.672 3.342 8.414 1 76.5 12 VAL B CA 1
ATOM 2645 C C . VAL B 1 12 ? 29.594 2.521 9.117 1 76.5 12 VAL B C 1
ATOM 2647 O O . VAL B 1 12 ? 29.406 2.643 10.328 1 76.5 12 VAL B O 1
ATOM 2650 N N . LEU B 1 13 ? 28.609 1.981 8.328 1 87.19 13 LEU B N 1
ATOM 2651 C CA . LEU B 1 13 ? 27.656 1.023 8.875 1 87.19 13 LEU B CA 1
ATOM 2652 C C . LEU B 1 13 ? 28.359 0.005 9.766 1 87.19 13 LEU B C 1
ATOM 2654 O O . LEU B 1 13 ? 29.438 -0.482 9.422 1 87.19 13 LEU B O 1
ATOM 2658 N N . THR B 1 14 ? 27.828 -0.097 10.914 1 89.12 14 THR B N 1
ATOM 2659 C CA . THR B 1 14 ? 28.375 -1.157 11.758 1 89.12 14 THR B CA 1
ATOM 2660 C C . THR B 1 14 ? 28.25 -2.514 11.07 1 89.12 14 THR B C 1
ATOM 2662 O O . THR B 1 14 ? 27.484 -2.66 10.109 1 89.12 14 THR B O 1
ATOM 2665 N N . GLU B 1 15 ? 28.969 -3.471 11.516 1 88.44 15 GLU B N 1
ATOM 2666 C CA . GLU B 1 15 ? 28.875 -4.828 10.984 1 88.44 15 GLU B CA 1
ATOM 2667 C C . GLU B 1 15 ? 27.469 -5.402 11.164 1 88.44 15 GLU B C 1
ATOM 2669 O O . GLU B 1 15 ? 26.969 -6.117 10.297 1 88.44 15 GLU B O 1
ATOM 2674 N N . GLN B 1 16 ? 26.953 -5.062 12.281 1 85.56 16 GLN B N 1
ATOM 2675 C CA . GLN B 1 16 ? 25.609 -5.547 12.562 1 85.56 16 GLN B CA 1
ATOM 2676 C C . GLN B 1 16 ? 24.594 -4.949 11.594 1 85.56 16 GLN B C 1
ATOM 2678 O O . GLN B 1 16 ? 23.75 -5.668 11.055 1 85.56 16 GLN B O 1
ATOM 2683 N N . GLU B 1 17 ? 24.672 -3.672 11.359 1 87.12 17 GLU B N 1
ATOM 2684 C CA . GLU B 1 17 ? 23.781 -3.021 10.398 1 87.12 17 GLU B CA 1
ATOM 2685 C C . GLU B 1 17 ? 23.969 -3.607 9 1 87.12 17 GLU B C 1
ATOM 2687 O O . GLU B 1 17 ? 22.984 -3.883 8.305 1 87.12 17 GLU B O 1
ATOM 2692 N N . ALA B 1 18 ? 25.219 -3.777 8.68 1 89 18 ALA B N 1
ATOM 2693 C CA . ALA B 1 18 ? 25.531 -4.328 7.363 1 89 18 ALA B CA 1
ATOM 2694 C C . ALA B 1 18 ? 24.906 -5.711 7.191 1 89 18 ALA B C 1
ATOM 2696 O O . ALA B 1 18 ? 24.422 -6.051 6.105 1 89 18 ALA B O 1
ATOM 2697 N N . ALA B 1 19 ? 24.984 -6.457 8.242 1 85.62 19 ALA B N 1
ATOM 2698 C CA . ALA B 1 19 ? 24.422 -7.809 8.195 1 85.62 19 ALA B CA 1
ATOM 2699 C C . ALA B 1 19 ? 22.906 -7.777 8.086 1 85.62 19 ALA B C 1
ATOM 2701 O O . ALA B 1 19 ? 22.328 -8.523 7.289 1 85.62 19 ALA B O 1
ATOM 2702 N N . VAL B 1 20 ? 22.312 -6.879 8.812 1 83.94 20 VAL B N 1
ATOM 2703 C CA . VAL B 1 20 ? 20.859 -6.805 8.891 1 83.94 20 VAL B CA 1
ATOM 2704 C C . VAL B 1 20 ? 20.297 -6.211 7.598 1 83.94 20 VAL B C 1
ATOM 2706 O O . VAL B 1 20 ? 19.25 -6.629 7.121 1 83.94 20 VAL B O 1
ATOM 2709 N N . TYR B 1 21 ? 21.016 -5.262 6.996 1 89.62 21 TYR B N 1
ATOM 2710 C CA . TYR B 1 21 ? 20.484 -4.527 5.855 1 89.62 21 TYR B CA 1
ATOM 2711 C C . TYR B 1 21 ? 21.188 -4.953 4.562 1 89.62 21 TYR B C 1
ATOM 2713 O O . TYR B 1 21 ? 21.188 -4.211 3.58 1 89.62 21 TYR B O 1
ATOM 2721 N N . ASP B 1 22 ? 21.797 -6.117 4.562 1 89.75 22 ASP B N 1
ATOM 2722 C CA . ASP B 1 22 ? 22.578 -6.613 3.434 1 89.75 22 ASP B CA 1
ATOM 2723 C C . ASP B 1 22 ? 21.766 -6.566 2.141 1 89.75 22 ASP B C 1
ATOM 2725 O O . ASP B 1 22 ? 22.25 -6.059 1.122 1 89.75 22 ASP B O 1
ATOM 2729 N N . ARG B 1 23 ? 20.609 -7.062 2.18 1 86 23 ARG B N 1
ATOM 2730 C CA . ARG B 1 23 ? 19.781 -7.156 0.977 1 86 23 ARG B CA 1
ATOM 2731 C C . ARG B 1 23 ? 19.391 -5.77 0.472 1 86 23 ARG B C 1
ATOM 2733 O O . ARG B 1 23 ? 19.406 -5.52 -0.734 1 86 23 ARG B O 1
ATOM 2740 N N . GLN B 1 24 ? 19.078 -4.762 1.331 1 88.12 24 GLN B N 1
ATOM 2741 C CA . GLN B 1 24 ? 18.734 -3.389 0.977 1 88.12 24 GLN B CA 1
ATOM 2742 C C . GLN B 1 24 ? 19.922 -2.67 0.355 1 88.12 24 GLN B C 1
ATOM 2744 O O . GLN B 1 24 ? 19.766 -1.895 -0.59 1 88.12 24 GLN B O 1
ATOM 2749 N N . ILE B 1 25 ? 21.016 -2.961 0.874 1 91.25 25 ILE B N 1
ATOM 2750 C CA . ILE B 1 25 ? 22.25 -2.332 0.41 1 91.25 25 ILE B CA 1
ATOM 2751 C C . ILE B 1 25 ? 22.531 -2.744 -1.034 1 91.25 25 ILE B C 1
ATOM 2753 O O . ILE B 1 25 ? 23.016 -1.94 -1.832 1 91.25 25 ILE B O 1
ATOM 2757 N N . ARG B 1 26 ? 22.156 -3.926 -1.39 1 85.31 26 ARG B N 1
ATOM 2758 C CA . ARG B 1 26 ? 22.328 -4.383 -2.766 1 85.31 26 ARG B CA 1
ATOM 2759 C C . ARG B 1 26 ? 21.422 -3.604 -3.715 1 85.31 26 ARG B C 1
ATOM 2761 O O . ARG B 1 26 ? 21.75 -3.428 -4.891 1 85.31 26 ARG B O 1
ATOM 2768 N N . VAL B 1 27 ? 20.391 -3.131 -3.203 1 85.94 27 VAL B N 1
ATOM 2769 C CA . VAL B 1 27 ? 19.391 -2.475 -4.023 1 85.94 27 VAL B CA 1
ATOM 2770 C C . VAL B 1 27 ? 19.734 -1 -4.199 1 85.94 27 VAL B C 1
ATOM 2772 O O . VAL B 1 27 ? 19.766 -0.493 -5.324 1 85.94 27 VAL B O 1
ATOM 2775 N N . TRP B 1 28 ? 20.016 -0.317 -3.109 1 88.88 28 TRP B N 1
ATOM 2776 C CA . TRP B 1 28 ? 20.156 1.127 -3.262 1 88.88 28 TRP B CA 1
ATOM 2777 C C . TRP B 1 28 ? 21.562 1.577 -2.848 1 88.88 28 TRP B C 1
ATOM 2779 O O . TRP B 1 28 ? 21.891 2.756 -2.971 1 88.88 28 TRP B O 1
ATOM 2789 N N . GLY B 1 29 ? 22.438 0.719 -2.293 1 90.56 29 GLY B N 1
ATOM 2790 C CA . GLY B 1 29 ? 23.828 1.026 -2.031 1 90.56 29 GLY B CA 1
ATOM 2791 C C . GLY B 1 29 ? 24.094 1.395 -0.583 1 90.56 29 GLY B C 1
ATOM 2792 O O . GLY B 1 29 ? 23.188 1.787 0.142 1 90.56 29 GLY B O 1
ATOM 2793 N N . VAL B 1 30 ? 25.312 1.342 -0.237 1 93.88 30 VAL B N 1
ATOM 2794 C CA . VAL B 1 30 ? 25.781 1.529 1.136 1 93.88 30 VAL B CA 1
ATOM 2795 C C . VAL B 1 30 ? 25.547 2.977 1.564 1 93.88 30 VAL B C 1
ATOM 2797 O O . VAL B 1 30 ? 25.156 3.24 2.707 1 93.88 30 VAL B O 1
ATOM 2800 N N . ASP B 1 31 ? 25.75 3.873 0.646 1 93.88 31 ASP B N 1
ATOM 2801 C CA . ASP B 1 31 ? 25.594 5.285 0.975 1 93.88 31 ASP B CA 1
ATOM 2802 C C . ASP B 1 31 ? 24.141 5.617 1.316 1 93.88 31 ASP B C 1
ATOM 2804 O O . ASP B 1 31 ? 23.875 6.371 2.254 1 93.88 31 ASP B O 1
ATOM 2808 N N . ALA B 1 32 ? 23.297 5.086 0.535 1 93.75 32 ALA B N 1
ATOM 2809 C CA . ALA B 1 32 ? 21.875 5.285 0.811 1 93.75 32 ALA B CA 1
ATOM 2810 C C . ALA B 1 32 ? 21.5 4.727 2.18 1 93.75 32 ALA B C 1
ATOM 2812 O O . ALA B 1 32 ? 20.797 5.379 2.951 1 93.75 32 ALA B O 1
ATOM 2813 N N . GLN B 1 33 ? 21.984 3.541 2.514 1 95.06 33 GLN B N 1
ATOM 2814 C CA . GLN B 1 33 ? 21.672 2.924 3.797 1 95.06 33 GLN B CA 1
ATOM 2815 C C . GLN B 1 33 ? 22.266 3.725 4.953 1 95.06 33 GLN B C 1
ATOM 2817 O O . GLN B 1 33 ? 21.672 3.83 6.02 1 95.06 33 GLN B O 1
ATOM 2822 N N . ARG B 1 34 ? 23.375 4.242 4.738 1 95.31 34 ARG B N 1
ATOM 2823 C CA . ARG B 1 34 ? 24 5.09 5.75 1 95.31 34 ARG B CA 1
ATOM 2824 C C . ARG B 1 34 ? 23.156 6.32 6.039 1 95.31 34 ARG B C 1
ATOM 2826 O O . ARG B 1 34 ? 22.938 6.672 7.203 1 95.31 34 ARG B O 1
ATOM 2833 N N . ARG B 1 35 ? 22.688 6.941 4.98 1 95.5 35 ARG B N 1
ATOM 2834 C CA . ARG B 1 35 ? 21.812 8.102 5.16 1 95.5 35 ARG B CA 1
ATOM 2835 C C . ARG B 1 35 ? 20.531 7.719 5.902 1 95.5 35 ARG B C 1
ATOM 2837 O O . ARG B 1 35 ? 20.078 8.453 6.781 1 95.5 35 ARG B O 1
ATOM 2844 N N . LEU B 1 36 ? 20 6.605 5.539 1 96.38 36 LEU B N 1
ATOM 2845 C CA . LEU B 1 36 ? 18.812 6.105 6.207 1 96.38 36 LEU B CA 1
ATOM 2846 C C . LEU B 1 36 ? 19.062 5.898 7.695 1 96.38 36 LEU B C 1
ATOM 2848 O O . LEU B 1 36 ? 18.25 6.305 8.531 1 96.38 36 LEU B O 1
ATOM 2852 N N . SER B 1 37 ? 20.156 5.316 8.008 1 96.44 37 SER B N 1
ATOM 2853 C CA . SER B 1 37 ? 20.484 4.934 9.383 1 96.44 37 SER B CA 1
ATOM 2854 C C . SER B 1 37 ? 20.766 6.16 10.242 1 96.44 37 SER B C 1
ATOM 2856 O O . SER B 1 37 ? 20.859 6.055 11.469 1 96.44 37 SER B O 1
ATOM 2858 N N . LYS B 1 38 ? 20.828 7.301 9.633 1 96.69 38 LYS B N 1
ATOM 2859 C CA . LYS B 1 38 ? 21.094 8.531 10.375 1 96.69 38 LYS B CA 1
ATOM 2860 C C . LYS B 1 38 ? 19.875 9.445 10.383 1 96.69 38 LYS B C 1
ATOM 2862 O O . LYS B 1 38 ? 19.844 10.438 11.117 1 96.69 38 LYS B O 1
ATOM 2867 N N . ALA B 1 39 ? 18.984 9.141 9.547 1 98.19 39 ALA B N 1
ATOM 2868 C CA . ALA B 1 39 ? 17.812 10 9.375 1 98.19 39 ALA B CA 1
ATOM 2869 C C . ALA B 1 39 ? 16.953 10.031 10.641 1 98.19 39 ALA B C 1
ATOM 2871 O O . ALA B 1 39 ? 16.781 9.008 11.305 1 98.19 39 ALA B O 1
ATOM 2872 N N . ARG B 1 40 ? 16.516 11.219 11.031 1 98.75 40 ARG B N 1
ATOM 2873 C CA . ARG B 1 40 ? 15.656 11.445 12.188 1 98.75 40 ARG B CA 1
ATOM 2874 C C . ARG B 1 40 ? 14.273 11.906 11.758 1 98.75 40 ARG B C 1
ATOM 2876 O O . ARG B 1 40 ? 14.125 12.992 11.188 1 98.75 40 A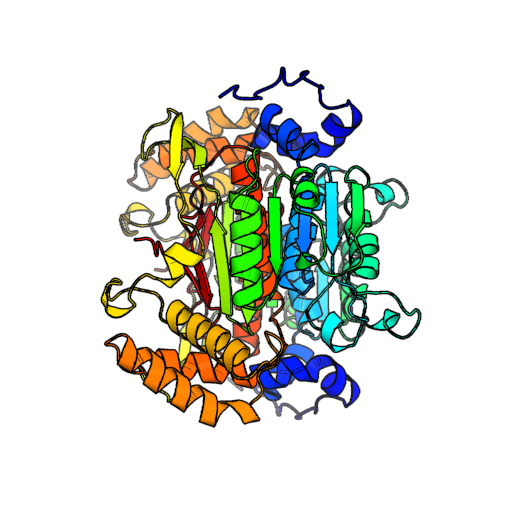RG B O 1
ATOM 2883 N N . VAL B 1 41 ? 13.242 11.094 12.07 1 98.88 41 VAL B N 1
ATOM 2884 C CA . VAL B 1 41 ? 11.891 11.352 11.578 1 98.88 41 VAL B CA 1
ATOM 2885 C C . VAL B 1 41 ? 10.953 11.625 12.75 1 98.88 41 VAL B C 1
ATOM 2887 O O . VAL B 1 41 ? 10.961 10.898 13.742 1 98.88 41 VAL B O 1
ATOM 2890 N N . LEU B 1 42 ? 10.188 12.688 12.695 1 98.94 42 LEU B N 1
ATOM 2891 C CA . LEU B 1 42 ? 9.094 12.992 13.609 1 98.94 42 LEU B CA 1
ATOM 2892 C C . LEU B 1 42 ? 7.742 12.719 12.953 1 98.94 42 LEU B C 1
ATOM 2894 O O . LEU B 1 42 ? 7.477 13.203 11.852 1 98.94 42 LEU B O 1
ATOM 2898 N N . VAL B 1 43 ? 6.953 11.945 13.594 1 98.81 43 VAL B N 1
ATOM 2899 C CA . VAL B 1 43 ? 5.602 11.68 13.125 1 98.81 43 VAL B CA 1
ATOM 2900 C C . VAL B 1 43 ? 4.586 12.172 14.148 1 98.81 43 VAL B C 1
ATOM 2902 O O . VAL B 1 43 ? 4.715 11.891 15.344 1 98.81 43 VAL B O 1
ATOM 2905 N N . VAL B 1 44 ? 3.59 12.93 13.68 1 98.69 44 VAL B N 1
ATOM 2906 C CA . VAL B 1 44 ? 2.574 13.531 14.547 1 98.69 44 VAL B CA 1
ATOM 2907 C C . VAL B 1 44 ? 1.185 13.102 14.078 1 98.69 44 VAL B C 1
ATOM 2909 O O . VAL B 1 44 ? 0.879 13.156 12.883 1 98.69 44 VAL B O 1
ATOM 2912 N N . GLY B 1 45 ? 0.271 12.781 15.07 1 97.5 45 GLY B N 1
ATOM 2913 C CA . GLY B 1 45 ? -1.034 12.258 14.695 1 97.5 45 GLY B CA 1
ATOM 2914 C C . GLY B 1 45 ? -0.972 10.859 14.102 1 97.5 45 GLY B C 1
ATOM 2915 O O . GLY B 1 45 ? -0.756 10.703 12.898 1 97.5 45 GLY B O 1
ATOM 2916 N N . ILE B 1 46 ? -1.25 9.867 14.977 1 97.44 46 ILE B N 1
ATOM 2917 C CA . ILE B 1 46 ? -0.954 8.5 14.562 1 97.44 46 ILE B CA 1
ATOM 2918 C C . ILE B 1 46 ? -2.258 7.734 14.352 1 97.44 46 ILE B C 1
ATOM 2920 O O . ILE B 1 46 ? -2.908 7.32 15.312 1 97.44 46 ILE B O 1
ATOM 2924 N N . TYR B 1 47 ? -2.646 7.578 13.125 1 95.5 47 TYR B N 1
ATOM 2925 C CA . TYR B 1 47 ? -3.768 6.758 12.68 1 95.5 47 TYR B CA 1
ATOM 2926 C C . TYR B 1 47 ? -3.287 5.621 11.789 1 95.5 47 TYR B C 1
ATOM 2928 O O . TYR B 1 47 ? -2.123 5.219 11.859 1 95.5 47 TYR B O 1
ATOM 2936 N N . GLY B 1 48 ? -4.207 5 11.078 1 96.44 48 GLY B N 1
ATOM 2937 C CA . GLY B 1 48 ? -3.857 3.824 10.297 1 96.44 48 GLY B CA 1
ATOM 2938 C C . GLY B 1 48 ? -2.75 4.078 9.297 1 96.44 48 GLY B C 1
ATOM 2939 O O . GLY B 1 48 ? -1.814 3.285 9.18 1 96.44 48 GLY B O 1
ATOM 2940 N N . VAL B 1 49 ? -2.834 5.164 8.562 1 98.12 49 VAL B N 1
ATOM 2941 C CA . VAL B 1 49 ? -1.873 5.445 7.496 1 98.12 49 VAL B CA 1
ATOM 2942 C C . VAL B 1 49 ? -0.499 5.715 8.102 1 98.12 49 VAL B C 1
ATOM 2944 O O . VAL B 1 49 ? 0.525 5.316 7.543 1 98.12 49 VAL B O 1
ATOM 2947 N N . ILE B 1 50 ? -0.431 6.379 9.219 1 98.44 50 ILE B N 1
ATOM 2948 C CA . ILE B 1 50 ? 0.84 6.668 9.875 1 98.44 50 ILE B CA 1
ATOM 2949 C C . ILE B 1 50 ? 1.429 5.383 10.453 1 98.44 50 ILE B C 1
ATOM 2951 O O . ILE B 1 50 ? 2.645 5.184 10.422 1 98.44 50 ILE B O 1
ATOM 2955 N N . ALA B 1 51 ? 0.557 4.535 11.008 1 98.12 51 ALA B N 1
ATOM 2956 C CA . ALA B 1 51 ? 1.032 3.23 11.453 1 98.12 51 ALA B CA 1
ATOM 2957 C C . ALA B 1 51 ? 1.735 2.484 10.32 1 98.12 51 ALA B C 1
ATOM 2959 O O . ALA B 1 51 ? 2.826 1.941 10.516 1 98.12 51 ALA B O 1
ATOM 2960 N N . GLU B 1 52 ? 1.131 2.457 9.156 1 98.44 52 GLU B N 1
ATOM 2961 C CA . GLU B 1 52 ? 1.729 1.842 7.977 1 98.44 52 GLU B CA 1
ATOM 2962 C C . GLU B 1 52 ? 3.055 2.506 7.617 1 98.44 52 GLU B C 1
ATOM 2964 O O . GLU B 1 52 ? 4.023 1.824 7.277 1 98.44 52 GLU B O 1
ATOM 2969 N N . THR B 1 53 ? 3.092 3.805 7.656 1 98.69 53 THR B N 1
ATOM 2970 C CA . THR B 1 53 ? 4.297 4.566 7.352 1 98.69 53 THR B CA 1
ATOM 2971 C C . THR B 1 53 ? 5.422 4.211 8.32 1 98.69 53 THR B C 1
ATOM 2973 O O . THR B 1 53 ? 6.547 3.939 7.906 1 98.69 53 THR B O 1
ATOM 2976 N N . CYS B 1 54 ? 5.102 4.199 9.602 1 98.62 54 CYS B N 1
ATOM 2977 C CA . CYS B 1 54 ? 6.09 3.863 10.625 1 98.62 54 CYS B CA 1
ATOM 2978 C C . CYS B 1 54 ? 6.66 2.469 10.391 1 98.62 54 CYS B C 1
ATOM 2980 O O . CYS B 1 54 ? 7.871 2.27 10.477 1 98.62 54 CYS B O 1
ATOM 2982 N N . LYS B 1 55 ? 5.785 1.533 10.109 1 97.44 55 LYS B N 1
ATOM 2983 C CA . LYS B 1 55 ? 6.227 0.174 9.805 1 97.44 55 LYS B CA 1
ATOM 2984 C C . LYS B 1 55 ? 7.258 0.169 8.68 1 97.44 55 LYS B C 1
ATOM 2986 O O . LYS B 1 55 ? 8.344 -0.402 8.828 1 97.44 55 LYS B O 1
ATOM 2991 N N . ASN B 1 56 ? 6.98 0.846 7.625 1 97.56 56 ASN B N 1
ATOM 2992 C CA . ASN B 1 56 ? 7.855 0.839 6.457 1 97.56 56 ASN B CA 1
ATOM 2993 C C . ASN B 1 56 ? 9.188 1.52 6.754 1 97.56 56 ASN B C 1
ATOM 2995 O O . ASN B 1 56 ? 10.234 1.062 6.297 1 97.56 56 ASN B O 1
ATOM 2999 N N . LEU B 1 57 ? 9.18 2.59 7.484 1 97.88 57 LEU B N 1
ATOM 3000 C CA . LEU B 1 57 ? 10.398 3.328 7.797 1 97.88 57 LEU B CA 1
ATOM 3001 C C . LEU B 1 57 ? 11.297 2.531 8.742 1 97.88 57 LEU B C 1
ATOM 3003 O O . LEU B 1 57 ? 12.508 2.477 8.555 1 97.88 57 LEU B O 1
ATOM 3007 N N . VAL B 1 58 ? 10.664 1.931 9.734 1 96.94 58 VAL B N 1
ATOM 3008 C CA . VAL B 1 58 ? 11.422 1.155 10.719 1 96.94 58 VAL B CA 1
ATOM 3009 C C . VAL B 1 58 ? 12.039 -0.066 10.039 1 96.94 58 VAL B C 1
ATOM 3011 O O . VAL B 1 58 ? 13.219 -0.377 10.258 1 96.94 58 VAL B O 1
ATOM 3014 N N . LEU B 1 59 ? 11.312 -0.732 9.219 1 94.5 59 LEU B N 1
ATOM 3015 C CA . LEU B 1 59 ? 11.828 -1.892 8.5 1 94.5 59 LEU B CA 1
ATOM 3016 C C . LEU B 1 59 ? 12.977 -1.495 7.582 1 94.5 59 LEU B C 1
ATOM 3018 O O . LEU B 1 59 ? 13.914 -2.275 7.375 1 94.5 59 LEU B O 1
ATOM 3022 N N . ALA B 1 60 ? 12.922 -0.25 7.016 1 94.38 60 ALA B N 1
ATOM 3023 C CA . ALA B 1 60 ? 13.977 0.24 6.125 1 94.38 60 ALA B CA 1
ATOM 3024 C C . ALA B 1 60 ? 15.227 0.616 6.906 1 94.38 60 ALA B C 1
ATOM 3026 O O . ALA B 1 60 ? 16.297 0.79 6.328 1 94.38 60 ALA B O 1
ATOM 3027 N N . GLY B 1 61 ? 15.117 0.847 8.211 1 95.19 61 GLY B N 1
ATOM 3028 C CA . GLY B 1 61 ? 16.281 1.091 9.047 1 95.19 61 GLY B CA 1
ATOM 3029 C C . GLY B 1 61 ? 16.578 2.566 9.234 1 95.19 61 GLY B C 1
ATOM 3030 O O . GLY B 1 61 ? 17.734 2.971 9.234 1 95.19 61 GLY B O 1
ATOM 3031 N N . VAL B 1 62 ? 15.523 3.375 9.344 1 97 62 VAL B N 1
ATOM 3032 C CA . VAL B 1 62 ? 15.766 4.777 9.672 1 97 62 VAL B CA 1
ATOM 3033 C C . VAL B 1 62 ? 16.469 4.883 11.023 1 97 62 VAL B C 1
ATOM 3035 O O . VAL B 1 62 ? 16.391 3.969 11.844 1 97 62 VAL B O 1
ATOM 3038 N N . GLY B 1 63 ? 17.172 5.977 11.164 1 97.31 63 GLY B N 1
ATOM 3039 C CA . GLY B 1 63 ? 17.938 6.148 12.391 1 97.31 63 GLY B CA 1
ATOM 3040 C C . GLY B 1 63 ? 17.062 6.262 13.625 1 97.31 63 GLY B C 1
ATOM 3041 O O . GLY B 1 63 ? 17.266 5.543 14.602 1 97.31 63 GLY B O 1
ATOM 3042 N N . SER B 1 64 ? 16.156 7.133 13.531 1 98.44 64 SER B N 1
ATOM 3043 C CA . SER B 1 64 ? 15.242 7.297 14.664 1 98.44 64 SER B CA 1
ATOM 3044 C C . SER B 1 64 ? 13.852 7.719 14.203 1 98.44 64 SER B C 1
ATOM 3046 O O . SER B 1 64 ? 13.703 8.344 13.148 1 98.44 64 SER B O 1
ATOM 3048 N N . LEU B 1 65 ? 12.914 7.301 14.953 1 98.81 65 LEU B N 1
ATOM 3049 C CA . LEU B 1 65 ? 11.508 7.625 14.766 1 98.81 65 LEU B CA 1
ATOM 3050 C C . LEU B 1 65 ? 10.891 8.148 16.062 1 98.81 65 LEU B C 1
ATOM 3052 O O . LEU B 1 65 ? 10.891 7.449 17.078 1 98.81 65 LEU B O 1
ATOM 3056 N N . THR B 1 66 ? 10.453 9.398 16.047 1 98.88 66 THR B N 1
ATOM 3057 C CA . THR B 1 66 ? 9.789 10.016 17.188 1 98.88 66 THR B CA 1
ATOM 3058 C C . THR B 1 66 ? 8.289 10.156 16.922 1 98.88 66 THR B C 1
ATOM 3060 O O . THR B 1 66 ? 7.887 10.742 15.922 1 98.88 66 THR B O 1
ATOM 3063 N N . LEU B 1 67 ? 7.52 9.617 17.859 1 98.88 67 LEU B N 1
ATOM 3064 C CA . LEU B 1 67 ? 6.066 9.625 17.703 1 98.88 67 LEU B CA 1
ATOM 3065 C C . LEU B 1 67 ? 5.43 10.617 18.672 1 98.88 67 LEU B C 1
ATOM 3067 O O . LEU B 1 67 ? 5.758 10.633 19.859 1 98.88 67 LEU B O 1
ATOM 3071 N N . MET B 1 68 ? 4.551 11.453 18.156 1 98.69 68 MET B N 1
ATOM 3072 C CA . MET B 1 68 ? 3.816 12.422 18.953 1 98.69 68 MET B CA 1
ATOM 3073 C C . MET B 1 68 ? 2.311 12.242 18.781 1 98.69 68 MET B C 1
ATOM 3075 O O . MET B 1 68 ? 1.756 12.594 17.734 1 98.69 68 MET B O 1
ATOM 3079 N N . ASP B 1 69 ? 1.592 11.773 19.734 1 97.94 69 ASP B N 1
ATOM 3080 C CA . ASP B 1 69 ? 0.145 11.602 19.828 1 97.94 69 ASP B CA 1
ATOM 3081 C C . ASP B 1 69 ? -0.274 11.219 21.234 1 97.94 69 ASP B C 1
ATOM 3083 O O . ASP B 1 69 ? -0.236 10.047 21.609 1 97.94 69 ASP B O 1
ATOM 3087 N N . ASP B 1 70 ? -0.776 12.086 21.984 1 96.62 70 ASP B N 1
ATOM 3088 C CA . ASP B 1 70 ? -1.077 11.891 23.406 1 96.62 70 ASP B CA 1
ATOM 3089 C C . ASP B 1 70 ? -2.514 11.406 23.594 1 96.62 70 ASP B C 1
ATOM 3091 O O . ASP B 1 70 ? -2.969 11.234 24.734 1 96.62 70 ASP B O 1
ATOM 3095 N N . THR B 1 71 ? -3.24 11.203 22.5 1 93.62 71 THR B N 1
ATOM 3096 C CA . THR B 1 71 ? -4.629 10.773 22.641 1 93.62 71 THR B CA 1
ATOM 3097 C C . THR B 1 71 ? -4.703 9.375 23.25 1 93.62 71 THR B C 1
ATOM 3099 O O . THR B 1 71 ? -3.848 8.531 22.984 1 93.62 71 THR B O 1
ATOM 3102 N N . PRO B 1 72 ? -5.723 9.172 24.109 1 92.94 72 PRO B N 1
ATOM 3103 C CA . PRO B 1 72 ? -5.883 7.832 24.672 1 92.94 72 PRO B CA 1
ATOM 3104 C C . PRO B 1 72 ? -6.266 6.793 23.609 1 92.94 72 PRO B C 1
ATOM 3106 O O . PRO B 1 72 ? -6.941 7.117 22.641 1 92.94 72 PRO B O 1
ATOM 3109 N N . VAL B 1 73 ? -5.875 5.594 23.844 1 92.69 73 VAL B N 1
ATOM 3110 C CA . VAL B 1 73 ? -6.25 4.48 22.984 1 92.69 73 VAL B CA 1
ATOM 3111 C C . VAL B 1 73 ? -7.727 4.152 23.172 1 92.69 73 VAL B C 1
ATOM 3113 O O . VAL B 1 73 ? -8.203 4.035 24.312 1 92.69 73 VAL B O 1
ATOM 3116 N N . THR B 1 74 ? -8.453 4.125 22.109 1 87.69 74 THR B N 1
ATOM 3117 C CA . THR B 1 74 ? -9.859 3.756 22.094 1 87.69 74 THR B CA 1
ATOM 3118 C C . THR B 1 74 ? -10.125 2.697 21.016 1 87.69 74 THR B C 1
ATOM 3120 O O . THR B 1 74 ? -9.219 2.338 20.266 1 87.69 74 THR B O 1
ATOM 3123 N N . LEU B 1 75 ? -11.367 2.172 20.938 1 82.5 75 LEU B N 1
ATOM 3124 C CA . LEU B 1 75 ? -11.75 1.247 19.875 1 82.5 75 LEU B CA 1
ATOM 3125 C C . LEU B 1 75 ? -11.633 1.914 18.5 1 82.5 75 LEU B C 1
ATOM 3127 O O . LEU B 1 75 ? -11.25 1.271 17.531 1 82.5 75 LEU B O 1
ATOM 3131 N N . ASP B 1 76 ? -11.867 3.193 18.547 1 82.12 76 ASP B N 1
ATOM 3132 C CA . ASP B 1 76 ? -11.789 3.949 17.297 1 82.12 76 ASP B CA 1
ATOM 3133 C C . ASP B 1 76 ? -10.344 4.059 16.812 1 82.12 76 ASP B C 1
ATOM 3135 O O . ASP B 1 76 ? -10.078 3.967 15.609 1 82.12 76 ASP B O 1
ATOM 3139 N N . SER B 1 77 ? -9.477 4.254 17.766 1 86.31 77 SER B N 1
ATOM 3140 C CA . SER B 1 77 ? -8.078 4.383 17.375 1 86.31 77 SER B CA 1
ATOM 3141 C C . SER B 1 77 ? -7.508 3.049 16.906 1 86.31 77 SER B C 1
ATOM 3143 O O . SER B 1 77 ? -6.559 3.018 16.125 1 86.31 77 SER B O 1
ATOM 3145 N N . ALA B 1 78 ? -8.156 1.977 17.328 1 86.62 78 ALA B N 1
ATOM 3146 C CA . ALA B 1 78 ? -7.664 0.646 16.984 1 86.62 78 ALA B CA 1
ATOM 3147 C C . ALA B 1 78 ? -8.25 0.173 15.656 1 86.62 78 ALA B C 1
ATOM 3149 O O . ALA B 1 78 ? -7.719 -0.743 15.023 1 86.62 78 ALA B O 1
ATOM 3150 N N . ALA B 1 79 ? -9.312 0.755 15.203 1 82.31 79 ALA B N 1
ATOM 3151 C CA . ALA B 1 79 ? -10.094 0.244 14.078 1 82.31 79 ALA B CA 1
ATOM 3152 C C . ALA B 1 79 ? -9.25 0.204 12.805 1 82.31 79 ALA B C 1
ATOM 3154 O O . ALA B 1 79 ? -9.398 -0.703 11.984 1 82.31 79 ALA B O 1
ATOM 3155 N N . SER B 1 80 ? -8.359 1.151 12.633 1 83.5 80 SER B N 1
ATOM 3156 C CA . SER B 1 80 ? -7.57 1.159 11.406 1 83.5 80 SER B CA 1
ATOM 3157 C C . SER B 1 80 ? -6.074 1.141 11.711 1 83.5 80 SER B C 1
ATOM 3159 O O . SER B 1 80 ? -5.25 1.295 10.805 1 83.5 80 SER B O 1
ATOM 3161 N N . ASN B 1 81 ? -5.762 1.06 12.875 1 93.12 81 ASN B N 1
ATOM 3162 C CA . ASN B 1 81 ? -4.371 1.027 13.32 1 93.12 81 ASN B CA 1
ATOM 3163 C C . ASN B 1 81 ? -3.961 -0.37 13.773 1 93.12 81 ASN B C 1
ATOM 3165 O O . ASN B 1 81 ? -4.211 -0.754 14.922 1 93.12 81 ASN B O 1
ATOM 3169 N N . PHE B 1 82 ? -3.295 -1.057 12.914 1 94.75 82 PHE B N 1
ATOM 3170 C CA . PHE B 1 82 ? -2.982 -2.463 13.141 1 94.75 82 PHE B CA 1
ATOM 3171 C C . PHE B 1 82 ? -1.964 -2.619 14.266 1 94.75 82 PHE B C 1
ATOM 3173 O O . PHE B 1 82 ? -1.74 -3.727 14.758 1 94.75 82 PHE B O 1
ATOM 3180 N N . LEU B 1 83 ? -1.338 -1.561 14.672 1 95.38 83 LEU B N 1
ATOM 3181 C CA . LEU B 1 83 ? -0.356 -1.612 15.75 1 95.38 83 LEU B CA 1
ATOM 3182 C C . LEU B 1 83 ? -1.044 -1.646 17.109 1 95.38 83 LEU B C 1
ATOM 3184 O O . LEU B 1 83 ? -0.397 -1.893 18.141 1 95.38 83 LEU B O 1
ATOM 3188 N N . ILE B 1 84 ? -2.312 -1.338 17.125 1 93.25 84 ILE B N 1
ATOM 3189 C CA . ILE B 1 84 ? -3.09 -1.353 18.359 1 93.25 84 ILE B CA 1
ATOM 3190 C C . ILE B 1 84 ? -3.98 -2.594 18.391 1 93.25 84 ILE B C 1
ATOM 3192 O O . ILE B 1 84 ? -4.949 -2.689 17.641 1 93.25 84 ILE B O 1
ATOM 3196 N N . TYR B 1 85 ? -3.656 -3.453 19.25 1 84.81 85 TYR B N 1
ATOM 3197 C CA . TYR B 1 85 ? -4.453 -4.668 19.375 1 84.81 85 TYR B CA 1
ATOM 3198 C C . TYR B 1 85 ? -5.719 -4.41 20.172 1 84.81 85 TYR B C 1
ATOM 3200 O O . TYR B 1 85 ? -5.656 -3.877 21.281 1 84.81 85 TYR B O 1
ATOM 3208 N N . VAL B 1 86 ? -6.785 -4.754 19.609 1 76.12 86 VAL B N 1
ATOM 3209 C CA . VAL B 1 86 ? -8.094 -4.469 20.188 1 76.12 86 VAL B CA 1
ATOM 3210 C C . VAL B 1 86 ? -8.203 -5.113 21.562 1 76.12 86 VAL B C 1
ATOM 3212 O O . VAL B 1 86 ? -8.742 -4.516 22.5 1 76.12 86 VAL B O 1
ATOM 3215 N N . ASP B 1 87 ? -7.742 -6.215 21.656 1 71.81 87 ASP B N 1
ATOM 3216 C CA . ASP B 1 87 ? -7.902 -6.973 22.891 1 71.81 87 ASP B CA 1
ATOM 3217 C C . ASP B 1 87 ? -7.102 -6.344 24.031 1 71.81 87 ASP B C 1
ATOM 3219 O O . ASP B 1 87 ? -7.352 -6.629 25.203 1 71.81 87 ASP B O 1
ATOM 3223 N N . GLU B 1 88 ? -6.262 -5.34 23.703 1 69.94 88 GLU B N 1
ATOM 3224 C CA . GLU B 1 88 ? -5.387 -4.766 24.719 1 69.94 88 GLU B CA 1
ATOM 3225 C C . GLU B 1 88 ? -5.852 -3.369 25.125 1 69.94 88 GLU B C 1
ATOM 3227 O O . GLU B 1 88 ? -5.281 -2.758 26.031 1 69.94 88 GLU B O 1
ATOM 3232 N N . ILE B 1 89 ? -6.809 -2.807 24.547 1 74 89 ILE B N 1
ATOM 3233 C CA . ILE B 1 89 ? -7.199 -1.411 24.703 1 74 89 ILE B CA 1
ATOM 3234 C C . ILE B 1 89 ? -7.574 -1.152 26.172 1 74 89 ILE B C 1
ATOM 3236 O O . ILE B 1 89 ? -7.23 -0.109 26.719 1 74 89 ILE B O 1
ATOM 3240 N N . ASN B 1 90 ? -8.32 -1.93 26.922 1 66.81 90 ASN B N 1
ATOM 3241 C CA . ASN B 1 90 ? -8.867 -1.631 28.25 1 66.81 90 ASN B CA 1
ATOM 3242 C C . ASN B 1 90 ? -7.84 -1.873 29.344 1 66.81 90 ASN B C 1
ATOM 3244 O O . ASN B 1 90 ? -8.117 -1.638 30.516 1 66.81 90 ASN B O 1
ATOM 3248 N N . LYS B 1 91 ? -6.727 -2.283 29.016 1 62.16 91 LYS B N 1
ATOM 3249 C CA . LYS B 1 91 ? -5.883 -2.752 30.109 1 62.16 91 LYS B CA 1
ATOM 3250 C C . LYS B 1 91 ? -5.09 -1.603 30.719 1 62.16 91 LYS B C 1
ATOM 3252 O O . LYS B 1 91 ? -4.934 -1.527 31.938 1 62.16 91 LYS B O 1
ATOM 3257 N N . GLU B 1 92 ? -4.402 -0.755 29.938 1 64.69 92 GLU B N 1
ATOM 3258 C CA . GLU B 1 92 ? -3.535 0.284 30.484 1 64.69 92 GLU B CA 1
ATOM 3259 C C . GLU B 1 92 ? -3.799 1.631 29.828 1 64.69 92 GLU B C 1
ATOM 3261 O O . GLU B 1 92 ? -4.191 1.685 28.656 1 64.69 92 GLU B O 1
ATOM 3266 N N . ALA B 1 93 ? -3.721 2.586 30.562 1 81.62 93 ALA B N 1
ATOM 3267 C CA . ALA B 1 93 ? -3.939 3.959 30.125 1 81.62 93 ALA B CA 1
ATOM 3268 C C . ALA B 1 93 ? -2.758 4.461 29.297 1 81.62 93 ALA B C 1
ATOM 3270 O O . ALA B 1 93 ? -1.973 5.289 29.766 1 81.62 93 ALA B O 1
ATOM 3271 N N . LYS B 1 94 ? -2.422 3.883 28.266 1 90.38 94 LYS B N 1
ATOM 3272 C CA . LYS B 1 94 ? -1.354 4.34 27.375 1 90.38 94 LYS B CA 1
ATOM 3273 C C . LYS B 1 94 ? -1.91 5.184 26.234 1 90.38 94 LYS B C 1
ATOM 3275 O O . LYS B 1 94 ? -3.059 5 25.828 1 90.38 94 LYS B O 1
ATOM 3280 N N . SER B 1 95 ? -1.03 6.16 25.828 1 95.38 95 SER B N 1
ATOM 3281 C CA . SER B 1 95 ? -1.388 6.957 24.656 1 95.38 95 SER B CA 1
ATOM 3282 C C . SER B 1 95 ? -1.192 6.168 23.375 1 95.38 95 SER B C 1
ATOM 3284 O O . SER B 1 95 ? -0.518 5.137 23.375 1 95.38 95 SER B O 1
ATOM 3286 N N . VAL B 1 96 ? -1.788 6.613 22.328 1 96 96 VAL B N 1
ATOM 3287 C CA . VAL B 1 96 ? -1.634 6.016 21 1 96 96 VAL B CA 1
ATOM 3288 C C . VAL B 1 96 ? -0.154 5.957 20.641 1 96 96 VAL B C 1
ATOM 3290 O O . VAL B 1 96 ? 0.336 4.926 20.172 1 96 96 VAL B O 1
ATOM 3293 N N . ALA B 1 97 ? 0.583 7.055 20.906 1 97.75 97 ALA B N 1
ATOM 3294 C CA . ALA B 1 97 ? 2.006 7.094 20.578 1 97.75 97 ALA B CA 1
ATOM 3295 C C . ALA B 1 97 ? 2.777 6.027 21.344 1 97.75 97 ALA B C 1
ATOM 3297 O O . ALA B 1 97 ? 3.658 5.363 20.797 1 97.75 97 ALA B O 1
ATOM 3298 N N . GLN B 1 98 ? 2.48 5.879 22.578 1 96.5 98 GLN B N 1
ATOM 3299 C CA . GLN B 1 98 ? 3.186 4.914 23.406 1 96.5 98 GLN B CA 1
ATOM 3300 C C . GLN B 1 98 ? 2.959 3.486 22.906 1 96.5 98 GLN B C 1
ATOM 3302 O O . GLN B 1 98 ? 3.91 2.717 22.766 1 96.5 98 GLN B O 1
ATOM 3307 N N . VAL B 1 99 ? 1.68 3.139 22.641 1 95.56 99 VAL B N 1
ATOM 3308 C CA . VAL B 1 99 ? 1.338 1.795 22.188 1 95.56 99 VAL B CA 1
ATOM 3309 C C . VAL B 1 99 ? 1.975 1.531 20.828 1 95.56 99 VAL B C 1
ATOM 3311 O O . VAL B 1 99 ? 2.555 0.467 20.594 1 95.56 99 VAL B O 1
ATOM 3314 N N . CYS B 1 100 ? 1.918 2.482 19.938 1 97.06 100 CYS B N 1
ATOM 3315 C CA . CYS B 1 100 ? 2.451 2.318 18.594 1 97.06 100 CYS B CA 1
ATOM 3316 C C . CYS B 1 100 ? 3.973 2.24 18.609 1 97.06 100 CYS B C 1
ATOM 3318 O O . CYS B 1 100 ? 4.57 1.485 17.844 1 97.06 100 CYS B O 1
ATOM 3320 N N . ALA B 1 101 ? 4.59 3.047 19.484 1 97.75 101 ALA B N 1
ATOM 3321 C CA . ALA B 1 101 ? 6.047 3.025 19.578 1 97.75 101 ALA B CA 1
ATOM 3322 C C . ALA B 1 101 ? 6.547 1.649 20.016 1 97.75 101 ALA B C 1
ATOM 3324 O O . ALA B 1 101 ? 7.523 1.137 19.453 1 97.75 101 ALA B O 1
ATOM 3325 N N . GLU B 1 102 ? 5.922 1.1 21 1 94.94 102 GLU B N 1
ATOM 3326 C CA . GLU B 1 102 ? 6.289 -0.234 21.469 1 94.94 102 GLU B CA 1
ATOM 3327 C C . GLU B 1 102 ? 6.133 -1.269 20.359 1 94.94 102 GLU B C 1
ATOM 3329 O O . GLU B 1 102 ? 7.035 -2.074 20.125 1 94.94 102 GLU B O 1
ATOM 3334 N N . ALA B 1 103 ? 5.027 -1.224 19.688 1 94.19 103 ALA B N 1
ATOM 3335 C CA . ALA B 1 103 ? 4.719 -2.199 18.641 1 94.19 103 ALA B CA 1
ATOM 3336 C C . ALA B 1 103 ? 5.688 -2.076 17.469 1 94.19 103 ALA B C 1
ATOM 3338 O O . ALA B 1 103 ? 6.25 -3.076 17.016 1 94.19 103 ALA B O 1
ATOM 3339 N N . VAL B 1 104 ? 5.93 -0.91 16.969 1 95.69 104 VAL B N 1
ATOM 3340 C CA . VAL B 1 104 ? 6.754 -0.732 15.773 1 95.69 104 VAL B CA 1
ATOM 3341 C C . VAL B 1 104 ? 8.219 -1 16.109 1 95.69 104 VAL B C 1
ATOM 3343 O O . VAL B 1 104 ? 8.984 -1.46 15.258 1 95.69 104 VAL B O 1
ATOM 3346 N N . GLY B 1 105 ? 8.617 -0.721 17.375 1 94.62 105 GLY B N 1
ATOM 3347 C CA . GLY B 1 105 ? 9.969 -1.008 17.812 1 94.62 105 GLY B CA 1
ATOM 3348 C C . GLY B 1 105 ? 10.336 -2.475 17.688 1 94.62 105 GLY B C 1
ATOM 3349 O O . GLY B 1 105 ? 11.508 -2.816 17.516 1 94.62 105 GLY B O 1
ATOM 3350 N N . ASP B 1 106 ? 9.383 -3.344 17.75 1 91.62 106 ASP B N 1
ATOM 3351 C CA . ASP B 1 106 ? 9.586 -4.785 17.688 1 91.62 106 ASP B CA 1
ATOM 3352 C C . ASP B 1 106 ? 10.023 -5.207 16.281 1 91.62 106 ASP B C 1
ATOM 3354 O O . ASP B 1 106 ? 10.609 -6.277 16.109 1 91.62 106 ASP B O 1
ATOM 3358 N N . TYR B 1 107 ? 9.789 -4.398 15.305 1 92.12 107 TYR B N 1
ATOM 3359 C CA . TYR B 1 107 ? 10.102 -4.762 13.922 1 92.12 107 TYR B CA 1
ATOM 3360 C C . TYR B 1 107 ? 11.602 -4.676 13.664 1 92.12 107 TYR B C 1
ATOM 3362 O O . TYR B 1 107 ? 12.125 -5.375 12.797 1 92.12 107 TYR B O 1
ATOM 3370 N N . ASN B 1 108 ? 12.336 -3.781 14.359 1 92.5 108 ASN B N 1
ATOM 3371 C CA . ASN B 1 108 ? 13.758 -3.545 14.133 1 92.5 108 ASN B CA 1
ATOM 3372 C C . ASN B 1 108 ? 14.43 -2.918 15.359 1 92.5 108 ASN B C 1
ATOM 3374 O O . ASN B 1 108 ? 14.297 -1.717 15.594 1 92.5 108 ASN B O 1
ATOM 3378 N N . SER B 1 109 ? 15.172 -3.607 16.031 1 91.69 109 SER B N 1
ATOM 3379 C CA . SER B 1 109 ? 15.766 -3.17 17.281 1 91.69 109 SER B CA 1
ATOM 3380 C C . SER B 1 109 ? 16.875 -2.145 17.047 1 91.69 109 SER B C 1
ATOM 3382 O O . SER B 1 109 ? 17.328 -1.483 17.984 1 91.69 109 SER B O 1
ATOM 3384 N N . MET B 1 110 ? 17.266 -1.989 15.797 1 92 110 MET B N 1
ATOM 3385 C CA . MET B 1 110 ? 18.328 -1.048 15.484 1 92 110 MET B CA 1
ATOM 3386 C C . MET B 1 110 ? 17.781 0.365 15.32 1 92 110 MET B C 1
ATOM 3388 O O . MET B 1 110 ? 18.547 1.332 15.281 1 92 110 MET B O 1
ATOM 3392 N N . VAL B 1 111 ? 16.531 0.504 15.172 1 96.19 111 VAL B N 1
ATOM 3393 C CA . VAL B 1 111 ? 15.898 1.812 15.023 1 96.19 111 VAL B CA 1
ATOM 3394 C C . VAL B 1 111 ? 15.516 2.357 16.391 1 96.19 111 VAL B C 1
ATOM 3396 O O . VAL B 1 111 ? 14.867 1.669 17.188 1 96.19 111 VAL B O 1
ATOM 3399 N N . ARG B 1 112 ? 15.945 3.6 16.719 1 98.06 112 ARG B N 1
ATOM 3400 C CA . ARG B 1 112 ? 15.547 4.254 17.953 1 98.06 112 ARG B CA 1
ATOM 3401 C C . ARG B 1 112 ? 14.141 4.828 17.844 1 98.06 112 ARG B C 1
ATOM 3403 O O . ARG B 1 112 ? 13.922 5.82 17.141 1 98.06 112 ARG B O 1
ATOM 3410 N N . VAL B 1 113 ? 13.172 4.199 18.5 1 98.62 113 VAL B N 1
ATOM 3411 C CA . VAL B 1 113 ? 11.789 4.66 18.484 1 98.62 113 VAL B CA 1
ATOM 3412 C C . VAL B 1 113 ? 11.453 5.328 19.812 1 98.62 113 VAL B C 1
ATOM 3414 O O . VAL B 1 113 ? 11.617 4.727 20.875 1 98.62 113 VAL B O 1
ATOM 3417 N N . GLN B 1 114 ? 11 6.531 19.766 1 98.31 114 GLN B N 1
ATOM 3418 C CA . GLN B 1 114 ? 10.727 7.27 21 1 98.31 114 GLN B CA 1
ATOM 3419 C C . GLN B 1 114 ? 9.391 8 20.922 1 98.31 114 GLN B C 1
ATOM 3421 O O . GLN B 1 114 ? 8.852 8.203 19.828 1 98.31 114 GLN B O 1
ATOM 3426 N N . VAL B 1 115 ? 8.891 8.352 22.094 1 98.69 115 VAL B N 1
ATOM 3427 C CA . VAL B 1 115 ? 7.645 9.094 22.219 1 98.69 115 VAL B CA 1
ATOM 3428 C C . VAL B 1 115 ? 7.934 10.508 22.719 1 98.69 115 VAL B C 1
ATOM 3430 O O . VAL B 1 115 ? 8.727 10.695 23.656 1 98.69 115 VAL B O 1
ATOM 3433 N N . GLU B 1 116 ? 7.434 11.477 22.047 1 98.56 116 GLU B N 1
ATOM 3434 C CA . GLU B 1 116 ? 7.473 12.867 22.484 1 98.56 116 GLU B CA 1
ATOM 3435 C C . GLU B 1 116 ? 6.086 13.352 22.891 1 98.56 116 GLU B C 1
ATOM 3437 O O . GLU B 1 116 ? 5.145 13.305 22.109 1 98.56 116 GLU B O 1
ATOM 3442 N N . LYS B 1 117 ? 5.922 13.812 24.109 1 97.75 117 LYS B N 1
ATOM 3443 C CA . LYS B 1 117 ? 4.633 14.273 24.625 1 97.75 117 LYS B CA 1
ATOM 3444 C C . LYS B 1 117 ? 4.395 15.734 24.266 1 97.75 117 LYS B C 1
ATOM 3446 O O . LYS B 1 117 ? 5.332 16.469 23.938 1 97.75 117 LYS B O 1
ATOM 3451 N N . GLY B 1 118 ? 3.105 16.078 24.328 1 97.12 118 GLY B N 1
ATOM 3452 C CA . GLY B 1 118 ? 2.746 17.484 24.156 1 97.12 118 GLY B CA 1
ATOM 3453 C C . GLY B 1 118 ? 2.234 17.797 22.766 1 97.12 118 GLY B C 1
ATOM 3454 O O . GLY B 1 118 ? 1.922 16.891 22 1 97.12 118 GLY B O 1
ATOM 3455 N N . TYR B 1 119 ? 2.072 19.094 22.578 1 97.31 119 TYR B N 1
ATOM 3456 C CA . TYR B 1 119 ? 1.577 19.641 21.312 1 97.31 119 TYR B CA 1
ATOM 3457 C C . TYR B 1 119 ? 2.717 20.219 20.484 1 97.31 119 TYR B C 1
ATOM 3459 O O . TYR B 1 119 ? 3.545 20.969 21 1 97.31 119 TYR B O 1
ATOM 3467 N N . ILE B 1 120 ? 2.783 19.844 19.266 1 98.19 120 ILE B N 1
ATOM 3468 C CA . ILE B 1 120 ? 3.943 20.141 18.422 1 98.19 120 ILE B CA 1
ATOM 3469 C C . ILE B 1 120 ? 4.172 21.641 18.344 1 98.19 120 ILE B C 1
ATOM 3471 O O . ILE B 1 120 ? 5.312 22.109 18.312 1 98.19 120 ILE B O 1
ATOM 3475 N N . LEU B 1 121 ? 3.051 22.484 18.344 1 97.44 121 LEU B N 1
ATOM 3476 C CA . LEU B 1 121 ? 3.205 23.922 18.172 1 97.44 121 LEU B CA 1
ATOM 3477 C C . LEU B 1 121 ? 3.637 24.578 19.469 1 97.44 121 LEU B C 1
ATOM 3479 O O . LEU B 1 121 ? 4 25.75 19.484 1 97.44 121 LEU B O 1
ATOM 3483 N N . ASP B 1 122 ? 3.623 23.828 20.578 1 97.81 122 ASP B N 1
ATOM 3484 C CA . ASP B 1 122 ? 4.129 24.328 21.844 1 97.81 122 ASP B CA 1
ATOM 3485 C C . ASP B 1 122 ? 5.645 24.156 21.938 1 97.81 122 ASP B C 1
ATOM 3487 O O . ASP B 1 122 ? 6.277 24.703 22.844 1 97.81 122 ASP B O 1
ATOM 3491 N N . LYS B 1 123 ? 6.191 23.344 21.062 1 97.94 123 LYS B N 1
ATOM 3492 C CA . LYS B 1 123 ? 7.637 23.141 21.047 1 97.94 123 LYS B CA 1
ATOM 3493 C C . LYS B 1 123 ? 8.359 24.359 20.484 1 97.94 123 LYS B C 1
ATOM 3495 O O . LYS B 1 123 ? 7.859 25.016 19.562 1 97.94 123 LYS B O 1
ATOM 3500 N N . PRO B 1 124 ? 9.547 24.656 21.031 1 96.56 124 PRO B N 1
ATOM 3501 C CA . PRO B 1 124 ? 10.336 25.734 20.438 1 96.56 124 PRO B CA 1
ATOM 3502 C C . PRO B 1 124 ? 10.828 25.406 19.031 1 96.56 124 PRO B C 1
ATOM 3504 O O . PRO B 1 124 ? 10.93 24.234 18.672 1 96.56 124 PRO B O 1
ATOM 3507 N N . GLY B 1 125 ? 11.117 26.391 18.234 1 95.19 125 GLY B N 1
ATOM 3508 C CA . GLY B 1 125 ? 11.586 26.203 16.875 1 95.19 125 GLY B CA 1
ATOM 3509 C C . GLY B 1 125 ? 12.773 25.266 16.766 1 95.19 125 GLY B C 1
ATOM 3510 O O . GLY B 1 125 ? 12.867 24.469 15.828 1 95.19 125 GLY B O 1
ATOM 3511 N N . GLU B 1 126 ? 13.609 25.281 17.766 1 96.5 126 GLU B N 1
ATOM 3512 C CA . GLU B 1 126 ? 14.828 24.484 17.781 1 96.5 126 GLU B CA 1
ATOM 3513 C C . GLU B 1 126 ? 14.508 23 17.875 1 96.5 126 GLU B C 1
ATOM 3515 O O . GLU B 1 126 ? 15.344 22.156 17.547 1 96.5 126 GLU B O 1
ATOM 3520 N N . PHE B 1 127 ? 13.312 22.734 18.375 1 98.06 127 PHE B N 1
ATOM 3521 C CA . PHE B 1 127 ? 12.852 21.359 18.438 1 98.06 127 PHE B CA 1
ATOM 3522 C C . PHE B 1 127 ? 12.906 20.703 17.062 1 98.06 127 PHE B C 1
ATOM 3524 O O . PHE B 1 127 ? 13.273 19.531 16.938 1 98.06 127 PHE B O 1
ATOM 3531 N N . PHE B 1 128 ? 12.633 21.453 16.016 1 98.31 128 PHE B N 1
ATOM 3532 C CA . PHE B 1 128 ? 12.562 20.953 14.648 1 98.31 128 PHE B CA 1
ATOM 3533 C C . PHE B 1 128 ? 13.961 20.703 14.094 1 98.31 128 PHE B C 1
ATOM 3535 O O . PHE B 1 128 ? 14.125 19.969 13.109 1 98.31 128 PHE B O 1
ATOM 3542 N N . ASP B 1 129 ? 14.984 21.297 14.719 1 98 129 ASP B N 1
ATOM 3543 C CA . ASP B 1 129 ? 16.359 21.109 14.273 1 98 129 ASP B CA 1
ATOM 3544 C C . ASP B 1 129 ? 16.828 19.672 14.516 1 98 129 ASP B C 1
ATOM 3546 O O . ASP B 1 129 ? 17.828 19.234 13.945 1 98 129 ASP B O 1
ATOM 3550 N N . ASP B 1 130 ? 16.125 18.984 15.336 1 97.75 130 ASP B N 1
ATOM 3551 C CA . ASP B 1 130 ? 16.5 17.625 15.703 1 97.75 130 ASP B CA 1
ATOM 3552 C C . ASP B 1 130 ? 16 16.609 14.68 1 97.75 130 ASP B C 1
ATOM 3554 O O . ASP B 1 130 ? 16.266 15.414 14.797 1 97.75 130 ASP B O 1
ATOM 3558 N N . PHE B 1 131 ? 15.328 17.109 13.656 1 98.62 131 PHE B N 1
ATOM 3559 C CA . PHE B 1 131 ? 14.703 16.172 12.719 1 98.62 131 PHE B CA 1
ATOM 3560 C C . PHE B 1 131 ? 15.078 16.531 11.281 1 98.62 131 PHE B C 1
ATOM 3562 O O . PHE B 1 131 ? 15.328 17.688 10.969 1 98.62 131 PHE B O 1
ATOM 3569 N N . ASP B 1 132 ? 15.148 15.5 10.469 1 98.5 132 ASP B N 1
ATOM 3570 C CA . ASP B 1 132 ? 15.336 15.656 9.023 1 98.5 132 ASP B CA 1
ATOM 3571 C C . ASP B 1 132 ? 14 15.672 8.297 1 98.5 132 ASP B C 1
ATOM 3573 O O . ASP B 1 132 ? 13.883 16.234 7.203 1 98.5 132 ASP B O 1
ATOM 3577 N N . ILE B 1 133 ? 13.031 15.023 8.883 1 98.81 133 ILE B N 1
ATOM 3578 C CA . ILE B 1 133 ? 11.727 14.836 8.273 1 98.81 133 ILE B CA 1
ATOM 3579 C C . ILE B 1 133 ? 10.633 14.992 9.328 1 98.81 133 ILE B C 1
ATOM 3581 O O . ILE B 1 133 ? 10.75 14.469 10.438 1 98.81 133 ILE B O 1
ATOM 3585 N N . VAL B 1 134 ? 9.586 15.703 8.992 1 98.94 134 VAL B N 1
ATOM 3586 C CA . VAL B 1 134 ? 8.375 15.797 9.797 1 98.94 134 VAL B CA 1
ATOM 3587 C C . VAL B 1 134 ? 7.18 15.305 8.984 1 98.94 134 VAL B C 1
ATOM 3589 O O . VAL B 1 134 ? 6.977 15.734 7.844 1 98.94 134 VAL B O 1
ATOM 3592 N N . ILE B 1 135 ? 6.414 14.406 9.547 1 98.94 135 ILE B N 1
ATOM 3593 C CA . ILE B 1 135 ? 5.227 13.852 8.906 1 98.94 135 ILE B CA 1
ATOM 3594 C C . ILE B 1 135 ? 4.004 14.109 9.773 1 98.94 135 ILE B C 1
ATOM 3596 O O . ILE B 1 135 ? 3.971 13.727 10.945 1 98.94 135 ILE B O 1
ATOM 3600 N N . LEU B 1 136 ? 3.016 14.75 9.219 1 98.88 136 LEU B N 1
ATOM 3601 C CA . LEU B 1 136 ? 1.752 14.977 9.906 1 98.88 136 LEU B CA 1
ATOM 3602 C C . LEU B 1 136 ? 0.665 14.047 9.375 1 98.88 136 LEU B C 1
ATOM 3604 O O . LEU B 1 136 ? 0.46 13.961 8.156 1 98.88 136 LEU B O 1
ATOM 3608 N N . GLY B 1 137 ? 0.035 13.352 10.273 1 98.06 137 GLY B N 1
ATOM 3609 C CA . GLY B 1 137 ? -1.122 12.539 9.93 1 98.06 137 GLY B CA 1
ATOM 3610 C C . GLY B 1 137 ? -2.438 13.172 10.344 1 98.06 137 GLY B C 1
ATOM 3611 O O . GLY B 1 137 ? -2.605 13.57 11.492 1 98.06 137 GLY B O 1
ATOM 3612 N N . ARG B 1 138 ? -3.363 13.195 9.43 1 94.25 138 ARG B N 1
ATOM 3613 C CA . ARG B 1 138 ? -4.715 13.695 9.672 1 94.25 138 ARG B CA 1
ATOM 3614 C C . ARG B 1 138 ? -4.691 14.953 10.523 1 94.25 138 ARG B C 1
ATOM 3616 O O . ARG B 1 138 ? -5.203 14.961 11.648 1 94.25 138 ARG B O 1
ATOM 3623 N N . SER B 1 139 ? -4.242 15.977 10.102 1 96.81 139 SER B N 1
ATOM 3624 C CA . SER B 1 139 ? -4.098 17.234 10.82 1 96.81 139 SER B CA 1
ATOM 3625 C C . SER B 1 139 ? -4.965 18.328 10.211 1 96.81 139 SER B C 1
ATOM 3627 O O . SER B 1 139 ? -5.363 18.234 9.047 1 96.81 139 SER B O 1
ATOM 3629 N N . SER B 1 140 ? -5.273 19.281 11.086 1 97.25 140 SER B N 1
ATOM 3630 C CA . SER B 1 140 ? -6.016 20.438 10.578 1 97.25 140 SER B CA 1
ATOM 3631 C C . SER B 1 140 ? -5.188 21.219 9.57 1 97.25 140 SER B C 1
ATOM 3633 O O . SER B 1 140 ? -3.957 21.156 9.586 1 97.25 140 SER B O 1
ATOM 3635 N N . LEU B 1 141 ? -5.91 21.906 8.719 1 97.19 141 LEU B N 1
ATOM 3636 C CA . LEU B 1 141 ? -5.238 22.734 7.723 1 97.19 141 LEU B CA 1
ATOM 3637 C C . LEU B 1 141 ? -4.332 23.766 8.391 1 97.19 141 LEU B C 1
ATOM 3639 O O . LEU B 1 141 ? -3.209 23.984 7.938 1 97.19 141 LEU B O 1
ATOM 3643 N N . ASP B 1 142 ? -4.785 24.344 9.438 1 97.25 142 ASP B N 1
ATOM 3644 C CA . ASP B 1 142 ? -4.016 25.344 10.172 1 97.25 142 ASP B CA 1
ATOM 3645 C C . ASP B 1 142 ? -2.732 24.734 10.742 1 97.25 142 ASP B C 1
ATOM 3647 O O . ASP B 1 142 ? -1.663 25.344 10.656 1 97.25 142 ASP B O 1
ATOM 3651 N N . LEU B 1 143 ? -2.84 23.609 11.336 1 98.06 143 LEU B N 1
ATOM 3652 C CA . LEU B 1 143 ? -1.663 22.938 11.883 1 98.06 143 LEU B CA 1
ATOM 3653 C C . LEU B 1 143 ? -0.661 22.625 10.781 1 98.06 143 LEU B C 1
ATOM 3655 O O . LEU B 1 143 ? 0.542 22.828 10.945 1 98.06 143 LEU B O 1
ATOM 3659 N N . LYS B 1 144 ? -1.17 22.062 9.68 1 98.56 144 LYS B N 1
ATOM 3660 C CA . LYS B 1 144 ? -0.3 21.75 8.547 1 98.56 144 LYS B CA 1
ATOM 3661 C C . LYS B 1 144 ? 0.476 22.984 8.094 1 98.56 144 LYS B C 1
ATOM 3663 O O . LYS B 1 144 ? 1.688 22.922 7.879 1 98.56 144 LYS B O 1
ATOM 3668 N N . LYS B 1 145 ? -0.234 24.094 7.949 1 98.31 145 LYS B N 1
ATOM 3669 C CA . LYS B 1 145 ? 0.38 25.328 7.488 1 98.31 145 LYS B CA 1
ATOM 3670 C C . LYS B 1 145 ? 1.471 25.797 8.453 1 98.31 145 LYS B C 1
ATOM 3672 O O . LYS B 1 145 ? 2.57 26.156 8.023 1 98.31 145 LYS B O 1
ATOM 3677 N N . LYS B 1 146 ? 1.17 25.812 9.688 1 98.5 146 LYS B N 1
ATOM 3678 C CA . LYS B 1 146 ?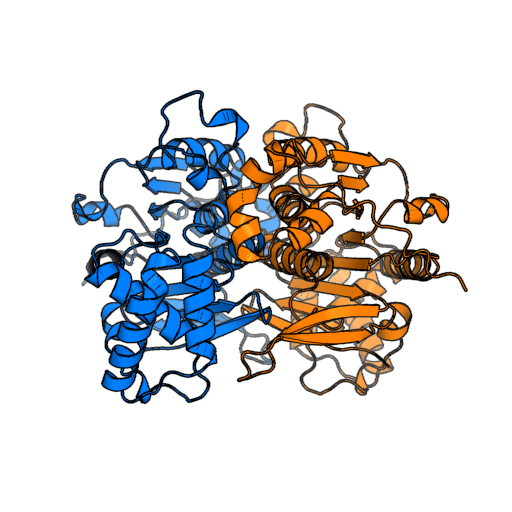 2.096 26.312 10.703 1 98.5 146 LYS B CA 1
ATOM 3679 C C . LYS B 1 146 ? 3.338 25.438 10.797 1 98.5 146 LYS B C 1
ATOM 3681 O O . LYS B 1 146 ? 4.461 25.938 10.852 1 98.5 146 LYS B O 1
ATOM 3686 N N . VAL B 1 147 ? 3.141 24.109 10.789 1 98.75 147 VAL B N 1
ATOM 3687 C CA . VAL B 1 147 ? 4.277 23.203 10.914 1 98.75 147 VAL B CA 1
ATOM 3688 C C . VAL B 1 147 ? 5.125 23.266 9.641 1 98.75 147 VAL B C 1
ATOM 3690 O O . VAL B 1 147 ? 6.355 23.234 9.711 1 98.75 147 VAL B O 1
ATOM 3693 N N . ASN B 1 148 ? 4.453 23.297 8.5 1 98.75 148 ASN B N 1
ATOM 3694 C CA . ASN B 1 148 ? 5.207 23.453 7.266 1 98.75 148 ASN B CA 1
ATOM 3695 C C . ASN B 1 148 ? 6.07 24.719 7.293 1 98.75 148 ASN B C 1
ATOM 3697 O O . ASN B 1 148 ? 7.238 24.672 6.91 1 98.75 148 ASN B O 1
ATOM 3701 N N . ALA B 1 149 ? 5.453 25.812 7.738 1 98.31 149 ALA B N 1
ATOM 3702 C CA . ALA B 1 149 ? 6.188 27.078 7.84 1 98.31 149 ALA B CA 1
ATOM 3703 C C . ALA B 1 149 ? 7.375 26.953 8.789 1 98.31 149 ALA B C 1
ATOM 3705 O O . ALA B 1 149 ? 8.453 27.484 8.531 1 98.31 149 ALA B O 1
ATOM 3706 N N . LEU B 1 150 ? 7.199 26.281 9.898 1 98.44 150 LEU B N 1
ATOM 3707 C CA . LEU B 1 150 ? 8.266 26.078 10.867 1 98.44 150 LEU B CA 1
ATOM 3708 C C . LEU B 1 150 ? 9.398 25.25 10.258 1 98.44 150 LEU B C 1
ATOM 3710 O O . LEU B 1 150 ? 10.578 25.562 10.453 1 98.44 150 LEU B O 1
ATOM 3714 N N . CYS B 1 151 ? 9.062 24.188 9.508 1 98.44 151 CYS B N 1
ATOM 3715 C CA . CYS B 1 151 ? 10.078 23.375 8.836 1 98.44 151 CYS B CA 1
ATOM 3716 C C . CYS B 1 151 ? 10.883 24.219 7.859 1 98.44 151 CYS B C 1
ATOM 3718 O O . CYS B 1 151 ? 12.109 24.109 7.797 1 98.44 151 CYS B O 1
ATOM 3720 N N . ARG B 1 152 ? 10.242 25.125 7.133 1 97.69 152 ARG B N 1
ATOM 3721 C CA . ARG B 1 152 ? 10.875 25.938 6.105 1 97.69 152 ARG B CA 1
ATOM 3722 C C . ARG B 1 152 ? 11.758 27.016 6.73 1 97.69 152 ARG B C 1
ATOM 3724 O O . ARG B 1 152 ? 12.672 27.531 6.082 1 97.69 152 ARG B O 1
ATOM 3731 N N . SER B 1 153 ? 11.484 27.375 7.93 1 97.12 153 SER B N 1
ATOM 3732 C CA . SER B 1 153 ? 12.188 28.469 8.57 1 97.12 153 SER B CA 1
ATOM 3733 C C . SER B 1 153 ? 13.492 28 9.211 1 97.12 153 SER B C 1
ATOM 3735 O O . SER B 1 153 ? 14.289 28.812 9.688 1 97.12 153 SER B O 1
ATOM 3737 N N . ARG B 1 154 ? 13.727 26.719 9.211 1 96.81 154 ARG B N 1
ATOM 3738 C CA . ARG B 1 154 ? 14.906 26.188 9.891 1 96.81 154 ARG B CA 1
ATOM 3739 C C . ARG B 1 154 ? 16.156 26.375 9.039 1 96.81 154 ARG B C 1
ATOM 3741 O O . ARG B 1 154 ? 16.078 26.438 7.812 1 96.81 154 ARG B O 1
ATOM 3748 N N . PRO B 1 155 ? 17.328 26.438 9.758 1 95.25 155 PRO B N 1
ATOM 3749 C CA . PRO B 1 155 ? 18.578 26.594 9 1 95.25 155 PRO B CA 1
ATOM 3750 C C . PRO B 1 155 ? 18.891 25.359 8.141 1 95.25 155 PRO B C 1
ATOM 3752 O O . PRO B 1 155 ? 19.391 25.5 7.016 1 95.25 155 PRO B O 1
ATOM 3755 N N . GLN B 1 156 ? 18.609 24.219 8.727 1 94.88 156 GLN B N 1
ATOM 3756 C CA . GLN B 1 156 ? 18.766 22.984 7.961 1 94.88 156 GLN B CA 1
ATOM 3757 C C . GLN B 1 156 ? 17.438 22.547 7.363 1 94.88 156 GLN B C 1
ATOM 3759 O O . GLN B 1 156 ? 16.375 22.766 7.957 1 94.88 156 GLN B O 1
ATOM 3764 N N . ARG B 1 157 ? 17.578 21.969 6.262 1 95.19 157 ARG B N 1
ATOM 3765 C CA . ARG B 1 157 ? 16.359 21.516 5.59 1 95.19 157 ARG B CA 1
ATOM 3766 C C . ARG B 1 157 ? 15.633 20.469 6.43 1 95.19 157 ARG B C 1
ATOM 3768 O O . ARG B 1 157 ? 16.234 19.484 6.863 1 95.19 157 ARG B O 1
ATOM 3775 N N . VAL B 1 158 ? 14.352 20.656 6.656 1 98.31 158 VAL B N 1
ATOM 3776 C CA . VAL B 1 158 ? 13.453 19.688 7.258 1 98.31 158 VAL B CA 1
ATOM 3777 C C . VAL B 1 158 ? 12.328 19.359 6.281 1 98.31 158 VAL B C 1
ATOM 3779 O O . VAL B 1 158 ? 11.445 20.188 6.035 1 98.31 158 VAL B O 1
ATOM 3782 N N . ALA B 1 159 ? 12.398 18.172 5.707 1 98.5 159 ALA B N 1
ATOM 3783 C CA . ALA B 1 159 ? 11.359 17.75 4.773 1 98.5 159 ALA B CA 1
ATOM 3784 C C . ALA B 1 159 ? 10.008 17.625 5.477 1 98.5 159 ALA B C 1
ATOM 3786 O O . ALA B 1 159 ? 9.945 17.234 6.645 1 98.5 159 ALA B O 1
ATOM 3787 N N . PHE B 1 160 ? 8.977 17.969 4.766 1 98.81 160 PHE B N 1
ATOM 3788 C CA . PHE B 1 160 ? 7.645 18 5.352 1 98.81 160 PHE B CA 1
ATOM 3789 C C . PHE B 1 160 ? 6.676 17.156 4.527 1 98.81 160 PHE B C 1
ATOM 3791 O O . PHE B 1 160 ? 6.59 17.328 3.307 1 98.81 160 PHE B O 1
ATOM 3798 N N . TYR B 1 161 ? 6 16.234 5.176 1 98.88 161 TYR B N 1
ATOM 3799 C CA . TYR B 1 161 ? 4.918 15.453 4.586 1 98.88 161 TYR B CA 1
ATOM 3800 C C . TYR B 1 161 ? 3.637 15.602 5.395 1 98.88 161 TYR B C 1
ATOM 3802 O O . TYR B 1 161 ? 3.672 15.633 6.625 1 98.88 161 TYR B O 1
ATOM 3810 N N . ALA B 1 162 ? 2.553 15.688 4.766 1 98.81 162 ALA B N 1
ATOM 3811 C CA . ALA B 1 162 ? 1.229 15.594 5.375 1 98.81 162 ALA B CA 1
ATOM 3812 C C . ALA B 1 162 ? 0.365 14.562 4.648 1 98.81 162 ALA B C 1
ATOM 3814 O O . ALA B 1 162 ? 0.179 14.648 3.434 1 98.81 162 ALA B O 1
ATOM 3815 N N . VAL B 1 163 ? -0.14 13.617 5.383 1 98.69 163 VAL B N 1
ATOM 3816 C CA . VAL B 1 163 ? -0.893 12.523 4.781 1 98.69 163 VAL B CA 1
ATOM 3817 C C . VAL B 1 163 ? -2.23 12.359 5.5 1 98.69 163 VAL B C 1
ATOM 3819 O O . VAL B 1 163 ? -2.338 12.641 6.695 1 98.69 163 VAL B O 1
ATOM 3822 N N . ASP B 1 164 ? -3.201 12 4.742 1 97.38 164 ASP B N 1
ATOM 3823 C CA . ASP B 1 164 ? -4.543 11.789 5.281 1 97.38 164 ASP B CA 1
ATOM 3824 C C . ASP B 1 164 ? -5.293 10.719 4.488 1 97.38 164 ASP B C 1
ATOM 3826 O O . ASP B 1 164 ? -5.207 10.68 3.26 1 97.38 164 ASP B O 1
ATOM 3830 N N . VAL B 1 165 ? -5.895 9.844 5.219 1 97.19 165 VAL B N 1
ATOM 3831 C CA . VAL B 1 165 ? -6.816 8.883 4.617 1 97.19 165 VAL B CA 1
ATOM 3832 C C . VAL B 1 165 ? -8.219 9.094 5.18 1 97.19 165 VAL B C 1
ATOM 3834 O O . VAL B 1 165 ? -8.422 9.062 6.395 1 97.19 165 VAL B O 1
ATOM 3837 N N . ARG B 1 166 ? -9.109 9.398 4.316 1 95.44 166 ARG B N 1
ATOM 3838 C CA . ARG B 1 166 ? -10.523 9.57 4.621 1 95.44 166 ARG B CA 1
ATOM 3839 C C . ARG B 1 166 ? -11.359 8.477 3.961 1 95.44 166 ARG B C 1
ATOM 3841 O O . ARG B 1 166 ? -11.703 8.57 2.781 1 95.44 166 ARG B O 1
ATOM 3848 N N . ASN B 1 167 ? -11.688 7.5 4.77 1 90.75 167 ASN B N 1
ATOM 3849 C CA . ASN B 1 167 ? -12.383 6.348 4.211 1 90.75 167 ASN B CA 1
ATOM 3850 C C . ASN B 1 167 ? -11.539 5.645 3.152 1 90.75 167 ASN B C 1
ATOM 3852 O O . ASN B 1 167 ? -10.461 5.125 3.455 1 90.75 167 ASN B O 1
ATOM 3856 N N . SER B 1 168 ? -12.047 5.711 1.912 1 92.88 168 SER B N 1
ATOM 3857 C CA . SER B 1 168 ? -11.383 5.016 0.814 1 92.88 168 SER B CA 1
ATOM 3858 C C . SER B 1 168 ? -10.531 5.973 -0.018 1 92.88 168 SER B C 1
ATOM 3860 O O . SER B 1 168 ? -10.094 5.625 -1.115 1 92.88 168 SER B O 1
ATOM 3862 N N . CYS B 1 169 ? -10.289 7.176 0.501 1 95.56 169 CYS B N 1
ATOM 3863 C CA . CYS B 1 169 ? -9.555 8.195 -0.227 1 95.56 169 CYS B CA 1
ATOM 3864 C C . CYS B 1 169 ? -8.297 8.609 0.535 1 95.56 169 CYS B C 1
ATOM 3866 O O . CYS B 1 169 ? -8.32 8.727 1.762 1 95.56 169 CYS B O 1
ATOM 3868 N N . GLY B 1 170 ? -7.242 8.695 -0.162 1 97.25 170 GLY B N 1
ATOM 3869 C CA . GLY B 1 170 ? -5.988 9.133 0.432 1 97.25 170 GLY B CA 1
ATOM 3870 C C . GLY B 1 170 ? -5.43 10.391 -0.207 1 97.25 170 GLY B C 1
ATOM 3871 O O . GLY B 1 170 ? -5.629 10.625 -1.4 1 97.25 170 GLY B O 1
ATOM 3872 N N . SER B 1 171 ? -4.785 11.242 0.564 1 97.88 171 SER B N 1
ATOM 3873 C CA . SER B 1 171 ? -4.094 12.438 0.084 1 97.88 171 SER B CA 1
ATOM 3874 C C . SER B 1 171 ? -2.74 12.602 0.765 1 97.88 171 SER B C 1
ATOM 3876 O O . SER B 1 171 ? -2.598 12.312 1.955 1 97.88 171 SER B O 1
ATOM 3878 N N . LEU B 1 172 ? -1.777 13.031 0.006 1 98.5 172 LEU B N 1
ATOM 3879 C CA . LEU B 1 172 ? -0.413 13.242 0.478 1 98.5 172 LEU B CA 1
ATOM 3880 C C . LEU B 1 172 ? 0.159 14.539 -0.077 1 98.5 172 LEU B C 1
ATOM 3882 O O . LEU B 1 172 ? 0.118 14.773 -1.287 1 98.5 172 LEU B O 1
ATOM 3886 N N . PHE B 1 173 ? 0.559 15.445 0.767 1 98.69 173 PHE B N 1
ATOM 3887 C CA . PHE B 1 173 ? 1.287 16.656 0.401 1 98.69 173 PHE B CA 1
ATOM 3888 C C . PHE B 1 173 ? 2.762 16.531 0.762 1 98.69 173 PHE B C 1
ATOM 3890 O O . PHE B 1 173 ? 3.104 16.031 1.835 1 98.69 173 PHE B O 1
ATOM 3897 N N . ILE B 1 174 ? 3.596 16.938 -0.113 1 98.5 174 ILE B N 1
ATOM 3898 C CA . ILE B 1 174 ? 5.039 16.812 0.076 1 98.5 174 ILE B CA 1
ATOM 3899 C C . ILE B 1 174 ? 5.707 18.156 -0.151 1 98.5 174 ILE B C 1
ATOM 3901 O O . ILE B 1 174 ? 5.48 18.812 -1.177 1 98.5 174 ILE B O 1
ATOM 3905 N N . ASP B 1 175 ? 6.496 18.609 0.785 1 98.56 175 ASP B N 1
ATOM 3906 C CA . ASP B 1 175 ? 7.352 19.781 0.661 1 98.56 175 ASP B CA 1
ATOM 3907 C C . ASP B 1 175 ? 8.789 19.453 1.052 1 98.56 175 ASP B C 1
ATOM 3909 O O . ASP B 1 175 ? 9.133 19.453 2.236 1 98.56 175 ASP B O 1
ATOM 3913 N N . LEU B 1 176 ? 9.609 19.312 0.001 1 97.62 176 LEU B N 1
ATOM 3914 C CA . LEU B 1 176 ? 11.016 19 0.218 1 97.62 176 LEU B CA 1
ATOM 3915 C C . LEU B 1 176 ? 11.875 20.25 0.089 1 97.62 176 LEU B C 1
ATOM 3917 O O . LEU B 1 176 ? 13.109 20.172 0.107 1 97.62 176 LEU B O 1
ATOM 3921 N N . GLN B 1 177 ? 11.219 21.422 -0.001 1 95.94 177 GLN B N 1
ATOM 3922 C CA . GLN B 1 177 ? 11.906 22.703 -0.208 1 95.94 177 GLN B CA 1
ATOM 3923 C C . GLN B 1 177 ? 12.828 22.625 -1.422 1 95.94 177 GLN B C 1
ATOM 3925 O O . GLN B 1 177 ? 12.422 22.969 -2.535 1 95.94 177 GLN B O 1
ATOM 3930 N N . SER B 1 178 ? 14 22.094 -1.361 1 93.25 178 SER B N 1
ATOM 3931 C CA . SER B 1 178 ? 14.922 21.75 -2.441 1 93.25 178 SER B CA 1
ATOM 3932 C C . SER B 1 178 ? 15.531 20.375 -2.24 1 93.25 178 SER B C 1
ATOM 3934 O O . SER B 1 178 ? 15.93 20.016 -1.128 1 93.25 178 SER B O 1
ATOM 3936 N N . CYS B 1 179 ? 15.398 19.609 -3.301 1 92.94 179 CYS B N 1
ATOM 3937 C CA . CYS B 1 179 ? 15.914 18.25 -3.18 1 92.94 179 CYS B CA 1
ATOM 3938 C C . CYS B 1 179 ? 16.703 17.844 -4.422 1 92.94 179 CYS B C 1
ATOM 3940 O O . CYS B 1 179 ? 16.281 18.109 -5.547 1 92.94 179 CYS B O 1
ATOM 3942 N N . THR B 1 180 ? 17.844 17.312 -4.164 1 93.88 180 THR B N 1
ATOM 3943 C CA . THR B 1 180 ? 18.672 16.766 -5.238 1 93.88 180 THR B CA 1
ATOM 3944 C C . THR B 1 180 ? 18.547 15.258 -5.316 1 93.88 180 THR B C 1
ATOM 3946 O O . THR B 1 180 ? 18.531 14.57 -4.289 1 93.88 180 THR B O 1
ATOM 3949 N N . TYR B 1 181 ? 18.359 14.734 -6.492 1 91.62 181 TYR B N 1
ATOM 3950 C CA . TYR B 1 181 ? 18.203 13.297 -6.688 1 91.62 181 TYR B CA 1
ATOM 3951 C C . TYR B 1 181 ? 18.812 12.852 -8.008 1 91.62 181 TYR B C 1
ATOM 3953 O O . TYR B 1 181 ? 19.062 13.68 -8.891 1 91.62 181 TYR B O 1
ATOM 3961 N N . ARG B 1 182 ? 19.141 11.633 -8.078 1 90.56 182 ARG B N 1
ATOM 3962 C CA . ARG B 1 182 ? 19.625 11.023 -9.305 1 90.56 182 ARG B CA 1
ATOM 3963 C C . ARG B 1 182 ? 18.531 10.203 -9.984 1 90.56 182 ARG B C 1
ATOM 3965 O O . ARG B 1 182 ? 17.734 9.531 -9.312 1 90.56 182 ARG B O 1
ATOM 3972 N N . SER B 1 183 ? 18.344 10.312 -11.219 1 86.06 183 SER B N 1
ATOM 3973 C CA . SER B 1 183 ? 17.375 9.547 -11.992 1 86.06 183 SER B CA 1
ATOM 3974 C C . SER B 1 183 ? 17.891 9.266 -13.398 1 86.06 183 SER B C 1
ATOM 3976 O O . SER B 1 183 ? 18.688 10.023 -13.93 1 86.06 183 SER B O 1
ATOM 3978 N N . GLN B 1 184 ? 17.5 8.039 -13.812 1 78.06 184 GLN B N 1
ATOM 3979 C CA . GLN B 1 184 ? 17.859 7.703 -15.188 1 78.06 184 GLN B CA 1
ATOM 3980 C C . GLN B 1 184 ? 16.938 8.398 -16.188 1 78.06 184 GLN B C 1
ATOM 3982 O O . GLN B 1 184 ? 15.727 8.508 -15.953 1 78.06 184 GLN B O 1
ATOM 3987 N N . LYS B 1 185 ? 17.562 9.133 -17.109 1 68.19 185 LYS B N 1
ATOM 3988 C CA . LYS B 1 185 ? 16.734 9.672 -18.188 1 68.19 185 LYS B CA 1
ATOM 3989 C C . LYS B 1 185 ? 16.078 8.555 -19 1 68.19 185 LYS B C 1
ATOM 3991 O O . LYS B 1 185 ? 16.656 7.473 -19.141 1 68.19 185 LYS B O 1
ATOM 3996 N N . LYS B 1 186 ? 14.805 8.922 -19.375 1 62.62 186 LYS B N 1
ATOM 3997 C CA . LYS B 1 186 ? 14.102 7.969 -20.219 1 62.62 186 LYS B CA 1
ATOM 3998 C C . LYS B 1 186 ? 14.984 7.5 -21.375 1 62.62 186 LYS B C 1
ATOM 4000 O O . LYS B 1 186 ? 15.586 8.312 -22.078 1 62.62 186 LYS B O 1
ATOM 4005 N N . ASP B 1 187 ? 15.398 6.234 -21.5 1 61.56 187 ASP B N 1
ATOM 4006 C CA . ASP B 1 187 ? 16.078 5.57 -22.609 1 61.56 187 ASP B CA 1
ATOM 4007 C C . ASP B 1 187 ? 17.578 5.789 -22.547 1 61.56 187 ASP B C 1
ATOM 4009 O O . ASP B 1 187 ? 18.266 5.73 -23.578 1 61.56 187 ASP B O 1
ATOM 4013 N N . ASP B 1 188 ? 17.922 6.363 -21.391 1 67.44 188 ASP B N 1
ATOM 4014 C CA . ASP B 1 188 ? 19.359 6.488 -21.188 1 67.44 188 ASP B CA 1
ATOM 4015 C C . ASP B 1 188 ? 19.812 5.73 -19.938 1 67.44 188 ASP B C 1
ATOM 4017 O O . ASP B 1 188 ? 19.047 5.613 -18.969 1 67.44 188 ASP B O 1
ATOM 4021 N N . ASP B 1 189 ? 20.859 5 -20.078 1 68.88 189 ASP B N 1
ATOM 4022 C CA . ASP B 1 189 ? 21.406 4.195 -18.984 1 68.88 189 ASP B CA 1
ATOM 4023 C C . ASP B 1 189 ? 22.156 5.066 -17.984 1 68.88 189 ASP B C 1
ATOM 4025 O O . ASP B 1 189 ? 22.484 4.617 -16.891 1 68.88 189 ASP B O 1
ATOM 4029 N N . LYS B 1 190 ? 22.391 6.32 -18.391 1 78.06 190 LYS B N 1
ATOM 4030 C CA . LYS B 1 190 ? 23.203 7.168 -17.531 1 78.06 190 LYS B CA 1
ATOM 4031 C C . LYS B 1 190 ? 22.359 7.887 -16.484 1 78.06 190 LYS B C 1
ATOM 4033 O O . LYS B 1 190 ? 21.297 8.43 -16.812 1 78.06 190 LYS B O 1
ATOM 4038 N N . GLU B 1 191 ? 22.688 7.742 -15.297 1 83.88 191 GLU B N 1
ATOM 4039 C CA . GLU B 1 191 ? 22.047 8.461 -14.203 1 83.88 191 GLU B CA 1
ATOM 4040 C C . GLU B 1 191 ? 22.453 9.938 -14.195 1 83.88 191 GLU B C 1
ATOM 4042 O O . GLU B 1 191 ? 23.625 10.266 -14.391 1 83.88 191 GLU B O 1
ATOM 4047 N N . VAL B 1 192 ? 21.531 10.82 -14.148 1 90.31 192 VAL B N 1
ATOM 4048 C CA . VAL B 1 192 ? 21.766 12.258 -14.094 1 90.31 192 VAL B CA 1
ATOM 4049 C C . VAL B 1 192 ? 21.234 12.82 -12.773 1 90.31 192 VAL B C 1
ATOM 4051 O O . VAL B 1 192 ? 20.234 12.32 -12.234 1 90.31 192 VAL B O 1
ATOM 4054 N N . GLU B 1 193 ? 21.953 13.781 -12.25 1 92.75 193 GLU B N 1
ATOM 4055 C CA . GLU B 1 193 ? 21.531 14.445 -11.023 1 92.75 193 GLU B CA 1
ATOM 4056 C C . GLU B 1 193 ? 20.594 15.617 -11.32 1 92.75 193 GLU B C 1
ATOM 4058 O O . GLU B 1 193 ? 20.891 16.438 -12.195 1 92.75 193 GLU B O 1
ATOM 4063 N N . TYR B 1 194 ? 19.531 15.617 -10.656 1 93.44 194 TYR B N 1
ATOM 4064 C CA . TYR B 1 194 ? 18.547 16.688 -10.781 1 93.44 194 TYR B CA 1
ATOM 4065 C C . TYR B 1 194 ? 18.328 17.391 -9.445 1 93.44 194 TYR B C 1
ATOM 4067 O O . TYR B 1 194 ? 18.594 16.812 -8.383 1 93.44 194 TYR B O 1
ATOM 4075 N N . THR B 1 195 ? 18 18.625 -9.523 1 94.56 195 THR B N 1
ATOM 4076 C CA . THR B 1 195 ? 17.547 19.359 -8.344 1 94.56 195 THR B CA 1
ATOM 4077 C C . THR B 1 195 ? 16.125 19.891 -8.555 1 94.56 195 THR B C 1
ATOM 4079 O O . THR B 1 195 ? 15.844 20.516 -9.57 1 94.56 195 THR B O 1
ATOM 4082 N N . LYS B 1 196 ? 15.289 19.516 -7.66 1 92.69 196 LYS B N 1
ATOM 4083 C CA . LYS B 1 196 ? 13.891 19.938 -7.746 1 92.69 196 LYS B CA 1
ATOM 4084 C C . LYS B 1 196 ? 13.5 20.812 -6.562 1 92.69 196 LYS B C 1
ATOM 4086 O O . LYS B 1 196 ? 13.922 20.562 -5.43 1 92.69 196 LYS B O 1
ATOM 4091 N N . LYS B 1 197 ? 12.656 21.844 -6.848 1 94.31 197 LYS B N 1
ATOM 4092 C CA . LYS B 1 197 ? 12.125 22.703 -5.805 1 94.31 197 LYS B CA 1
ATOM 4093 C C . LYS B 1 197 ? 10.641 22.438 -5.57 1 94.31 197 LYS B C 1
ATOM 4095 O O . LYS B 1 197 ? 9.898 22.172 -6.516 1 94.31 197 LYS B O 1
ATOM 4100 N N . SER B 1 198 ? 10.258 22.484 -4.387 1 94.94 198 SER B N 1
ATOM 4101 C CA . SER B 1 198 ? 8.859 22.328 -4.004 1 94.94 198 SER B CA 1
ATOM 4102 C C . SER B 1 198 ? 8.297 23.609 -3.404 1 94.94 198 SER B C 1
ATOM 4104 O O . SER B 1 198 ? 9.039 24.406 -2.83 1 94.94 198 SER B O 1
ATOM 4106 N N . CYS B 1 199 ? 7.062 23.844 -3.566 1 95.56 199 CYS B N 1
ATOM 4107 C CA . CYS B 1 199 ? 6.441 25.016 -2.967 1 95.56 199 CYS B CA 1
ATOM 4108 C C . CYS B 1 199 ? 5.914 24.703 -1.574 1 95.56 199 CYS B C 1
ATOM 4110 O O . CYS B 1 199 ? 5.727 23.531 -1.224 1 95.56 199 CYS B O 1
ATOM 4112 N N . SER B 1 200 ? 5.719 25.703 -0.783 1 97.81 200 SER B N 1
ATOM 4113 C CA . SER B 1 200 ? 5.141 25.547 0.549 1 97.81 200 SER B CA 1
ATOM 4114 C C . SER B 1 200 ? 3.66 25.203 0.473 1 97.81 200 SER B C 1
ATOM 4116 O O . SER B 1 200 ? 3.027 25.359 -0.573 1 97.81 200 SER B O 1
ATOM 4118 N N . LEU B 1 201 ? 3.137 24.641 1.532 1 98.31 201 LEU B N 1
ATOM 4119 C CA . LEU B 1 201 ? 1.703 24.375 1.597 1 98.31 201 LEU B CA 1
ATOM 4120 C C . LEU B 1 201 ? 0.905 25.672 1.403 1 98.31 201 LEU B C 1
ATOM 4122 O O . LEU B 1 201 ? -0.111 25.672 0.705 1 98.31 201 LEU B O 1
ATOM 4126 N N . GLU B 1 202 ? 1.343 26.766 2.055 1 97.62 202 GLU B N 1
ATOM 4127 C CA . GLU B 1 202 ? 0.676 28.047 1.906 1 97.62 202 GLU B CA 1
ATOM 4128 C C . GLU B 1 202 ? 0.589 28.469 0.439 1 97.62 202 GLU B C 1
ATOM 4130 O O . GLU B 1 202 ? -0.456 28.938 -0.019 1 97.62 202 GLU B O 1
ATOM 4135 N N . ASP B 1 203 ? 1.7 28.312 -0.271 1 97.5 203 ASP B N 1
ATOM 4136 C CA . ASP B 1 203 ? 1.727 28.641 -1.693 1 97.5 203 ASP B CA 1
ATOM 4137 C C . ASP B 1 203 ? 0.775 27.75 -2.482 1 97.5 203 ASP B C 1
ATOM 4139 O O . ASP B 1 203 ? 0.061 28.219 -3.369 1 97.5 203 ASP B O 1
ATOM 4143 N N . SER B 1 204 ? 0.794 26.453 -2.197 1 97.62 204 SER B N 1
ATOM 4144 C CA . SER B 1 204 ? -0.085 25.516 -2.877 1 97.62 204 SER B CA 1
ATOM 4145 C C . SER B 1 204 ? -1.552 25.859 -2.654 1 97.62 204 SER B C 1
ATOM 4147 O O . SER B 1 204 ? -2.367 25.75 -3.574 1 97.62 204 SER B O 1
ATOM 4149 N N . LEU B 1 205 ? -1.884 26.297 -1.439 1 96.81 205 LEU B N 1
ATOM 4150 C CA . LEU B 1 205 ? -3.256 26.609 -1.062 1 96.81 205 LEU B CA 1
ATOM 4151 C C . LEU B 1 205 ? -3.709 27.906 -1.724 1 96.81 205 LEU B C 1
ATOM 4153 O O . LEU B 1 205 ? -4.91 28.172 -1.817 1 96.81 205 LEU B O 1
ATOM 4157 N N . SER B 1 206 ? -2.807 28.734 -2.127 1 96.5 206 SER B N 1
ATOM 4158 C CA . SER B 1 206 ? -3.133 30.031 -2.703 1 96.5 206 SER B CA 1
ATOM 4159 C C . SER B 1 206 ? -3.496 29.906 -4.18 1 96.5 206 SER B C 1
ATOM 4161 O O . SER B 1 206 ? -4.023 30.859 -4.777 1 96.5 206 SER B O 1
ATOM 4163 N N . VAL B 1 207 ? -3.199 28.781 -4.797 1 97.12 207 VAL B N 1
ATOM 4164 C CA . VAL B 1 207 ? -3.473 28.562 -6.215 1 97.12 207 VAL B CA 1
ATOM 4165 C C . VAL B 1 207 ? -4.98 28.531 -6.453 1 97.12 207 VAL B C 1
ATOM 4167 O O . VAL B 1 207 ? -5.715 27.844 -5.738 1 97.12 207 VAL B O 1
ATOM 4170 N N . ARG B 1 208 ? -5.402 29.234 -7.434 1 97.19 208 ARG B N 1
ATOM 4171 C CA . ARG B 1 208 ? -6.824 29.25 -7.766 1 97.19 208 ARG B CA 1
ATOM 4172 C C . ARG B 1 208 ? -7.25 27.922 -8.383 1 97.19 208 ARG B C 1
ATOM 4174 O O . ARG B 1 208 ? -6.523 27.344 -9.195 1 97.19 208 ARG B O 1
ATOM 4181 N N . TRP B 1 209 ? -8.477 27.516 -7.988 1 97.06 209 TRP B N 1
ATOM 4182 C CA . TRP B 1 209 ? -8.953 26.219 -8.438 1 97.06 209 TRP B CA 1
ATOM 4183 C C . TRP B 1 209 ? -9.273 26.25 -9.93 1 97.06 209 TRP B C 1
ATOM 4185 O O . TRP B 1 209 ? -9.078 25.25 -10.633 1 97.06 209 TRP B O 1
ATOM 4195 N N . ASP B 1 210 ? -9.812 27.328 -10.453 1 96.12 210 ASP B N 1
ATOM 4196 C CA . ASP B 1 210 ? -10.203 27.406 -11.852 1 96.12 210 ASP B CA 1
ATOM 4197 C C . ASP B 1 210 ? -8.984 27.531 -12.758 1 96.12 210 ASP B C 1
ATOM 4199 O O . ASP B 1 210 ? -9.109 27.484 -13.984 1 96.12 210 ASP B O 1
ATOM 4203 N N . SER B 1 211 ? -7.781 27.75 -12.203 1 96.06 211 SER B N 1
ATOM 4204 C CA . SER B 1 211 ? -6.543 27.797 -12.977 1 96.06 211 SER B CA 1
ATOM 4205 C C . SER B 1 211 ? -5.977 26.391 -13.188 1 96.06 211 SER B C 1
ATOM 4207 O O . SER B 1 211 ? -5.062 26.203 -13.992 1 96.06 211 SER B O 1
ATOM 4209 N N . LEU B 1 212 ? -6.457 25.375 -12.484 1 95.25 212 LEU B N 1
ATOM 4210 C CA . LEU B 1 212 ? -5.98 24 -12.586 1 95.25 212 LEU B CA 1
ATOM 4211 C C . LEU B 1 212 ? -6.465 23.344 -13.875 1 95.25 212 LEU B C 1
ATOM 4213 O O . LEU B 1 212 ? -7.516 23.719 -14.406 1 95.25 212 LEU B O 1
ATOM 4217 N N . PRO B 1 213 ? -5.723 22.453 -14.344 1 93.06 213 PRO B N 1
ATOM 4218 C CA . PRO B 1 213 ? -6.168 21.734 -15.547 1 93.06 213 PRO B CA 1
ATOM 4219 C C . PRO B 1 213 ? -7.5 21.016 -15.352 1 93.06 213 PRO B C 1
ATOM 4221 O O . PRO B 1 213 ? -7.836 20.625 -14.227 1 93.06 213 PRO B O 1
ATOM 4224 N N . LYS B 1 214 ? -8.227 20.828 -16.453 1 89.38 214 LYS B N 1
ATOM 4225 C CA . LYS B 1 214 ? -9.531 20.188 -16.391 1 89.38 214 LYS B CA 1
ATOM 4226 C C . LYS B 1 214 ? -9.414 18.766 -15.844 1 89.38 214 LYS B C 1
ATOM 4228 O O . LYS B 1 214 ? -10.344 18.25 -15.219 1 89.38 214 LYS B O 1
ATOM 4233 N N . ARG B 1 215 ? -8.25 18.203 -16.016 1 89 215 ARG B N 1
ATOM 4234 C CA . ARG B 1 215 ? -8.016 16.828 -15.602 1 89 215 ARG B CA 1
ATOM 4235 C C . ARG B 1 215 ? -7.641 16.75 -14.125 1 89 215 ARG B C 1
ATOM 4237 O O . ARG B 1 215 ? -7.375 15.664 -13.609 1 89 215 ARG B O 1
ATOM 4244 N N . ALA B 1 216 ? -7.625 17.812 -13.438 1 91.06 216 ALA B N 1
ATOM 4245 C CA . ALA B 1 216 ? -7.262 17.812 -12.023 1 91.06 216 ALA B CA 1
ATOM 4246 C C . ALA B 1 216 ? -8.156 16.859 -11.234 1 91.06 216 ALA B C 1
ATOM 4248 O O . ALA B 1 216 ? -9.359 16.766 -11.5 1 91.06 216 ALA B O 1
ATOM 4249 N N . SER B 1 217 ? -7.594 16.234 -10.312 1 92.31 217 SER B N 1
ATOM 4250 C CA . SER B 1 217 ? -8.32 15.258 -9.5 1 92.31 217 SER B CA 1
ATOM 4251 C C . SER B 1 217 ? -9.484 15.906 -8.773 1 92.31 217 SER B C 1
ATOM 4253 O O . SER B 1 217 ? -9.312 16.906 -8.086 1 92.31 217 SER B O 1
ATOM 4255 N N . LYS B 1 218 ? -10.656 15.359 -8.883 1 94.81 218 LYS B N 1
ATOM 4256 C CA . LYS B 1 218 ? -11.82 15.836 -8.141 1 94.81 218 LYS B CA 1
ATOM 4257 C C . LYS B 1 218 ? -11.617 15.656 -6.637 1 94.81 218 LYS B C 1
ATOM 4259 O O . LYS B 1 218 ? -12.211 16.375 -5.836 1 94.81 218 LYS B O 1
ATOM 4264 N N . LEU B 1 219 ? -10.789 14.641 -6.367 1 96.19 219 LEU B N 1
ATOM 4265 C CA . LEU B 1 219 ? -10.484 14.383 -4.961 1 96.19 219 LEU B CA 1
ATOM 4266 C C . LEU B 1 219 ? -9.75 15.562 -4.34 1 96.19 219 LEU B C 1
ATOM 4268 O O . LEU B 1 219 ? -9.906 15.844 -3.148 1 96.19 219 LEU B O 1
ATOM 4272 N N . PHE B 1 220 ? -8.969 16.312 -5.125 1 96.88 220 PHE B N 1
ATOM 4273 C CA . PHE B 1 220 ? -8.305 17.516 -4.629 1 96.88 220 PHE B CA 1
ATOM 4274 C C . PHE B 1 220 ? -9.32 18.484 -4.043 1 96.88 220 PHE B C 1
ATOM 4276 O O . PHE B 1 220 ? -9.164 18.953 -2.914 1 96.88 220 PHE B O 1
ATOM 4283 N N . PHE B 1 221 ? -10.328 18.75 -4.754 1 97.69 221 PHE B N 1
ATOM 4284 C CA . PHE B 1 221 ? -11.344 19.719 -4.336 1 97.69 221 PHE B CA 1
ATOM 4285 C C . PHE B 1 221 ? -12.094 19.203 -3.107 1 97.69 221 PHE B C 1
ATOM 4287 O O . PHE B 1 221 ? -12.328 19.969 -2.16 1 97.69 221 PHE B O 1
ATOM 4294 N N . ALA B 1 222 ? -12.477 17.938 -3.168 1 97.5 222 ALA B N 1
ATOM 4295 C CA . ALA B 1 222 ? -13.219 17.359 -2.059 1 97.5 222 ALA B CA 1
ATOM 4296 C C . ALA B 1 222 ? -12.43 17.453 -0.757 1 97.5 222 ALA B C 1
ATOM 4298 O O . ALA B 1 222 ? -12.977 17.828 0.282 1 97.5 222 ALA B O 1
ATOM 4299 N N . ILE B 1 223 ? -11.148 17.109 -0.828 1 97.06 223 ILE B N 1
ATOM 4300 C CA . ILE B 1 223 ? -10.305 17.109 0.363 1 97.06 223 ILE B CA 1
ATOM 4301 C C . ILE B 1 223 ? -10.156 18.531 0.889 1 97.06 223 ILE B C 1
ATOM 4303 O O . ILE B 1 223 ? -10.242 18.781 2.096 1 97.06 223 ILE B O 1
ATOM 4307 N N . ARG B 1 224 ? -9.93 19.469 0.005 1 97.44 224 ARG B N 1
ATOM 4308 C CA . ARG B 1 224 ? -9.789 20.859 0.423 1 97.44 224 ARG B CA 1
ATOM 4309 C C . ARG B 1 224 ? -11.07 21.375 1.074 1 97.44 224 ARG B C 1
ATOM 4311 O O . ARG B 1 224 ? -11.031 22.062 2.096 1 97.44 224 ARG B O 1
ATOM 4318 N N . ILE B 1 225 ? -12.172 21.062 0.463 1 98.31 225 ILE B N 1
ATOM 4319 C CA . ILE B 1 225 ? -13.461 21.453 1 1 98.31 225 ILE B CA 1
ATOM 4320 C C . ILE B 1 225 ? -13.641 20.891 2.402 1 98.31 225 ILE B C 1
ATOM 4322 O O . ILE B 1 225 ? -14.031 21.609 3.328 1 98.31 225 ILE B O 1
ATOM 4326 N N . VAL B 1 226 ? -13.367 19.641 2.57 1 98.06 226 VAL B N 1
ATOM 4327 C CA . VAL B 1 226 ? -13.508 18.953 3.85 1 98.06 226 VAL B CA 1
ATOM 4328 C C . VAL B 1 226 ? -12.609 19.609 4.895 1 98.06 226 VAL B C 1
ATOM 4330 O O . VAL B 1 226 ? -13.055 19.906 6.004 1 98.06 226 VAL B O 1
ATOM 4333 N N . GLU B 1 227 ? -11.367 19.812 4.527 1 97.5 227 GLU B N 1
ATOM 4334 C CA . GLU B 1 227 ? -10.406 20.391 5.457 1 97.5 227 GLU B CA 1
ATOM 4335 C C . GLU B 1 227 ? -10.844 21.797 5.898 1 97.5 227 GLU B C 1
ATOM 4337 O O . GLU B 1 227 ? -10.758 22.125 7.082 1 97.5 227 GLU B O 1
ATOM 4342 N N . GLU B 1 228 ? -11.25 22.578 4.953 1 97.81 228 GLU B N 1
ATOM 4343 C CA . GLU B 1 228 ? -11.672 23.938 5.262 1 97.81 228 GLU B CA 1
ATOM 4344 C C . GLU B 1 228 ? -12.953 23.953 6.098 1 97.81 228 GLU B C 1
ATOM 4346 O O . GLU B 1 228 ? -13.102 24.781 6.992 1 97.81 228 GLU B O 1
ATOM 4351 N N . TYR B 1 229 ? -13.844 23.109 5.734 1 98.31 229 TYR B N 1
ATOM 4352 C CA . TYR B 1 229 ? -15.078 23.016 6.504 1 98.31 229 TYR B CA 1
ATOM 4353 C C . TYR B 1 229 ? -14.789 22.609 7.945 1 98.31 229 TYR B C 1
ATOM 4355 O O . TYR B 1 229 ? -15.352 23.172 8.883 1 98.31 229 TYR B O 1
ATOM 4363 N N . GLU B 1 230 ? -13.984 21.531 8.094 1 97.75 230 GLU B N 1
ATOM 4364 C CA . GLU B 1 230 ? -13.594 21.094 9.438 1 97.75 230 GLU B CA 1
ATOM 4365 C C . GLU B 1 230 ? -12.969 22.234 10.227 1 97.75 230 GLU B C 1
ATOM 4367 O O . GLU B 1 230 ? -13.242 22.406 11.422 1 97.75 230 GLU B O 1
ATOM 4372 N N . GLN B 1 231 ? -12.133 22.984 9.594 1 96.5 231 GLN B N 1
ATOM 4373 C CA . GLN B 1 231 ? -11.5 24.125 10.242 1 96.5 231 GLN B CA 1
ATOM 4374 C C . GLN B 1 231 ? -12.531 25.188 10.625 1 96.5 231 GLN B C 1
ATOM 4376 O O . GLN B 1 231 ? -12.523 25.688 11.75 1 96.5 231 GLN B O 1
ATOM 4381 N N . LYS B 1 232 ? -13.383 25.547 9.68 1 96.81 232 LYS B N 1
ATOM 4382 C CA . LYS B 1 232 ? -14.414 26.562 9.898 1 96.81 232 LYS B CA 1
ATOM 4383 C C . LYS B 1 232 ? -15.297 26.188 11.086 1 96.81 232 LYS B C 1
ATOM 4385 O O . LYS B 1 232 ? -15.641 27.047 11.898 1 96.81 232 LYS B O 1
ATOM 4390 N N . GLU B 1 233 ? -15.664 24.922 11.156 1 96.94 233 GLU B N 1
ATOM 4391 C CA . GLU B 1 233 ? -16.594 24.469 12.188 1 96.94 233 GLU B CA 1
ATOM 4392 C C . GLU B 1 233 ? -15.852 24.016 13.438 1 96.94 233 GLU B C 1
ATOM 4394 O O . GLU B 1 233 ? -16.469 23.484 14.367 1 96.94 233 GLU B O 1
ATOM 4399 N N . ASP B 1 234 ? -14.57 24.172 13.492 1 95.25 234 ASP B N 1
ATOM 4400 C CA . ASP B 1 234 ? -13.711 23.766 14.609 1 95.25 234 ASP B CA 1
ATOM 4401 C C . ASP B 1 234 ? -13.914 22.297 14.961 1 95.25 234 ASP B C 1
ATOM 4403 O O . ASP B 1 234 ? -14.07 21.953 16.125 1 95.25 234 ASP B O 1
ATOM 4407 N N . LYS B 1 235 ? -14.008 21.547 13.945 1 94.94 235 LYS B N 1
ATOM 4408 C CA . LYS B 1 235 ? -14.133 20.094 14.109 1 94.94 235 LYS B CA 1
ATOM 4409 C C . LYS B 1 235 ? -12.773 19.422 14.047 1 94.94 235 LYS B C 1
ATOM 4411 O O . LYS B 1 235 ? -11.906 19.812 13.258 1 94.94 235 LYS B O 1
ATOM 4416 N N . GLN B 1 236 ? -12.617 18.422 14.875 1 93.44 236 GLN B N 1
ATOM 4417 C CA . GLN B 1 236 ? -11.414 17.594 14.773 1 93.44 236 GLN B CA 1
ATOM 4418 C C . GLN B 1 236 ? -11.32 16.922 13.398 1 93.44 236 GLN B C 1
ATOM 4420 O O . GLN B 1 236 ? -12.305 16.391 12.898 1 93.44 236 GLN B O 1
ATOM 4425 N N . PRO B 1 237 ? -10.195 17.031 12.789 1 94.31 237 PRO B N 1
ATOM 4426 C CA . PRO B 1 237 ? -10.047 16.406 11.469 1 94.31 237 PRO B CA 1
ATOM 4427 C C . PRO B 1 237 ? -10.469 14.938 11.469 1 94.31 237 PRO B C 1
ATOM 4429 O O . PRO B 1 237 ? -10.07 14.172 12.344 1 94.31 237 PRO B O 1
ATOM 4432 N N . GLY B 1 238 ? -11.266 14.578 10.477 1 92 238 GLY B N 1
ATOM 4433 C CA . GLY B 1 238 ? -11.68 13.195 10.297 1 92 238 GLY B CA 1
ATOM 4434 C C . GLY B 1 238 ? -12.93 12.844 11.094 1 92 238 GLY B C 1
ATOM 4435 O O . GLY B 1 238 ? -13.375 11.695 11.078 1 92 238 GLY B O 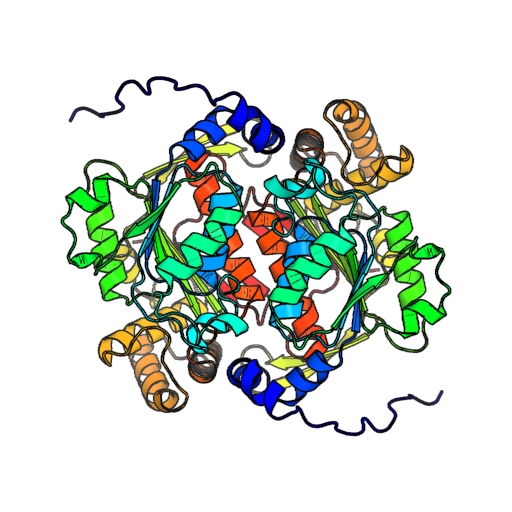1
ATOM 4436 N N . HIS B 1 239 ? -13.547 13.781 11.781 1 92.56 239 HIS B N 1
ATOM 4437 C CA . HIS B 1 239 ? -14.664 13.469 12.664 1 92.56 239 HIS B CA 1
ATOM 4438 C C . HIS B 1 239 ? -15.977 13.992 12.086 1 92.56 239 HIS B C 1
ATOM 4440 O O . HIS B 1 239 ? -16.938 14.242 12.828 1 92.56 239 HIS B O 1
ATOM 4446 N N . LEU B 1 240 ? -15.992 14.242 10.766 1 94.44 240 LEU B N 1
ATOM 4447 C CA . LEU B 1 240 ? -17.266 14.523 10.109 1 94.44 240 LEU B CA 1
ATOM 4448 C C . LEU B 1 240 ? -18.188 13.32 10.188 1 94.44 240 LEU B C 1
ATOM 4450 O O . LEU B 1 240 ? -17.734 12.172 10.188 1 94.44 240 LEU B O 1
ATOM 4454 N N . THR B 1 241 ? -19.5 13.57 10.289 1 92.38 241 THR B N 1
ATOM 4455 C CA . THR B 1 241 ? -20.516 12.531 10.273 1 92.38 241 THR B CA 1
ATOM 4456 C C . THR B 1 241 ? -21.609 12.852 9.242 1 92.38 241 THR B C 1
ATOM 4458 O O . THR B 1 241 ? -21.578 13.906 8.609 1 92.38 241 THR B O 1
ATOM 4461 N N . THR B 1 242 ? -22.484 11.938 9.117 1 92.94 242 THR B N 1
ATOM 4462 C CA . THR B 1 242 ? -23.594 12.125 8.18 1 92.94 242 THR B CA 1
ATOM 4463 C C . THR B 1 242 ? -24.422 13.344 8.57 1 92.94 242 THR B C 1
ATOM 4465 O O . THR B 1 242 ? -25.047 13.977 7.719 1 92.94 242 THR B O 1
ATOM 4468 N N . ASN B 1 243 ? -24.375 13.695 9.797 1 95.69 243 ASN B N 1
ATOM 4469 C CA . ASN B 1 243 ? -25.109 14.859 10.273 1 95.69 243 ASN B CA 1
ATOM 4470 C C . ASN B 1 243 ? -24.531 16.156 9.711 1 95.69 243 ASN B C 1
ATOM 4472 O O . ASN B 1 243 ? -25.234 17.172 9.641 1 95.69 243 ASN B O 1
ATOM 4476 N N . ASP B 1 244 ? -23.312 16.141 9.266 1 97.38 244 ASP B N 1
ATOM 4477 C CA . ASP B 1 244 ? -22.625 17.328 8.75 1 97.38 244 ASP B CA 1
ATOM 4478 C C . ASP B 1 244 ? -22.859 17.484 7.246 1 97.38 244 ASP B C 1
ATOM 4480 O O . ASP B 1 244 ? -22.594 18.547 6.676 1 97.38 244 ASP B O 1
ATOM 4484 N N . LEU B 1 245 ? -23.406 16.469 6.609 1 97.19 245 LEU B N 1
ATOM 4485 C CA . LEU B 1 245 ? -23.406 16.359 5.152 1 97.19 245 LEU B CA 1
ATOM 4486 C C . LEU B 1 245 ? -24.156 17.531 4.516 1 97.19 245 LEU B C 1
ATOM 4488 O O . LEU B 1 245 ? -23.656 18.172 3.59 1 97.19 245 LEU B O 1
ATOM 4492 N N . PRO B 1 246 ? -25.422 17.938 5.012 1 97.94 246 PRO B N 1
ATOM 4493 C CA . PRO B 1 246 ? -26.125 19.047 4.367 1 97.94 246 PRO B CA 1
ATOM 4494 C C . PRO B 1 246 ? -25.328 20.344 4.406 1 97.94 246 PRO B C 1
ATOM 4496 O O . PRO B 1 246 ? -25.188 21.016 3.381 1 97.94 246 PRO B O 1
ATOM 4499 N N . ALA B 1 247 ? -24.812 20.656 5.512 1 98.44 247 ALA B N 1
ATOM 4500 C CA . ALA B 1 247 ? -24.031 21.875 5.66 1 98.44 247 ALA B CA 1
ATOM 4501 C C . ALA B 1 247 ? -22.734 21.797 4.859 1 98.44 247 ALA B C 1
ATOM 4503 O O . ALA B 1 247 ? -22.281 22.797 4.301 1 98.44 247 ALA B O 1
ATOM 4504 N N . LEU B 1 248 ? -22.109 20.656 4.84 1 98.38 248 LEU B N 1
ATOM 4505 C CA . LEU B 1 248 ? -20.875 20.438 4.086 1 98.38 248 LEU B CA 1
ATOM 4506 C C . LEU B 1 248 ? -21.094 20.672 2.596 1 98.38 248 LEU B C 1
ATOM 4508 O O . LEU B 1 248 ? -20.266 21.281 1.925 1 98.38 248 LEU B O 1
ATOM 4512 N N . LEU B 1 249 ? -22.234 20.156 2.072 1 98.44 249 LEU B N 1
ATOM 4513 C CA . LEU B 1 249 ? -22.531 20.312 0.653 1 98.44 249 LEU B CA 1
ATOM 4514 C C . LEU B 1 249 ? -22.781 21.766 0.295 1 98.44 249 LEU B C 1
ATOM 4516 O O . LEU B 1 249 ? -22.359 22.234 -0.763 1 98.44 249 LEU B O 1
ATOM 4520 N N . VAL B 1 250 ? -23.484 22.469 1.175 1 98.56 250 VAL B N 1
ATOM 4521 C CA . VAL B 1 250 ? -23.719 23.891 0.963 1 98.56 250 VAL B CA 1
ATOM 4522 C C . VAL B 1 250 ? -22.375 24.641 0.966 1 98.56 250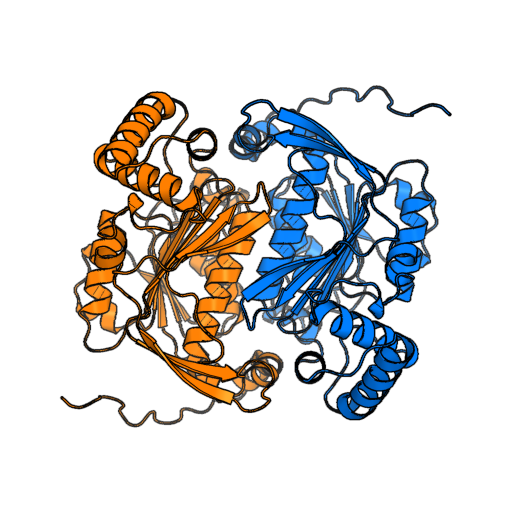 VAL B C 1
ATOM 4524 O O . VAL B 1 250 ? -22.109 25.438 0.064 1 98.56 250 VAL B O 1
ATOM 4527 N N . PHE B 1 251 ? -21.578 24.375 1.907 1 98.62 251 PHE B N 1
ATOM 4528 C CA . PHE B 1 251 ? -20.266 24.984 2.027 1 98.62 251 PHE B CA 1
ATOM 4529 C C . PHE B 1 251 ? -19.422 24.719 0.791 1 98.62 251 PHE B C 1
ATOM 4531 O O . PHE B 1 251 ? -18.781 25.625 0.25 1 98.62 251 PHE B O 1
ATOM 4538 N N . GLY B 1 252 ? -19.344 23.438 0.403 1 98.56 252 GLY B N 1
ATOM 4539 C CA . GLY B 1 252 ? -18.578 23.047 -0.773 1 98.56 252 GLY B CA 1
ATOM 4540 C C . GLY B 1 252 ? -19.016 23.766 -2.035 1 98.56 252 GLY B C 1
ATOM 4541 O O . GLY B 1 252 ? -18.188 24.203 -2.83 1 98.56 252 GLY B O 1
ATOM 4542 N N . THR B 1 253 ? -20.344 23.875 -2.176 1 98.38 253 THR B N 1
ATOM 4543 C CA . THR B 1 253 ? -20.891 24.578 -3.338 1 98.38 253 THR B CA 1
ATOM 4544 C C . THR B 1 253 ? -20.438 26.031 -3.367 1 98.38 253 THR B C 1
ATOM 4546 O O . THR B 1 253 ? -20.016 26.531 -4.41 1 98.38 253 THR B O 1
ATOM 4549 N N . GLU B 1 254 ? -20.531 26.641 -2.256 1 98.44 254 GLU B N 1
ATOM 4550 C CA . GLU B 1 254 ? -20.141 28.047 -2.15 1 98.44 254 GLU B CA 1
ATOM 4551 C C . GLU B 1 254 ? -18.641 28.203 -2.396 1 98.44 254 GLU B C 1
ATOM 4553 O O . GLU B 1 254 ? -18.219 29.156 -3.057 1 98.44 254 GLU B O 1
ATOM 4558 N N . ARG B 1 255 ? -17.844 27.281 -1.844 1 98 255 ARG B N 1
ATOM 4559 C CA . ARG B 1 255 ? -16.391 27.359 -1.971 1 98 255 ARG B CA 1
ATOM 4560 C C . ARG B 1 255 ? -15.961 27.172 -3.42 1 98 255 ARG B C 1
ATOM 4562 O O . ARG B 1 255 ? -15.062 27.859 -3.902 1 98 255 ARG B O 1
ATOM 4569 N N . LEU B 1 256 ? -16.547 26.219 -4.051 1 98.31 256 LEU B N 1
ATOM 4570 C CA . LEU B 1 256 ? -16.266 25.984 -5.465 1 98.31 256 LEU B CA 1
ATOM 4571 C C . LEU B 1 256 ? -16.672 27.203 -6.297 1 98.31 256 LEU B C 1
ATOM 4573 O O . LEU B 1 256 ? -15.898 27.656 -7.152 1 98.31 256 LEU B O 1
ATOM 4577 N N . GLN B 1 257 ? -17.859 27.734 -6.035 1 98 257 GLN B N 1
ATOM 4578 C CA . GLN B 1 257 ? -18.328 28.906 -6.762 1 98 257 GLN B CA 1
ATOM 4579 C C . GLN B 1 257 ? -17.375 30.094 -6.586 1 98 257 GLN B C 1
ATOM 4581 O O . GLN B 1 257 ? -17.094 30.812 -7.543 1 98 257 GLN B O 1
ATOM 4586 N N . ALA B 1 258 ? -16.922 30.266 -5.395 1 97.88 258 ALA B N 1
ATOM 4587 C CA . ALA B 1 258 ? -15.977 31.344 -5.094 1 97.88 258 ALA B CA 1
ATOM 4588 C C . ALA B 1 258 ? -14.68 31.172 -5.883 1 97.88 258 ALA B C 1
ATOM 4590 O O . ALA B 1 258 ? -13.945 32.125 -6.094 1 97.88 258 ALA B O 1
ATOM 4591 N N . GLN B 1 259 ? -14.406 30 -6.289 1 97.12 259 GLN B N 1
ATOM 4592 C CA . GLN B 1 259 ? -13.18 29.688 -7.027 1 97.12 259 GLN B CA 1
ATOM 4593 C C . GLN B 1 259 ? -13.469 29.516 -8.516 1 97.12 259 GLN B C 1
ATOM 4595 O O . GLN B 1 259 ? -12.633 28.984 -9.258 1 97.12 259 GLN B O 1
ATOM 4600 N N . GLY B 1 260 ? -14.648 29.797 -8.977 1 96.44 260 GLY B N 1
ATOM 4601 C CA . GLY B 1 260 ? -15.016 29.781 -10.383 1 96.44 260 GLY B CA 1
ATOM 4602 C C . GLY B 1 260 ? -15.438 28.422 -10.883 1 96.44 260 GLY B C 1
ATOM 4603 O O . GLY B 1 260 ? -15.398 28.156 -12.086 1 96.44 260 GLY B O 1
ATOM 4604 N N . LEU B 1 261 ? -15.711 27.547 -9.992 1 97.12 261 LEU B N 1
ATOM 4605 C CA . LEU B 1 261 ? -16.094 26.188 -10.359 1 97.12 261 LEU B CA 1
ATOM 4606 C C . LEU B 1 261 ? -17.484 25.844 -9.859 1 97.12 261 LEU B C 1
ATOM 4608 O O . LEU B 1 261 ? -18.016 26.531 -8.984 1 97.12 261 LEU B O 1
ATOM 4612 N N . ALA B 1 262 ? -18.078 24.875 -10.461 1 96.19 262 ALA B N 1
ATOM 4613 C CA . ALA B 1 262 ? -19.375 24.359 -10.023 1 96.19 262 ALA B CA 1
ATOM 4614 C C . ALA B 1 262 ? -19.219 22.984 -9.375 1 96.19 262 ALA B C 1
ATOM 4616 O O . ALA B 1 262 ? -18.266 22.25 -9.656 1 96.19 262 ALA B O 1
ATOM 4617 N N . MET B 1 263 ? -20.203 22.656 -8.516 1 95.38 263 MET B N 1
ATOM 4618 C CA . MET B 1 263 ? -20.219 21.328 -7.895 1 95.38 263 MET B CA 1
ATOM 4619 C C . MET B 1 263 ? -20.531 20.25 -8.922 1 95.38 263 MET B C 1
ATOM 4621 O O . MET B 1 263 ? -21.578 20.281 -9.562 1 95.38 263 MET B O 1
ATOM 4625 N N . SER B 1 264 ? -19.609 19.438 -9.109 1 93.5 264 SER B N 1
ATOM 4626 C CA . SER B 1 264 ? -19.875 18.281 -9.961 1 93.5 264 SER B CA 1
ATOM 4627 C C . SER B 1 264 ? -20.438 17.109 -9.156 1 93.5 264 SER B C 1
ATOM 4629 O O . SER B 1 264 ? -20.297 17.078 -7.926 1 93.5 264 SER B O 1
ATOM 4631 N N . ILE B 1 265 ? -21.047 16.203 -9.789 1 93.31 265 ILE B N 1
ATOM 4632 C CA . ILE B 1 265 ? -21.594 15 -9.148 1 93.31 265 ILE B CA 1
ATOM 4633 C C . ILE B 1 265 ? -20.453 14.195 -8.516 1 93.31 265 ILE B C 1
ATOM 4635 O O . ILE B 1 265 ? -20.641 13.602 -7.449 1 93.31 265 ILE B O 1
ATOM 4639 N N . ALA B 1 266 ? -19.328 14.188 -9.125 1 92.38 266 ALA B N 1
ATOM 4640 C CA . ALA B 1 266 ? -18.156 13.453 -8.617 1 92.38 266 ALA B CA 1
ATOM 4641 C C . ALA B 1 266 ? -17.703 14.008 -7.277 1 92.38 266 ALA B C 1
ATOM 4643 O O . ALA B 1 266 ? -17.438 13.25 -6.34 1 92.38 266 ALA B O 1
ATOM 4644 N N . VAL B 1 267 ? -17.594 15.297 -7.18 1 95.75 267 VAL B N 1
ATOM 4645 C CA . VAL B 1 267 ? -17.172 15.922 -5.934 1 95.75 267 VAL B CA 1
ATOM 4646 C C . VAL B 1 267 ? -18.219 15.68 -4.852 1 95.75 267 VAL B C 1
ATOM 4648 O O . VAL B 1 267 ? -17.891 15.367 -3.707 1 95.75 267 VAL B O 1
ATOM 4651 N N . GLU B 1 268 ? -19.469 15.812 -5.223 1 96.06 268 GLU B N 1
ATOM 4652 C CA . GLU B 1 268 ? -20.562 15.57 -4.281 1 96.06 268 GLU B CA 1
ATOM 4653 C C . GLU B 1 268 ? -20.484 14.156 -3.715 1 96.06 268 GLU B C 1
ATOM 4655 O O . GLU B 1 268 ? -20.656 13.953 -2.508 1 96.06 268 GLU B O 1
ATOM 4660 N N . ASN B 1 269 ? -20.297 13.195 -4.551 1 92.88 269 ASN B N 1
ATOM 4661 C CA . ASN B 1 269 ? -20.219 11.805 -4.137 1 92.88 269 ASN B CA 1
ATOM 4662 C C . ASN B 1 269 ? -19.031 11.562 -3.201 1 92.88 269 ASN B C 1
ATOM 4664 O O . ASN B 1 269 ? -19.125 10.766 -2.27 1 92.88 269 ASN B O 1
ATOM 4668 N N . LEU B 1 270 ? -17.969 12.195 -3.514 1 94.88 270 LEU B N 1
ATOM 4669 C CA . LEU B 1 270 ? -16.797 12.086 -2.656 1 94.88 270 LEU B CA 1
ATOM 4670 C C . LEU B 1 270 ? -17.078 12.648 -1.268 1 94.88 270 LEU B C 1
ATOM 4672 O O . LEU B 1 270 ? -16.719 12.039 -0.26 1 94.88 270 LEU B O 1
ATOM 4676 N N . LEU B 1 271 ? -17.734 13.812 -1.203 1 97 271 LEU B N 1
ATOM 4677 C CA . LEU B 1 271 ? -18.078 14.422 0.078 1 97 271 LEU B CA 1
ATOM 4678 C C . LEU B 1 271 ? -19.016 13.516 0.871 1 97 271 LEU B C 1
ATOM 4680 O O . LEU B 1 271 ? -18.859 13.367 2.086 1 97 271 LEU B O 1
ATOM 4684 N N . LYS B 1 272 ? -19.953 12.914 0.201 1 94.12 272 LYS B N 1
ATOM 4685 C CA . LYS B 1 272 ? -20.875 11.977 0.835 1 94.12 272 LYS B CA 1
ATOM 4686 C C . LYS B 1 272 ? -20.141 10.781 1.422 1 94.12 272 LYS B C 1
ATOM 4688 O O . LYS B 1 272 ? -20.375 10.398 2.568 1 94.12 272 LYS B O 1
ATOM 4693 N N . LYS B 1 273 ? -19.25 10.234 0.651 1 92.06 273 LYS B N 1
ATOM 4694 C CA . LYS B 1 273 ? -18.484 9.07 1.076 1 92.06 273 LYS B CA 1
ATOM 4695 C C . LYS B 1 273 ? -17.656 9.383 2.318 1 92.06 273 LYS B C 1
ATOM 4697 O O . LYS B 1 273 ? -17.578 8.578 3.246 1 92.06 273 LYS B O 1
ATOM 4702 N N . ILE B 1 274 ? -17.016 10.531 2.309 1 94.75 274 ILE B N 1
ATOM 4703 C CA . ILE B 1 274 ? -16.172 10.945 3.418 1 94.75 274 ILE B CA 1
ATOM 4704 C C . ILE B 1 274 ? -17.016 11.156 4.672 1 94.75 274 ILE B C 1
ATOM 4706 O O . ILE B 1 274 ? -16.656 10.695 5.758 1 94.75 274 ILE B O 1
ATOM 4710 N N . ALA B 1 275 ? -18.141 11.797 4.551 1 94.44 275 ALA B N 1
ATOM 4711 C CA . ALA B 1 275 ? -19.016 12.078 5.684 1 94.44 275 ALA B CA 1
ATOM 4712 C C . ALA B 1 275 ? -19.609 10.789 6.25 1 94.44 275 ALA B C 1
ATOM 4714 O O . ALA B 1 275 ? -19.766 10.648 7.465 1 94.44 275 ALA B O 1
ATOM 4715 N N . GLU B 1 276 ? -19.891 9.883 5.426 1 90.38 276 GLU B N 1
ATOM 4716 C CA . GLU B 1 276 ? -20.516 8.625 5.832 1 90.38 276 GLU B CA 1
ATOM 4717 C C . GLU B 1 276 ? -19.547 7.754 6.621 1 90.38 276 GLU B C 1
ATOM 4719 O O . GLU B 1 276 ? -19.953 7.074 7.57 1 90.38 276 GLU B O 1
ATOM 4724 N N . ALA B 1 277 ? -18.297 7.762 6.266 1 88.62 277 ALA B N 1
ATOM 4725 C CA . ALA B 1 277 ? -17.312 6.879 6.875 1 88.62 277 ALA B CA 1
ATOM 4726 C C . ALA B 1 277 ? -16.844 7.414 8.227 1 88.62 277 ALA B C 1
ATOM 4728 O O . ALA B 1 277 ? -16.312 6.664 9.047 1 88.62 277 ALA B O 1
ATOM 4729 N N . GLY B 1 278 ? -17.047 8.734 8.43 1 87.12 278 GLY B N 1
ATOM 4730 C CA . GLY B 1 278 ? -16.562 9.32 9.672 1 87.12 278 GLY B CA 1
ATOM 4731 C C . GLY B 1 278 ? -15.07 9.172 9.859 1 87.12 278 GLY B C 1
ATOM 4732 O O . GLY B 1 278 ? -14.289 9.5 8.961 1 87.12 278 GLY B O 1
ATOM 4733 N N . THR B 1 279 ? -14.695 8.555 11.008 1 87.69 279 THR B N 1
ATOM 4734 C CA . THR B 1 279 ? -13.281 8.5 11.391 1 87.69 279 THR B CA 1
ATOM 4735 C C . THR B 1 279 ? -12.609 7.281 10.766 1 87.69 279 THR B C 1
ATOM 4737 O O . THR B 1 279 ? -11.391 7.113 10.891 1 87.69 279 THR B O 1
ATOM 4740 N N . PHE B 1 280 ? -13.266 6.504 10.031 1 90.56 280 PHE B N 1
ATOM 4741 C CA . PHE B 1 280 ? -12.766 5.203 9.602 1 90.56 280 PHE B CA 1
ATOM 4742 C C . PHE B 1 280 ? -11.836 5.352 8.398 1 90.56 280 PHE B C 1
ATOM 4744 O O . PHE B 1 280 ? -12.164 6.055 7.441 1 90.56 280 PHE B O 1
ATOM 4751 N N . GLU B 1 281 ? -10.617 4.73 8.523 1 94.44 281 GLU B N 1
ATOM 4752 C CA . GLU B 1 281 ? -9.688 4.555 7.41 1 94.44 281 GLU B CA 1
ATOM 4753 C C . GLU B 1 281 ? -9.688 3.109 6.922 1 94.44 281 GLU B C 1
ATOM 4755 O O . GLU B 1 281 ? -9.531 2.18 7.715 1 94.44 281 GLU B O 1
ATOM 4760 N N . LEU B 1 282 ? -9.914 2.941 5.672 1 94.19 282 LEU B N 1
ATOM 4761 C CA . LEU B 1 282 ? -9.844 1.593 5.121 1 94.19 282 LEU B CA 1
ATOM 4762 C C . LEU B 1 282 ? -8.414 1.059 5.18 1 94.19 282 LEU B C 1
ATOM 4764 O O . LEU B 1 282 ? -7.492 1.679 4.645 1 94.19 282 LEU B O 1
ATOM 4768 N N . SER B 1 283 ? -8.266 -0.092 5.734 1 95 283 SER B N 1
ATOM 4769 C CA . SER B 1 283 ? -6.938 -0.638 6.016 1 95 283 SER B CA 1
ATOM 4770 C C . SER B 1 283 ? -6.125 -0.801 4.738 1 95 283 SER B C 1
ATOM 4772 O O . SER B 1 283 ? -4.965 -0.393 4.676 1 95 283 SER B O 1
ATOM 4774 N N . PRO B 1 284 ? -6.711 -1.384 3.656 1 96.19 284 PRO B N 1
ATOM 4775 C CA . PRO B 1 284 ? -5.91 -1.502 2.434 1 96.19 284 PRO B CA 1
ATOM 4776 C C . PRO B 1 284 ? -5.477 -0.147 1.881 1 96.19 284 PRO B C 1
ATOM 4778 O O . PRO B 1 284 ? -4.387 -0.028 1.314 1 96.19 284 PRO B O 1
ATOM 4781 N N . VAL B 1 285 ? -6.289 0.874 2.014 1 96.94 285 VAL B N 1
ATOM 4782 C CA . VAL B 1 285 ? -5.953 2.211 1.533 1 96.94 285 VAL B CA 1
ATOM 4783 C C . VAL B 1 285 ? -4.844 2.807 2.398 1 96.94 285 VAL B C 1
ATOM 4785 O O . VAL B 1 285 ? -3.932 3.457 1.886 1 96.94 285 VAL B O 1
ATOM 4788 N N . CYS B 1 286 ? -4.934 2.529 3.721 1 97.88 286 CYS B N 1
ATOM 4789 C CA . CYS B 1 286 ? -3.844 2.932 4.605 1 97.88 286 CYS B CA 1
ATOM 4790 C C . CYS B 1 286 ? -2.531 2.281 4.184 1 97.88 286 CYS B C 1
ATOM 4792 O O . CYS B 1 286 ? -1.486 2.932 4.18 1 97.88 286 CYS B O 1
ATOM 4794 N N . ALA B 1 287 ? -2.605 1.012 3.844 1 97.94 287 ALA B N 1
ATOM 4795 C CA . ALA B 1 287 ? -1.412 0.297 3.395 1 97.94 287 ALA B CA 1
ATOM 4796 C C . ALA B 1 287 ? -0.841 0.924 2.127 1 97.94 287 ALA B C 1
ATOM 4798 O O . ALA B 1 287 ? 0.37 1.131 2.02 1 97.94 287 ALA B O 1
ATOM 4799 N N . ILE B 1 288 ? -1.694 1.213 1.164 1 97.69 288 ILE B N 1
ATOM 4800 C CA . ILE B 1 288 ? -1.272 1.806 -0.1 1 97.69 288 ILE B CA 1
ATOM 4801 C C . ILE B 1 288 ? -0.636 3.17 0.157 1 97.69 288 ILE B C 1
ATOM 4803 O O . ILE B 1 288 ? 0.508 3.412 -0.237 1 97.69 288 ILE B O 1
ATOM 4807 N N . MET B 1 289 ? -1.302 4.02 0.874 1 98.12 289 MET B N 1
ATOM 4808 C CA . MET B 1 289 ? -0.833 5.379 1.128 1 98.12 289 MET B CA 1
ATOM 4809 C C . MET B 1 289 ? 0.421 5.371 1.994 1 98.12 289 MET B C 1
ATOM 4811 O O . MET B 1 289 ? 1.347 6.152 1.764 1 98.12 289 MET B O 1
ATOM 4815 N N . GLY B 1 290 ? 0.422 4.523 3.021 1 98.44 290 GLY B N 1
ATOM 4816 C CA . GLY B 1 290 ? 1.611 4.375 3.844 1 98.44 290 GLY B CA 1
ATOM 4817 C C . GLY B 1 290 ? 2.812 3.863 3.072 1 98.44 290 GLY B C 1
ATOM 4818 O O . GLY B 1 290 ? 3.951 4.223 3.375 1 98.44 290 GLY B O 1
ATOM 4819 N N . GLY B 1 291 ? 2.506 2.951 2.139 1 97.94 291 GLY B N 1
ATOM 4820 C CA . GLY B 1 291 ? 3.557 2.49 1.245 1 97.94 291 GLY B CA 1
ATOM 4821 C C . GLY B 1 291 ? 4.109 3.588 0.355 1 97.94 291 GLY B C 1
ATOM 4822 O O . GLY B 1 291 ? 5.324 3.725 0.209 1 97.94 291 GLY B O 1
ATOM 4823 N N . ILE B 1 292 ? 3.232 4.367 -0.228 1 97.75 292 ILE B N 1
ATOM 4824 C CA . ILE B 1 292 ? 3.631 5.473 -1.091 1 97.75 292 ILE B CA 1
ATOM 4825 C C . ILE B 1 292 ? 4.477 6.469 -0.299 1 97.75 292 ILE B C 1
ATOM 4827 O O . ILE B 1 292 ? 5.555 6.871 -0.747 1 97.75 292 ILE B O 1
ATOM 4831 N N . LEU B 1 293 ? 3.998 6.828 0.864 1 98.38 293 LEU B N 1
ATOM 4832 C CA . LEU B 1 293 ? 4.742 7.766 1.696 1 98.38 293 LEU B CA 1
ATOM 4833 C C . LEU B 1 293 ? 6.094 7.188 2.096 1 98.38 293 LEU B C 1
ATOM 4835 O O . LEU B 1 293 ? 7.113 7.883 2.043 1 98.38 293 LEU B O 1
ATOM 4839 N N . GLY B 1 294 ? 6.125 5.926 2.545 1 97.69 294 GLY B N 1
ATOM 4840 C CA . GLY B 1 294 ? 7.387 5.266 2.834 1 97.69 294 GLY B CA 1
ATOM 4841 C C . GLY B 1 294 ? 8.367 5.316 1.678 1 97.69 294 GLY B C 1
ATOM 4842 O O . GLY B 1 294 ? 9.547 5.605 1.872 1 97.69 294 GLY B O 1
ATOM 4843 N N . GLN B 1 295 ? 7.867 5.051 0.489 1 95.56 295 GLN B N 1
ATOM 4844 C CA . GLN B 1 295 ? 8.695 5.098 -0.713 1 95.56 295 GLN B CA 1
ATOM 4845 C C . GLN B 1 295 ? 9.234 6.504 -0.954 1 95.56 295 GLN B C 1
ATOM 4847 O O . GLN B 1 295 ? 10.391 6.672 -1.342 1 95.56 295 GLN B O 1
ATOM 4852 N N . GLU B 1 296 ? 8.438 7.496 -0.775 1 96.62 296 GLU B N 1
ATOM 4853 C CA . GLU B 1 296 ? 8.859 8.875 -0.997 1 96.62 296 GLU B CA 1
ATOM 4854 C C . GLU B 1 296 ? 9.953 9.289 -0.014 1 96.62 296 GLU B C 1
ATOM 4856 O O . GLU B 1 296 ? 10.898 9.992 -0.384 1 96.62 296 GLU B O 1
ATOM 4861 N N . VAL B 1 297 ? 9.805 8.867 1.218 1 97.38 297 VAL B N 1
ATOM 4862 C CA . VAL B 1 297 ? 10.844 9.148 2.205 1 97.38 297 VAL B CA 1
ATOM 4863 C C . VAL B 1 297 ? 12.141 8.453 1.806 1 97.38 297 VAL B C 1
ATOM 4865 O O . VAL B 1 297 ? 13.227 9.031 1.915 1 97.38 297 VAL B O 1
ATOM 4868 N N . LEU B 1 298 ? 12.039 7.23 1.35 1 94.81 298 LEU B N 1
ATOM 4869 C CA . LEU B 1 298 ? 13.219 6.488 0.919 1 94.81 298 LEU B CA 1
ATOM 4870 C C . LEU B 1 298 ? 13.883 7.172 -0.273 1 94.81 298 LEU B C 1
ATOM 4872 O O . LEU B 1 298 ? 15.117 7.223 -0.357 1 94.81 298 LEU B O 1
ATOM 4876 N N . LYS B 1 299 ? 13.109 7.625 -1.195 1 93.75 299 LYS B N 1
ATOM 4877 C CA . LYS B 1 299 ? 13.664 8.375 -2.32 1 93.75 299 LYS B CA 1
ATOM 4878 C C . LYS B 1 299 ? 14.469 9.578 -1.838 1 93.75 299 LYS B C 1
ATOM 4880 O O . LYS B 1 299 ? 15.57 9.828 -2.322 1 93.75 299 LYS B O 1
ATOM 4885 N N . LEU B 1 300 ? 13.875 10.312 -0.923 1 95.81 300 LEU B N 1
ATOM 4886 C CA . LEU B 1 300 ? 14.539 11.484 -0.37 1 95.81 300 LEU B CA 1
ATOM 4887 C C . LEU B 1 300 ? 15.883 11.109 0.246 1 95.81 300 LEU B C 1
ATOM 4889 O O . LEU B 1 300 ? 16.906 11.727 -0.058 1 95.81 300 LEU B O 1
ATOM 4893 N N . LEU B 1 301 ? 15.883 10.07 1.062 1 95.31 301 LEU B N 1
ATOM 4894 C CA . LEU B 1 301 ? 17.062 9.727 1.854 1 95.31 301 LEU B CA 1
ATOM 4895 C C . LEU B 1 301 ? 18.109 9.023 0.996 1 95.31 301 LEU B C 1
ATOM 4897 O O . LEU B 1 301 ? 19.312 9.141 1.255 1 95.31 301 LEU B O 1
ATOM 4901 N N . SER B 1 302 ? 17.656 8.289 -0.035 1 92.44 302 SER B N 1
ATOM 4902 C CA . SER B 1 302 ? 18.609 7.602 -0.914 1 92.44 302 SER B CA 1
ATOM 4903 C C . SER B 1 302 ? 19.078 8.516 -2.035 1 92.44 302 SER B C 1
ATOM 4905 O O . SER B 1 302 ? 20.062 8.211 -2.723 1 92.44 302 SER B O 1
ATOM 4907 N N . CYS B 1 303 ? 18.375 9.555 -2.303 1 93.12 303 CYS B N 1
ATOM 4908 C CA . CYS B 1 303 ? 18.641 10.484 -3.396 1 93.12 303 CYS B CA 1
ATOM 4909 C C . CYS B 1 303 ? 18.484 9.797 -4.746 1 93.12 303 CYS B C 1
ATOM 4911 O O . CYS B 1 303 ? 19.234 10.094 -5.684 1 93.12 303 CYS B O 1
ATOM 4913 N N . LYS B 1 304 ? 17.609 8.828 -4.762 1 89.75 304 LYS B N 1
ATOM 4914 C CA . LYS B 1 304 ? 17.359 8.094 -6 1 89.75 304 LYS B CA 1
ATOM 4915 C C . LYS B 1 304 ? 15.891 8.148 -6.395 1 89.75 304 LYS B C 1
ATOM 4917 O O . LYS B 1 304 ? 15.016 7.852 -5.578 1 89.75 304 LYS B O 1
ATOM 4922 N N . GLY B 1 305 ? 15.664 8.523 -7.629 1 89.69 305 GLY B N 1
ATOM 4923 C CA . GLY B 1 305 ? 14.297 8.586 -8.109 1 89.69 305 GLY B CA 1
ATOM 4924 C C . GLY B 1 305 ? 13.68 9.969 -7.977 1 89.69 305 GLY B C 1
ATOM 4925 O O . GLY B 1 305 ? 13.945 10.68 -7.008 1 89.69 305 GLY B O 1
ATOM 4926 N N . GLU B 1 306 ? 12.859 10.281 -8.852 1 91.25 306 GLU B N 1
ATOM 4927 C CA . GLU B 1 306 ? 12.195 11.578 -8.82 1 91.25 306 GLU B CA 1
ATOM 4928 C C . GLU B 1 306 ? 11.094 11.609 -7.766 1 91.25 306 GLU B C 1
ATOM 4930 O O . GLU B 1 306 ? 10.18 10.789 -7.785 1 91.25 306 GLU B O 1
ATOM 4935 N N . PRO B 1 307 ? 11.172 12.523 -6.848 1 93.5 307 PRO B N 1
ATOM 4936 C CA . PRO B 1 307 ? 10.102 12.648 -5.852 1 93.5 307 PRO B CA 1
ATOM 4937 C C . PRO B 1 307 ? 8.797 13.164 -6.449 1 93.5 307 PRO B C 1
ATOM 4939 O O . PRO B 1 307 ? 8.805 13.844 -7.477 1 93.5 307 PRO B O 1
ATOM 4942 N N . ILE B 1 308 ? 7.672 12.773 -5.855 1 94.06 308 ILE B N 1
ATOM 4943 C CA . ILE B 1 308 ? 6.367 13.32 -6.215 1 94.06 308 ILE B CA 1
ATOM 4944 C C . ILE B 1 308 ? 6.363 14.836 -6.008 1 94.06 308 ILE B C 1
ATOM 4946 O O . ILE B 1 308 ? 6.844 15.328 -4.984 1 94.06 308 ILE B O 1
ATOM 4950 N N . LYS B 1 309 ? 5.992 15.508 -7.152 1 90.94 309 LYS B N 1
ATOM 4951 C CA . LYS B 1 309 ? 5.848 16.953 -7.055 1 90.94 309 LYS B CA 1
ATOM 4952 C C . LYS B 1 309 ? 4.43 17.344 -6.648 1 90.94 309 LYS B C 1
ATOM 4954 O O . LYS B 1 309 ? 3.51 17.312 -7.469 1 90.94 309 LYS B O 1
ATOM 4959 N N . ASN B 1 310 ? 4.02 17.625 -5.688 1 91.62 310 ASN B N 1
ATOM 4960 C CA . ASN B 1 310 ? 3.764 18.062 -4.312 1 91.62 310 ASN B CA 1
ATOM 4961 C C . ASN B 1 310 ? 2.557 17.328 -3.719 1 91.62 310 ASN B C 1
ATOM 4963 O O . ASN B 1 310 ? 2.41 17.266 -2.498 1 91.62 310 ASN B O 1
ATOM 4967 N N . LEU B 1 311 ? 1.659 16.875 -4.734 1 97.12 311 LEU B N 1
ATOM 4968 C CA . LEU B 1 311 ? 0.484 16.219 -4.16 1 97.12 311 LEU B CA 1
ATOM 4969 C C . LEU B 1 311 ? 0.25 14.852 -4.801 1 97.12 311 LEU B C 1
ATOM 4971 O O . LEU B 1 311 ? 0.524 14.664 -5.988 1 97.12 311 LEU B O 1
ATOM 4975 N N . PHE B 1 312 ? -0.245 13.969 -4.035 1 97.19 312 PHE B N 1
ATOM 4976 C CA . PHE B 1 312 ? -0.671 12.656 -4.496 1 97.19 312 PHE B CA 1
ATOM 4977 C C . PHE B 1 312 ? -2.043 12.305 -3.934 1 97.19 312 PHE B C 1
ATOM 4979 O O . PHE B 1 312 ? -2.311 12.523 -2.75 1 97.19 312 PHE B O 1
ATOM 4986 N N . PHE B 1 313 ? -2.926 11.758 -4.781 1 96.94 313 PHE B N 1
ATOM 4987 C CA . PHE B 1 313 ? -4.27 11.352 -4.391 1 96.94 313 PHE B CA 1
ATOM 4988 C C . PHE B 1 313 ? -4.535 9.906 -4.805 1 96.94 313 PHE B C 1
ATOM 4990 O O . PHE B 1 313 ? -4.078 9.461 -5.863 1 96.94 313 PHE B O 1
ATOM 4997 N N . PHE B 1 314 ? -5.246 9.25 -3.99 1 96.06 314 PHE B N 1
ATOM 4998 C CA . PHE B 1 314 ? -5.66 7.887 -4.293 1 96.06 314 PHE B CA 1
ATOM 4999 C C . PHE B 1 314 ? -7.133 7.68 -3.955 1 96.06 314 PHE B C 1
ATOM 5001 O O . PHE B 1 314 ? -7.594 8.094 -2.889 1 96.06 314 PHE B O 1
ATOM 5008 N N . ASP B 1 315 ? -7.797 7.07 -4.809 1 92.5 315 ASP B N 1
ATOM 5009 C CA . ASP B 1 315 ? -9.195 6.699 -4.598 1 92.5 315 ASP B CA 1
ATOM 5010 C C . ASP B 1 315 ? -9.414 5.215 -4.875 1 92.5 315 ASP B C 1
ATOM 5012 O O . ASP B 1 315 ? -9.273 4.758 -6.012 1 92.5 315 ASP B O 1
ATOM 5016 N N . ALA B 1 316 ? -9.852 4.512 -3.889 1 89.44 316 ALA B N 1
ATOM 5017 C CA . ALA B 1 316 ? -10 3.061 -3.98 1 89.44 316 ALA B CA 1
ATOM 5018 C C . ALA B 1 316 ? -11.125 2.68 -4.938 1 89.44 316 ALA B C 1
ATOM 5020 O O . ALA B 1 316 ? -11.164 1.553 -5.438 1 89.44 316 ALA B O 1
ATOM 5021 N N . SER B 1 317 ? -12.086 3.58 -5.152 1 83.44 317 SER B N 1
ATOM 5022 C CA . SER B 1 317 ? -13.242 3.271 -5.996 1 83.44 317 SER B CA 1
ATOM 5023 C C . SER B 1 317 ? -12.812 2.996 -7.434 1 83.44 317 SER B C 1
ATOM 5025 O O . SER B 1 317 ? -13.391 2.135 -8.102 1 83.44 317 SER B O 1
ATOM 5027 N N . ASP B 1 318 ? -11.812 3.73 -7.895 1 77.25 318 ASP B N 1
ATOM 5028 C CA . ASP B 1 318 ? -11.352 3.488 -9.258 1 77.25 318 ASP B CA 1
ATOM 5029 C C . ASP B 1 318 ? -9.914 2.973 -9.266 1 77.25 318 ASP B C 1
ATOM 5031 O O . ASP B 1 318 ? -9.367 2.666 -10.328 1 77.25 318 ASP B O 1
ATOM 5035 N N . GLY B 1 319 ? -9.383 2.893 -8.078 1 79.5 319 GLY B N 1
ATOM 5036 C CA . GLY B 1 319 ? -8.047 2.334 -7.941 1 79.5 319 GLY B CA 1
ATOM 5037 C C . GLY B 1 319 ? -6.969 3.223 -8.523 1 79.5 319 GLY B C 1
ATOM 5038 O O . GLY B 1 319 ? -5.84 2.773 -8.75 1 79.5 319 GLY B O 1
ATOM 5039 N N . LYS B 1 320 ? -7.215 4.43 -8.734 1 82.44 320 LYS B N 1
ATOM 5040 C CA . LYS B 1 320 ? -6.281 5.316 -9.422 1 82.44 320 LYS B CA 1
ATOM 5041 C C . LYS B 1 320 ? -5.496 6.168 -8.43 1 82.44 320 LYS B C 1
ATOM 5043 O O . LYS B 1 320 ? -6.059 6.676 -7.461 1 82.44 320 LYS B O 1
ATOM 5048 N N . GLY B 1 321 ? -4.199 6.219 -8.586 1 91.19 321 GLY B N 1
ATOM 5049 C CA . GLY B 1 321 ? -3.328 7.211 -7.977 1 91.19 321 GLY B CA 1
ATOM 5050 C C . GLY B 1 321 ? -3.002 8.367 -8.898 1 91.19 321 GLY B C 1
ATOM 5051 O O . GLY B 1 321 ? -2.678 8.156 -10.07 1 91.19 321 GLY B O 1
ATOM 5052 N N . MET B 1 322 ? -3.156 9.594 -8.414 1 93.06 322 MET B N 1
ATOM 5053 C CA . MET B 1 322 ? -2.943 10.781 -9.234 1 93.06 322 MET B CA 1
ATOM 5054 C C . MET B 1 322 ? -1.933 11.719 -8.586 1 93.06 322 MET B C 1
ATOM 5056 O O . MET B 1 322 ? -2.025 12 -7.387 1 93.06 322 MET B O 1
ATOM 5060 N N . ILE B 1 323 ? -0.94 12.078 -9.359 1 94.5 323 ILE B N 1
ATOM 5061 C CA . ILE B 1 323 ? 0.002 13.109 -8.93 1 94.5 323 ILE B CA 1
ATOM 5062 C C . ILE B 1 323 ? -0.437 14.469 -9.469 1 94.5 323 ILE B C 1
ATOM 5064 O O . ILE B 1 323 ? -0.782 14.594 -10.641 1 94.5 323 ILE B O 1
ATOM 5068 N N . GLU B 1 324 ? -0.559 15.445 -8.641 1 94.75 324 GLU B N 1
ATOM 5069 C CA . GLU B 1 324 ? -0.931 16.812 -9.023 1 94.75 324 GLU B CA 1
ATOM 5070 C C . GLU B 1 324 ? 0.13 17.812 -8.586 1 94.75 324 GLU B C 1
ATOM 5072 O O . GLU B 1 324 ? 0.571 17.797 -7.438 1 94.75 324 GLU B O 1
ATOM 5077 N N . ASP B 1 325 ? 0.571 18.578 -9.492 1 94.75 325 ASP B N 1
ATOM 5078 C CA . ASP B 1 325 ? 1.447 19.703 -9.164 1 94.75 325 ASP B CA 1
ATOM 5079 C C . ASP B 1 325 ? 0.651 21 -9.023 1 94.75 325 ASP B C 1
ATOM 5081 O O . ASP B 1 325 ? 0.369 21.672 -10.016 1 94.75 325 ASP B O 1
ATOM 5085 N N . VAL B 1 326 ? 0.304 21.344 -7.812 1 96.31 326 VAL B N 1
ATOM 5086 C CA . VAL B 1 326 ? -0.45 22.547 -7.516 1 96.31 326 VAL B CA 1
ATOM 5087 C C . VAL B 1 326 ? 0.474 23.594 -6.895 1 96.31 326 VAL B C 1
ATOM 5089 O O . VAL B 1 326 ? 0.556 23.719 -5.672 1 96.31 326 VAL B O 1
ATOM 5092 N N . SER B 1 327 ? 1.15 24.297 -7.703 1 94.81 327 SER B N 1
ATOM 5093 C CA . SER B 1 327 ? 2.1 25.328 -7.285 1 94.81 327 SER B CA 1
ATOM 5094 C C . SER B 1 327 ? 1.934 26.609 -8.109 1 94.81 327 SER B C 1
ATOM 5096 O O . SER B 1 327 ? 1.519 26.547 -9.266 1 94.81 327 SER B O 1
ATOM 5098 N N . PRO B 1 328 ? 2.172 27.719 -7.504 1 92.25 328 PRO B N 1
ATOM 5099 C CA . PRO B 1 328 ? 2.107 28.969 -8.281 1 92.25 328 PRO B CA 1
ATOM 5100 C C . PRO B 1 328 ? 3.148 29.016 -9.398 1 92.25 328 PRO B C 1
ATOM 5102 O O . PRO B 1 328 ? 4.195 28.375 -9.305 1 92.25 328 PRO B O 1
#

Nearest PDB structures (foldseek):
  7sol-assembly1_A  TM=8.563E-01  e=1.013E-21  Homo sapiens
  7pvn-assembly1_A  TM=8.335E-01  e=2.219E-21  Homo sapiens
  7pvn-assembly2_B  TM=8.559E-01  e=3.560E-20  Homo sapiens
  3dbh-assembly1_C  TM=8.445E-01  e=8.712E-19  Homo sapiens
  7sol-assembly2_C  TM=8.546E-01  e=2.912E-18  Homo sapiens

InterPro domains:
  IPR000594 THIF-type NAD/FAD binding fold [PF00899] (21-318)
  IPR035985 Ubiquitin-activating enzyme-like [SSF69572] (14-324)
  IPR045886 ThiF/MoeB/HesA family [PTHR10953] (16-319)